Protein AF-A0AAX1XAX2-F1 (afdb_monomer)

pLDDT: mean 83.63, std 21.44, range [25.98, 98.62]

Radius of gyration: 23.66 Å; Cα contacts (8 Å, |Δi|>4): 643; chains: 1; bounding box: 58×59×62 Å

Structure (mmCIF, N/CA/C/O backbone):
data_AF-A0AAX1XAX2-F1
#
_entry.id   AF-A0AAX1XAX2-F1
#
loop_
_atom_site.group_PDB
_atom_site.id
_atom_site.type_symbol
_atom_site.label_atom_id
_atom_site.label_alt_id
_atom_site.label_comp_id
_atom_site.label_asym_id
_atom_site.label_entity_id
_atom_site.label_seq_id
_atom_site.pdbx_PDB_ins_code
_atom_site.Cartn_x
_atom_site.Cartn_y
_atom_site.Cartn_z
_atom_site.occupancy
_atom_site.B_iso_or_equiv
_atom_site.auth_seq_id
_atom_site.auth_comp_id
_atom_site.auth_asym_id
_atom_site.auth_atom_id
_atom_site.pdbx_PDB_model_num
ATOM 1 N N . MET A 1 1 ? 20.665 7.232 -17.269 1.00 77.50 1 MET A N 1
ATOM 2 C CA . MET A 1 1 ? 19.215 7.442 -17.083 1.00 77.50 1 MET A CA 1
ATOM 3 C C . MET A 1 1 ? 18.892 7.891 -15.661 1.00 77.50 1 MET A C 1
ATOM 5 O O . MET A 1 1 ? 18.088 8.797 -15.499 1.00 77.50 1 MET A O 1
ATOM 9 N N . LEU A 1 2 ? 19.549 7.328 -14.640 1.00 85.75 2 LEU A N 1
ATOM 10 C CA . LEU A 1 2 ? 19.528 7.894 -13.289 1.00 85.75 2 LEU A CA 1
ATOM 11 C C . LEU A 1 2 ? 20.503 9.076 -13.204 1.00 85.75 2 LEU A C 1
ATOM 13 O O . LEU A 1 2 ? 21.646 8.971 -13.669 1.00 85.75 2 LEU A O 1
ATOM 17 N N . ASP A 1 3 ? 20.079 10.191 -12.613 1.00 89.56 3 ASP A N 1
ATOM 18 C CA . ASP A 1 3 ? 20.989 11.298 -12.318 1.00 89.56 3 ASP A CA 1
ATOM 19 C C . ASP A 1 3 ? 21.965 10.941 -11.176 1.00 89.56 3 ASP A C 1
ATOM 21 O O . ASP A 1 3 ? 21.835 9.922 -10.489 1.00 89.56 3 ASP A O 1
ATOM 25 N N . ALA A 1 4 ? 22.992 11.771 -10.982 1.00 89.19 4 ALA A N 1
ATOM 26 C CA . ALA A 1 4 ? 24.051 11.507 -10.007 1.00 89.19 4 ALA A CA 1
ATOM 27 C C . ALA A 1 4 ? 23.551 11.481 -8.548 1.00 89.19 4 ALA A C 1
ATOM 29 O O . ALA A 1 4 ? 24.088 10.731 -7.724 1.00 89.19 4 ALA A O 1
ATOM 30 N N . HIS A 1 5 ? 22.528 12.277 -8.226 1.00 88.44 5 HIS A N 1
ATOM 31 C CA . HIS A 1 5 ? 21.943 12.323 -6.892 1.00 88.44 5 HIS A CA 1
ATOM 32 C C . HIS A 1 5 ? 21.173 11.032 -6.602 1.00 88.44 5 HIS A C 1
ATOM 34 O O . HIS A 1 5 ? 21.471 10.357 -5.612 1.00 88.44 5 HIS A O 1
ATOM 40 N N . LEU A 1 6 ? 20.289 10.622 -7.519 1.00 88.88 6 LEU A N 1
ATOM 41 C CA . LEU A 1 6 ? 19.541 9.368 -7.416 1.00 88.88 6 LEU A CA 1
ATOM 42 C C . LEU A 1 6 ? 20.466 8.152 -7.340 1.00 88.88 6 LEU A C 1
ATOM 44 O O . LEU A 1 6 ? 20.238 7.268 -6.518 1.00 88.88 6 LEU A O 1
ATOM 48 N N . LYS A 1 7 ? 21.552 8.114 -8.126 1.00 90.81 7 LYS A N 1
ATOM 49 C CA . LYS A 1 7 ? 22.551 7.029 -8.043 1.00 90.81 7 LYS A CA 1
ATOM 50 C C . LYS A 1 7 ? 23.182 6.927 -6.659 1.00 90.81 7 LYS A C 1
ATOM 52 O O . LYS A 1 7 ? 23.354 5.825 -6.141 1.00 90.81 7 LYS A O 1
ATOM 57 N N . THR A 1 8 ? 23.516 8.066 -6.057 1.00 91.69 8 THR A N 1
ATOM 58 C CA . THR A 1 8 ? 24.132 8.117 -4.725 1.00 91.69 8 THR A CA 1
ATOM 59 C C . THR A 1 8 ? 23.158 7.639 -3.649 1.00 91.69 8 THR A C 1
ATOM 61 O O . THR A 1 8 ? 23.518 6.803 -2.820 1.00 91.69 8 THR A O 1
ATOM 64 N N . GLN A 1 9 ? 21.911 8.119 -3.690 1.00 90.31 9 GLN A N 1
ATOM 65 C CA . GLN A 1 9 ? 20.860 7.687 -2.767 1.00 90.31 9 GLN A CA 1
ATOM 66 C C . GLN A 1 9 ? 20.564 6.194 -2.913 1.00 90.31 9 GLN A C 1
ATOM 68 O O . GLN A 1 9 ? 20.557 5.469 -1.918 1.00 90.31 9 GLN A O 1
ATOM 73 N N . LEU A 1 10 ? 20.379 5.722 -4.150 1.00 93.56 10 LEU A N 1
ATOM 74 C CA . LEU A 1 10 ? 20.114 4.319 -4.436 1.00 93.56 10 LEU A CA 1
ATOM 75 C C . LEU A 1 10 ? 21.239 3.441 -3.897 1.00 93.56 10 LEU A C 1
ATOM 77 O O . LEU A 1 10 ? 20.963 2.522 -3.136 1.00 93.56 10 LEU A O 1
ATOM 81 N N . LYS A 1 11 ? 22.502 3.767 -4.194 1.00 93.69 11 LYS A N 1
ATOM 82 C CA . LYS A 1 11 ? 23.657 3.018 -3.686 1.00 93.69 11 LYS A CA 1
ATOM 83 C C . LYS A 1 11 ? 23.628 2.865 -2.161 1.00 93.69 11 LYS A C 1
ATOM 85 O O . LYS A 1 11 ? 23.793 1.752 -1.673 1.00 93.69 11 LYS A O 1
ATOM 90 N N . SER A 1 12 ? 23.345 3.942 -1.424 1.00 94.06 12 SER A N 1
ATOM 91 C CA . SER A 1 12 ? 23.239 3.893 0.043 1.00 94.06 12 SER A CA 1
ATOM 92 C C . SER A 1 12 ? 22.102 2.988 0.533 1.00 94.06 12 SER A C 1
ATOM 94 O O . SER A 1 12 ? 22.249 2.296 1.540 1.00 94.06 12 SER A O 1
ATOM 96 N N . TYR A 1 13 ? 20.970 2.941 -0.175 1.00 94.31 13 TYR A N 1
ATOM 97 C CA . TYR A 1 13 ? 19.917 1.975 0.138 1.00 94.31 13 TYR A CA 1
ATOM 98 C C . TYR A 1 13 ? 20.363 0.540 -0.153 1.00 94.31 13 TYR A C 1
ATOM 100 O O . TYR A 1 13 ? 20.178 -0.331 0.696 1.00 94.31 13 TYR A O 1
ATOM 108 N N . LEU A 1 14 ? 20.980 0.292 -1.311 1.00 95.19 14 LEU A N 1
ATOM 109 C CA . LEU A 1 14 ? 21.380 -1.052 -1.739 1.00 95.19 14 LEU A CA 1
ATOM 110 C C . LEU A 1 14 ? 22.445 -1.693 -0.833 1.00 95.19 14 LEU A C 1
ATOM 112 O O . LEU A 1 14 ? 22.526 -2.917 -0.790 1.00 95.19 14 LEU A O 1
ATOM 116 N N . GLU A 1 15 ? 23.198 -0.912 -0.052 1.00 95.12 15 GLU A N 1
ATOM 117 C CA . GLU A 1 15 ? 24.089 -1.423 1.008 1.00 95.12 15 GLU A CA 1
ATOM 118 C C . GLU A 1 15 ? 23.345 -2.221 2.094 1.00 95.12 15 GLU A C 1
ATOM 120 O O . GLU A 1 15 ? 23.951 -3.022 2.804 1.00 95.12 15 GLU A O 1
ATOM 125 N N . ARG A 1 16 ? 22.025 -2.037 2.225 1.00 94.81 16 ARG A N 1
ATOM 126 C CA . ARG A 1 16 ? 21.181 -2.769 3.183 1.00 94.81 16 ARG A CA 1
ATOM 127 C C . ARG A 1 16 ? 20.689 -4.120 2.659 1.00 94.81 16 ARG A C 1
ATOM 129 O O . ARG A 1 16 ? 19.998 -4.827 3.392 1.00 94.81 16 ARG A O 1
ATOM 136 N N . ILE A 1 17 ? 20.999 -4.469 1.410 1.00 95.81 17 ILE A N 1
ATOM 137 C CA . ILE A 1 17 ? 20.668 -5.772 0.830 1.00 95.81 17 ILE A CA 1
ATOM 138 C C . ILE A 1 17 ? 21.650 -6.817 1.363 1.00 95.81 17 ILE A C 1
ATOM 140 O O . ILE A 1 17 ? 22.862 -6.701 1.197 1.00 95.81 17 ILE A O 1
ATOM 144 N N . THR A 1 18 ? 21.114 -7.862 1.988 1.00 95.19 18 THR A N 1
ATOM 145 C CA . THR A 1 18 ? 21.887 -8.955 2.598 1.00 95.19 18 THR A CA 1
ATOM 146 C C . THR A 1 18 ? 21.783 -10.266 1.822 1.00 95.19 18 THR A C 1
ATOM 148 O O . THR A 1 18 ? 22.547 -11.193 2.089 1.00 95.19 18 THR A O 1
ATOM 151 N N . ARG A 1 19 ? 20.862 -10.354 0.855 1.00 95.81 19 ARG A N 1
ATOM 152 C CA . ARG A 1 19 ? 20.622 -11.531 0.012 1.00 95.81 19 ARG A CA 1
ATOM 153 C C . ARG A 1 19 ? 20.676 -11.171 -1.479 1.00 95.81 19 ARG A C 1
ATOM 155 O O . ARG A 1 19 ? 20.273 -10.063 -1.826 1.00 95.81 19 ARG A O 1
ATOM 162 N N . PRO A 1 20 ? 21.096 -12.100 -2.354 1.00 97.25 20 PRO A N 1
ATOM 163 C CA . PRO A 1 20 ? 21.066 -11.898 -3.799 1.00 97.25 20 PRO A CA 1
ATOM 164 C C . PRO A 1 20 ? 19.666 -11.571 -4.336 1.00 97.25 20 PRO A C 1
ATOM 166 O O . PRO A 1 20 ? 18.687 -12.217 -3.959 1.00 97.25 20 PRO A O 1
ATOM 169 N N . VAL A 1 21 ? 19.592 -10.620 -5.266 1.00 98.06 21 VAL A N 1
ATOM 170 C CA . VAL A 1 21 ? 18.384 -10.220 -5.998 1.00 98.06 21 VAL A CA 1
ATOM 171 C C . VAL A 1 21 ? 18.630 -10.414 -7.494 1.00 98.06 21 VAL A C 1
ATOM 173 O O . VAL A 1 21 ? 19.615 -9.922 -8.039 1.00 98.06 21 VAL A O 1
ATOM 176 N N . GLU A 1 22 ? 17.732 -11.125 -8.166 1.00 97.81 22 GLU A N 1
ATOM 177 C CA . GLU A 1 22 ? 17.724 -11.309 -9.617 1.00 97.81 22 GLU A CA 1
ATOM 178 C C . GLU A 1 22 ? 16.630 -10.436 -10.248 1.00 97.81 22 GLU A C 1
ATOM 180 O O . GLU A 1 22 ? 15.464 -10.466 -9.840 1.00 97.81 22 GLU A O 1
ATOM 185 N N . LEU A 1 23 ? 17.021 -9.671 -11.265 1.00 98.00 23 LEU A N 1
ATOM 186 C CA . LEU A 1 23 ? 16.156 -8.889 -12.135 1.00 98.00 23 LEU A CA 1
ATOM 187 C C . LEU A 1 23 ? 16.057 -9.609 -13.476 1.00 98.00 23 LEU A C 1
ATOM 189 O O . LEU A 1 23 ? 17.021 -9.629 -14.240 1.00 98.00 23 LEU A O 1
ATOM 193 N N . VAL A 1 24 ? 14.903 -10.212 -13.757 1.00 97.06 24 VAL A N 1
ATOM 194 C CA . VAL A 1 24 ? 14.696 -10.980 -14.994 1.00 97.06 24 VAL A CA 1
ATOM 195 C C . VAL A 1 24 ? 13.885 -10.145 -15.977 1.00 97.06 24 VAL A C 1
ATOM 197 O O . VAL A 1 24 ? 12.670 -10.002 -15.827 1.00 97.06 24 VAL A O 1
ATOM 200 N N . ALA A 1 25 ? 14.557 -9.585 -16.978 1.00 97.12 25 ALA A N 1
ATOM 201 C CA . ALA A 1 25 ? 13.957 -8.729 -17.991 1.00 97.12 25 ALA A CA 1
ATOM 202 C C . ALA A 1 25 ? 13.302 -9.541 -19.123 1.00 97.12 25 ALA A C 1
ATOM 204 O O . ALA A 1 25 ? 13.884 -10.511 -19.614 1.00 97.12 25 ALA A O 1
ATOM 205 N N . SER A 1 26 ? 12.120 -9.100 -19.556 1.00 96.75 26 SER A N 1
ATOM 206 C CA . SER A 1 26 ? 11.475 -9.468 -20.819 1.00 96.75 26 SER A CA 1
ATOM 207 C C . SER A 1 26 ? 11.403 -8.217 -21.693 1.00 96.75 26 SER A C 1
ATOM 209 O O . SER A 1 26 ? 10.778 -7.222 -21.321 1.00 96.75 26 SER A O 1
ATOM 211 N N . LEU A 1 27 ? 12.116 -8.239 -22.817 1.00 95.88 27 LEU A N 1
ATOM 212 C CA . LEU A 1 27 ? 12.390 -7.066 -23.645 1.00 95.88 27 LEU A CA 1
ATOM 213 C C . LEU A 1 27 ? 12.043 -7.343 -25.109 1.00 95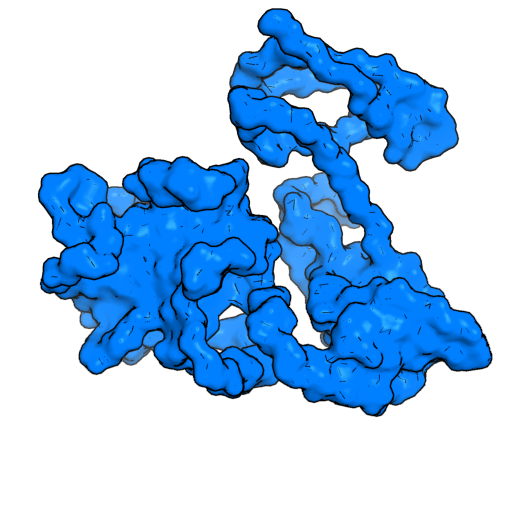.88 27 LEU A C 1
ATOM 215 O O . LEU A 1 27 ? 12.235 -8.455 -25.607 1.00 95.88 27 LEU A O 1
ATOM 219 N N . ASP A 1 28 ? 11.588 -6.304 -25.803 1.00 93.75 28 ASP A N 1
ATOM 220 C CA . ASP A 1 28 ? 11.402 -6.289 -27.252 1.00 93.75 28 ASP A CA 1
ATOM 221 C C . ASP A 1 28 ? 12.510 -5.476 -27.955 1.00 93.75 28 ASP A C 1
ATOM 223 O O . ASP A 1 28 ? 13.523 -5.103 -27.360 1.00 93.75 28 ASP A O 1
ATOM 227 N N . ALA A 1 29 ? 12.350 -5.229 -29.258 1.00 93.00 29 ALA A N 1
ATOM 228 C CA . ALA A 1 29 ? 13.310 -4.459 -30.050 1.00 93.00 29 ALA A CA 1
ATOM 229 C C . ALA A 1 29 ? 13.100 -2.927 -29.981 1.00 93.00 29 ALA A C 1
ATOM 231 O O . ALA A 1 29 ? 13.815 -2.191 -30.674 1.00 93.00 29 ALA A O 1
ATOM 232 N N . GLY A 1 30 ? 12.128 -2.447 -29.199 1.00 94.38 30 GLY A N 1
ATOM 233 C CA . GLY A 1 30 ? 11.743 -1.041 -29.091 1.00 94.38 30 GLY A CA 1
ATOM 234 C C . GLY A 1 30 ? 12.698 -0.194 -28.244 1.00 94.38 30 GLY A C 1
ATOM 235 O O . GLY A 1 30 ? 13.530 -0.705 -27.493 1.00 94.38 30 GLY A O 1
ATOM 236 N N . ASP A 1 31 ? 12.576 1.132 -28.357 1.00 95.62 31 ASP A N 1
ATOM 237 C CA . ASP A 1 31 ? 13.407 2.081 -27.599 1.00 95.62 31 ASP A CA 1
ATOM 238 C C . ASP A 1 31 ? 13.164 1.998 -26.091 1.00 95.62 31 ASP A C 1
ATOM 240 O O . ASP A 1 31 ? 14.117 1.988 -25.317 1.00 95.62 31 ASP A O 1
ATOM 244 N N . GLN A 1 32 ? 11.910 1.816 -25.673 1.00 94.81 32 GLN A N 1
ATOM 245 C CA . GLN A 1 32 ? 11.559 1.664 -24.258 1.00 94.81 32 GLN A CA 1
ATOM 246 C C . GLN A 1 32 ? 12.213 0.423 -23.625 1.00 94.81 32 GLN A C 1
ATOM 248 O O . GLN A 1 32 ? 12.660 0.471 -22.482 1.00 94.81 32 GLN A O 1
ATOM 253 N N . SER A 1 33 ? 12.374 -0.669 -24.380 1.00 96.44 33 SER A N 1
ATOM 254 C CA . SER A 1 33 ? 13.139 -1.841 -23.932 1.00 96.44 33 SER A CA 1
ATOM 255 C C . SER A 1 33 ? 14.632 -1.561 -23.784 1.00 96.44 33 SER A C 1
ATOM 257 O O . SER A 1 33 ? 15.261 -2.056 -22.846 1.00 96.44 33 SER A O 1
ATOM 259 N N . ARG A 1 34 ? 15.215 -0.742 -24.671 1.00 96.56 34 ARG A N 1
ATOM 260 C CA . ARG A 1 34 ? 16.614 -0.299 -24.546 1.00 96.56 34 ARG A CA 1
ATOM 261 C C . ARG A 1 34 ? 16.814 0.580 -23.311 1.00 96.56 34 ARG A C 1
ATOM 263 O O . ARG A 1 34 ? 17.791 0.391 -22.589 1.00 96.56 34 ARG A O 1
ATOM 270 N N . GLU A 1 35 ? 15.887 1.498 -23.052 1.00 96.62 35 GLU A N 1
ATOM 271 C CA . GLU A 1 35 ? 15.900 2.360 -21.865 1.00 96.62 35 GLU A CA 1
ATOM 272 C C . GLU A 1 35 ? 15.741 1.553 -20.574 1.00 96.62 35 GLU A C 1
ATOM 274 O O . GLU A 1 35 ? 16.543 1.717 -19.650 1.00 96.62 35 GLU A O 1
ATOM 279 N N . LEU A 1 36 ? 14.784 0.616 -20.531 1.00 97.00 36 LEU A N 1
ATOM 280 C CA . LEU A 1 36 ? 14.621 -0.280 -19.389 1.00 97.00 36 LEU A CA 1
ATOM 281 C C . LEU A 1 36 ? 15.892 -1.097 -19.153 1.00 97.00 36 LEU A C 1
ATOM 283 O O . LEU A 1 36 ? 16.360 -1.192 -18.022 1.00 97.00 36 LEU A O 1
ATOM 287 N N . ARG A 1 37 ? 16.498 -1.659 -20.205 1.00 97.31 37 ARG A N 1
ATOM 288 C CA . ARG A 1 37 ? 17.744 -2.417 -20.055 1.00 97.31 37 ARG A CA 1
ATOM 289 C C . ARG A 1 37 ? 18.864 -1.561 -19.467 1.00 97.31 37 ARG A C 1
ATOM 291 O O . ARG A 1 37 ? 19.522 -1.997 -18.525 1.00 97.31 37 ARG A O 1
ATOM 298 N N . ALA A 1 38 ? 19.036 -0.340 -19.971 1.00 96.94 38 ALA A N 1
ATOM 299 C CA . ALA A 1 38 ? 20.029 0.592 -19.450 1.00 96.94 38 ALA A CA 1
ATOM 300 C C . ALA A 1 38 ? 19.786 0.928 -17.968 1.00 96.94 38 ALA A C 1
ATOM 302 O O . ALA A 1 38 ? 20.743 0.993 -17.199 1.00 96.94 38 ALA A O 1
ATOM 303 N N . LEU A 1 39 ? 18.524 1.089 -17.543 1.00 97.19 39 LEU A N 1
ATOM 304 C CA . LEU A 1 39 ? 18.176 1.247 -16.127 1.00 97.19 39 LEU A CA 1
ATOM 305 C C . LEU A 1 39 ? 18.650 0.056 -15.297 1.00 97.19 39 LEU A C 1
ATOM 307 O O . LEU A 1 39 ? 19.327 0.242 -14.290 1.00 97.19 39 LEU A O 1
ATOM 311 N N . LEU A 1 40 ? 18.275 -1.159 -15.703 1.00 97.88 40 LEU A N 1
ATOM 312 C CA . LEU A 1 40 ? 18.566 -2.376 -14.947 1.00 97.88 40 LEU A CA 1
ATOM 313 C C . LEU A 1 40 ? 20.076 -2.600 -14.817 1.00 97.88 40 LEU A C 1
ATOM 315 O O . LEU A 1 40 ? 20.555 -2.892 -13.721 1.00 97.88 40 LEU A O 1
ATOM 319 N N . ASP A 1 41 ? 20.828 -2.383 -15.899 1.00 97.38 41 ASP A N 1
ATOM 320 C CA . ASP A 1 41 ? 22.289 -2.472 -15.894 1.00 97.38 41 ASP A CA 1
ATOM 321 C C . ASP A 1 41 ? 22.918 -1.389 -14.989 1.00 97.38 41 ASP A C 1
ATOM 323 O O . ASP A 1 41 ? 23.847 -1.681 -14.230 1.00 97.38 41 ASP A O 1
ATOM 327 N N . GLU A 1 42 ? 22.389 -0.154 -14.995 1.00 96.69 42 GLU A N 1
ATOM 328 C CA . GLU A 1 42 ? 22.818 0.905 -14.068 1.00 96.69 42 GLU A CA 1
ATOM 329 C C . GLU A 1 42 ? 22.567 0.517 -12.600 1.00 96.69 42 GLU A C 1
ATOM 331 O O . GLU A 1 42 ? 23.436 0.762 -11.767 1.00 96.69 42 GLU A O 1
ATOM 336 N N . ILE A 1 43 ? 21.425 -0.100 -12.270 1.00 96.94 43 ILE A N 1
ATOM 337 C CA . ILE A 1 43 ? 21.107 -0.550 -10.903 1.00 96.94 43 ILE A CA 1
ATOM 338 C C . ILE A 1 43 ? 22.027 -1.698 -10.473 1.00 96.94 43 ILE A C 1
ATOM 340 O O . ILE A 1 43 ? 22.567 -1.665 -9.365 1.00 96.94 43 ILE A O 1
ATOM 344 N N . ALA A 1 44 ? 22.238 -2.693 -11.337 1.00 97.12 44 ALA A N 1
ATOM 345 C CA . ALA A 1 44 ? 23.113 -3.829 -11.049 1.00 97.12 44 ALA A CA 1
ATOM 346 C C . ALA A 1 44 ? 24.562 -3.392 -10.792 1.00 97.12 44 ALA A C 1
ATOM 348 O O . ALA A 1 44 ? 25.224 -3.906 -9.894 1.00 97.12 44 ALA A O 1
ATOM 349 N N . ALA A 1 45 ? 25.042 -2.371 -11.506 1.00 96.81 45 ALA A N 1
ATOM 350 C CA . ALA A 1 45 ? 26.373 -1.810 -11.286 1.00 96.81 45 ALA A CA 1
ATOM 351 C C . ALA A 1 45 ? 26.549 -1.140 -9.905 1.00 96.81 45 ALA A C 1
ATOM 353 O O . ALA A 1 45 ? 27.684 -0.929 -9.470 1.00 96.81 45 ALA A O 1
ATOM 354 N N . LEU A 1 46 ? 25.461 -0.794 -9.203 1.00 96.56 46 LEU A N 1
ATOM 355 C CA . LEU A 1 46 ? 25.518 -0.149 -7.887 1.00 96.56 46 LEU A CA 1
ATOM 356 C C . LEU A 1 46 ? 25.652 -1.138 -6.721 1.00 96.56 46 LEU A C 1
ATOM 358 O O . LEU A 1 46 ? 26.000 -0.700 -5.623 1.00 96.56 46 LEU A O 1
ATOM 362 N N . SER A 1 47 ? 25.392 -2.437 -6.921 1.00 96.62 47 SER A N 1
ATOM 363 C CA . SER A 1 47 ? 25.481 -3.438 -5.852 1.00 96.62 47 SER A CA 1
ATOM 364 C C . SER A 1 47 ? 25.876 -4.825 -6.367 1.00 96.62 47 SER A C 1
ATOM 366 O O . SER A 1 47 ? 25.219 -5.347 -7.263 1.00 96.62 47 SER A O 1
ATOM 368 N N . PRO A 1 48 ? 26.862 -5.499 -5.740 1.00 96.19 48 PRO A N 1
ATOM 369 C CA . PRO A 1 48 ? 27.258 -6.855 -6.125 1.00 96.19 48 PRO A CA 1
ATOM 370 C C . PRO A 1 48 ? 26.191 -7.919 -5.813 1.00 96.19 48 PRO A C 1
ATOM 372 O O . PRO A 1 48 ? 26.359 -9.073 -6.193 1.00 96.19 48 PRO A O 1
ATOM 375 N N . GLN A 1 49 ? 25.125 -7.558 -5.091 1.00 97.25 49 GLN A N 1
ATOM 376 C CA . GLN A 1 49 ? 24.015 -8.455 -4.762 1.00 97.25 49 GLN A CA 1
ATOM 377 C C . GLN A 1 49 ? 22.923 -8.470 -5.837 1.00 97.25 49 GLN A C 1
ATOM 379 O O . GLN A 1 49 ? 21.999 -9.271 -5.729 1.00 97.25 49 GLN A O 1
ATOM 384 N N . ILE A 1 50 ? 22.985 -7.585 -6.838 1.00 97.81 50 ILE A N 1
ATOM 385 C CA . ILE A 1 50 ? 21.948 -7.460 -7.864 1.00 97.81 50 ILE A CA 1
ATOM 386 C C . ILE A 1 50 ? 22.466 -8.006 -9.187 1.00 97.81 50 ILE A C 1
ATOM 388 O O . ILE A 1 50 ? 23.498 -7.576 -9.698 1.00 97.81 50 ILE A O 1
ATOM 392 N N . PHE A 1 51 ? 21.702 -8.923 -9.766 1.00 96.88 51 PHE A N 1
ATOM 393 C CA . PHE A 1 51 ? 22.009 -9.565 -11.035 1.00 96.88 51 PHE A CA 1
ATOM 394 C C . PHE A 1 51 ? 20.897 -9.276 -12.030 1.00 96.88 51 PHE A C 1
ATOM 396 O O . PHE A 1 51 ? 19.726 -9.308 -11.669 1.00 96.88 51 PHE A O 1
ATOM 403 N N . VAL A 1 52 ? 21.256 -9.026 -13.286 1.00 97.38 52 VAL A N 1
ATOM 404 C CA . VAL A 1 52 ? 20.292 -8.836 -14.373 1.00 97.38 52 VAL A CA 1
ATOM 405 C C . VAL A 1 52 ? 20.433 -9.994 -15.343 1.00 97.38 52 VAL A C 1
ATOM 407 O O . VAL A 1 52 ? 21.528 -10.280 -15.830 1.00 97.38 52 VAL A O 1
ATOM 410 N N . THR A 1 53 ? 19.321 -10.657 -15.631 1.00 95.31 53 THR A N 1
ATOM 411 C CA . THR A 1 53 ? 19.221 -11.673 -16.675 1.00 95.31 53 THR A CA 1
ATOM 412 C C . THR A 1 53 ? 18.108 -11.291 -17.641 1.00 95.31 53 THR A C 1
ATOM 414 O O . THR A 1 53 ? 17.162 -10.593 -17.286 1.00 95.31 53 THR A O 1
ATOM 417 N N . GLU A 1 54 ? 18.224 -11.714 -18.894 1.00 94.25 54 GLU A N 1
ATOM 418 C CA . GLU A 1 54 ? 17.168 -11.538 -19.890 1.00 94.25 54 GLU A CA 1
ATOM 419 C C . GLU A 1 54 ? 16.572 -12.908 -20.198 1.00 94.25 54 GLU A C 1
ATOM 421 O O . GLU A 1 54 ? 17.301 -13.859 -20.496 1.00 94.25 54 GLU A O 1
ATOM 426 N N . ARG A 1 55 ? 15.245 -13.020 -20.125 1.00 89.31 55 ARG A N 1
ATOM 427 C CA . ARG A 1 55 ? 14.511 -14.207 -20.562 1.00 89.31 55 ARG A CA 1
ATOM 428 C C . ARG A 1 55 ? 13.412 -13.770 -21.508 1.00 89.31 55 ARG A C 1
ATOM 430 O O . ARG A 1 55 ? 12.521 -13.015 -21.136 1.00 89.31 55 ARG A O 1
ATOM 437 N N . ARG A 1 56 ? 13.478 -14.277 -22.737 1.00 79.12 56 ARG A N 1
ATOM 438 C CA . ARG A 1 56 ? 12.417 -14.077 -23.720 1.00 79.12 56 ARG A CA 1
ATOM 439 C C . ARG A 1 56 ? 11.280 -15.032 -23.410 1.00 79.12 56 ARG A C 1
ATOM 441 O O . ARG A 1 56 ? 11.364 -16.215 -23.730 1.00 79.12 56 ARG A O 1
ATOM 448 N N . ASP A 1 57 ? 10.245 -14.496 -22.786 1.00 78.94 57 ASP A N 1
ATOM 449 C CA . ASP A 1 57 ? 8.972 -15.171 -22.589 1.00 78.94 57 ASP A CA 1
ATOM 450 C C . ASP A 1 57 ? 7.889 -14.370 -23.311 1.00 78.94 57 ASP A C 1
ATOM 452 O O . ASP A 1 57 ? 7.620 -13.222 -22.964 1.00 78.94 57 ASP A O 1
ATOM 456 N N . ALA A 1 58 ? 7.291 -14.972 -24.340 1.00 76.25 58 ALA A N 1
ATOM 457 C CA . ALA A 1 58 ? 6.248 -14.332 -25.137 1.00 76.25 58 ALA A CA 1
ATOM 458 C C . ALA A 1 58 ? 4.938 -14.126 -24.355 1.00 76.25 58 ALA A C 1
ATOM 460 O O . ALA A 1 58 ? 4.070 -13.395 -24.825 1.00 76.25 58 ALA A O 1
ATOM 461 N N . ALA A 1 59 ? 4.778 -14.770 -23.193 1.00 83.50 59 ALA A N 1
ATOM 462 C CA . ALA A 1 59 ? 3.636 -14.557 -22.311 1.00 83.50 59 ALA A CA 1
ATOM 463 C C . ALA A 1 59 ? 3.783 -13.300 -21.436 1.00 83.50 59 ALA A C 1
ATOM 465 O O . ALA A 1 59 ? 2.798 -12.838 -20.863 1.00 83.50 59 ALA A O 1
ATOM 466 N N . GLU A 1 60 ? 4.993 -12.749 -21.322 1.00 91.94 60 GLU A N 1
ATOM 467 C CA . GLU A 1 60 ? 5.269 -11.583 -20.489 1.00 91.94 60 GLU A CA 1
ATOM 468 C C . GLU A 1 60 ? 5.198 -10.290 -21.302 1.00 91.94 60 GLU A C 1
ATOM 470 O O . GLU A 1 60 ? 5.639 -10.227 -22.450 1.00 91.94 60 GLU A O 1
ATOM 475 N N . ARG A 1 61 ? 4.699 -9.222 -20.670 1.00 95.44 61 ARG A N 1
ATOM 476 C CA . ARG A 1 61 ? 4.715 -7.874 -21.253 1.00 95.44 61 ARG A CA 1
ATOM 477 C C . ARG A 1 61 ? 6.146 -7.459 -21.594 1.00 95.44 61 ARG A C 1
ATOM 479 O O . ARG A 1 61 ? 7.067 -7.731 -20.822 1.00 95.44 61 ARG A O 1
ATOM 486 N N . ALA A 1 62 ? 6.327 -6.750 -22.700 1.00 95.62 62 ALA A N 1
ATOM 487 C CA . ALA A 1 62 ? 7.601 -6.154 -23.077 1.00 95.62 62 ALA A CA 1
ATOM 488 C C . ALA A 1 62 ? 7.400 -4.648 -23.333 1.00 95.62 62 ALA A C 1
ATOM 490 O O . ALA A 1 62 ? 6.475 -4.300 -24.065 1.00 95.62 62 ALA A O 1
ATOM 491 N N . PRO A 1 63 ? 8.217 -3.761 -22.736 1.00 97.06 63 PRO A N 1
ATOM 492 C CA . PRO A 1 63 ? 9.253 -4.051 -21.743 1.00 97.06 63 PRO A CA 1
ATOM 493 C C . PRO A 1 63 ? 8.678 -4.377 -20.355 1.00 97.06 63 PRO A C 1
ATOM 495 O O . PRO A 1 63 ? 7.775 -3.703 -19.861 1.00 97.06 63 PRO A O 1
ATOM 498 N N . SER A 1 64 ? 9.232 -5.382 -19.680 1.00 98.00 64 SER A N 1
ATOM 499 C CA . SER A 1 64 ? 8.982 -5.626 -18.255 1.00 98.00 64 SER A CA 1
ATOM 500 C C . SER A 1 64 ? 10.154 -6.339 -17.591 1.00 98.00 64 SER A C 1
ATOM 502 O O . SER A 1 64 ? 11.034 -6.882 -18.258 1.00 98.00 64 SER A O 1
ATOM 504 N N . PHE A 1 65 ? 10.169 -6.392 -16.263 1.00 98.06 65 PHE A N 1
ATOM 505 C CA . PHE A 1 65 ? 11.114 -7.221 -15.522 1.00 98.06 65 PHE A CA 1
ATOM 506 C C . PHE A 1 65 ? 10.536 -7.682 -14.188 1.00 98.06 65 PHE A C 1
ATOM 508 O O . PHE A 1 65 ? 9.752 -6.971 -13.556 1.00 98.06 65 PHE A O 1
ATOM 515 N N . SER A 1 66 ? 10.930 -8.875 -13.752 1.00 97.50 66 SER A N 1
ATOM 516 C CA . SER A 1 66 ? 10.582 -9.381 -12.427 1.00 97.50 66 SER A CA 1
ATOM 517 C C . SER A 1 66 ? 11.675 -9.084 -11.410 1.00 97.50 66 SER A C 1
ATOM 519 O O . SER A 1 66 ? 12.855 -9.103 -11.758 1.00 97.50 66 SER A O 1
ATOM 521 N N . VAL A 1 67 ? 11.288 -8.899 -10.151 1.00 98.06 67 VAL A N 1
ATOM 522 C CA . VAL A 1 67 ? 12.203 -8.781 -9.008 1.00 98.06 67 VAL A CA 1
ATOM 523 C C . VAL A 1 67 ? 12.032 -10.018 -8.132 1.00 98.06 67 VAL A C 1
ATOM 525 O O . VAL A 1 67 ? 10.933 -10.283 -7.643 1.00 98.06 67 VAL A O 1
ATOM 528 N N . GLY A 1 68 ? 13.097 -10.795 -7.944 1.00 96.25 68 GLY A N 1
ATOM 529 C CA . GLY A 1 68 ? 13.038 -12.026 -7.157 1.00 96.25 68 GLY A CA 1
ATOM 530 C C . GLY A 1 68 ? 14.387 -12.461 -6.601 1.00 96.25 68 GLY A C 1
ATOM 531 O O . GLY A 1 68 ? 15.407 -11.811 -6.806 1.00 96.25 68 GLY A O 1
ATOM 532 N N . GLU A 1 69 ? 14.391 -13.571 -5.872 1.00 93.88 69 GLU A N 1
ATOM 533 C CA . GLU A 1 69 ? 15.628 -14.247 -5.476 1.00 93.88 69 GLU A CA 1
ATOM 534 C C . GLU A 1 69 ? 16.066 -15.220 -6.587 1.00 93.88 69 GLU A C 1
ATOM 536 O O . GLU A 1 69 ? 15.201 -15.882 -7.177 1.00 93.88 69 GLU A O 1
ATOM 541 N N . PRO A 1 70 ? 17.379 -15.388 -6.836 1.00 92.31 70 PRO A N 1
ATOM 542 C CA . PRO A 1 70 ? 17.870 -16.341 -7.825 1.00 92.31 70 PRO A CA 1
ATOM 543 C C . PRO A 1 70 ? 17.298 -17.751 -7.634 1.00 92.31 70 PRO A C 1
ATOM 545 O O . PRO A 1 70 ? 17.354 -18.328 -6.546 1.00 92.31 70 PRO A O 1
ATOM 548 N N . GLY A 1 71 ? 16.755 -18.321 -8.711 1.00 86.19 71 GLY A N 1
ATOM 549 C CA . GLY A 1 71 ? 16.212 -19.686 -8.720 1.00 86.19 71 GLY A CA 1
ATOM 550 C C . GLY A 1 71 ? 14.837 -19.859 -8.062 1.00 86.19 71 GLY A C 1
ATOM 551 O O . GLY A 1 71 ? 14.332 -20.982 -8.028 1.00 86.19 71 GLY A O 1
ATOM 552 N N . LYS A 1 72 ? 14.203 -18.785 -7.575 1.00 87.69 72 LYS A N 1
ATOM 553 C CA . LYS A 1 72 ? 12.816 -18.802 -7.087 1.00 87.69 72 LYS A CA 1
ATOM 554 C C . LYS A 1 72 ? 11.883 -18.122 -8.086 1.00 87.69 72 LYS A C 1
ATOM 556 O O . LYS A 1 72 ? 12.290 -17.246 -8.842 1.00 87.69 72 LYS A O 1
ATOM 561 N N . ALA A 1 73 ? 10.613 -18.522 -8.083 1.00 83.25 73 ALA A N 1
ATOM 562 C CA . ALA A 1 73 ? 9.592 -17.797 -8.830 1.00 83.25 73 ALA A CA 1
ATOM 563 C C . ALA A 1 73 ? 9.423 -16.394 -8.227 1.00 83.25 73 ALA A C 1
ATOM 565 O O . ALA A 1 73 ? 9.222 -16.259 -7.019 1.00 83.25 73 ALA A O 1
ATOM 566 N N . ALA A 1 74 ? 9.518 -15.363 -9.063 1.00 84.81 74 ALA A N 1
ATOM 567 C CA . ALA A 1 74 ? 9.330 -13.983 -8.641 1.00 84.81 74 ALA A CA 1
ATOM 568 C C . ALA A 1 74 ? 7.833 -13.643 -8.579 1.00 84.81 74 ALA A C 1
ATOM 570 O O . ALA A 1 74 ? 7.108 -13.835 -9.554 1.00 84.81 74 ALA A O 1
ATOM 571 N N . GLY A 1 75 ? 7.379 -13.131 -7.432 1.00 89.56 75 GLY A N 1
ATOM 572 C CA . GLY A 1 75 ? 6.004 -12.655 -7.251 1.00 89.56 75 GLY A CA 1
ATOM 573 C C . GLY A 1 75 ? 5.777 -11.222 -7.743 1.00 89.56 75 GLY A C 1
ATOM 574 O O . GLY A 1 75 ? 4.633 -10.839 -7.958 1.00 89.56 75 GLY A O 1
ATOM 575 N N . ILE A 1 76 ? 6.844 -10.435 -7.935 1.00 98.12 76 ILE A N 1
ATOM 576 C CA . ILE A 1 76 ? 6.783 -9.017 -8.319 1.00 98.12 76 ILE A CA 1
ATOM 577 C C . ILE A 1 76 ? 7.266 -8.838 -9.758 1.00 98.12 76 ILE A C 1
ATOM 579 O O . ILE A 1 76 ? 8.372 -9.272 -10.097 1.00 98.12 76 ILE A O 1
ATOM 583 N N . ARG A 1 77 ? 6.493 -8.113 -10.572 1.00 98.31 77 ARG A N 1
ATOM 584 C CA . ARG A 1 77 ? 6.892 -7.637 -11.902 1.00 98.31 77 ARG A CA 1
ATOM 585 C C . ARG A 1 77 ? 6.523 -6.166 -12.098 1.00 98.31 77 ARG A C 1
ATOM 587 O O . ARG A 1 77 ? 5.471 -5.711 -11.659 1.00 98.31 77 ARG A O 1
ATOM 594 N N . PHE A 1 78 ? 7.385 -5.442 -12.800 1.00 98.62 78 PHE A N 1
ATOM 595 C CA . PHE A 1 78 ? 7.121 -4.097 -13.303 1.00 98.62 78 PHE A CA 1
ATOM 596 C C . PHE A 1 78 ? 7.079 -4.167 -14.830 1.00 98.62 78 PHE A C 1
ATOM 598 O O . PHE A 1 78 ? 8.050 -4.597 -15.452 1.00 98.62 78 PHE A O 1
ATOM 605 N N . ALA A 1 79 ? 5.953 -3.792 -15.426 1.00 98.19 79 ALA A N 1
ATOM 606 C CA . ALA A 1 79 ? 5.759 -3.652 -16.860 1.00 98.19 79 ALA A CA 1
ATOM 607 C C . ALA A 1 79 ? 5.794 -2.165 -17.222 1.00 98.19 79 ALA A C 1
ATOM 609 O O . ALA A 1 79 ? 4.955 -1.379 -16.785 1.00 98.19 79 ALA A O 1
ATOM 610 N N . GLY A 1 80 ? 6.789 -1.790 -18.018 1.00 96.06 80 GLY A N 1
ATOM 611 C CA . GLY A 1 80 ? 7.128 -0.410 -18.338 1.00 96.06 80 GLY A CA 1
ATOM 612 C C . GLY A 1 80 ? 8.245 0.151 -17.460 1.00 96.06 80 GLY A C 1
ATOM 613 O O . GLY A 1 80 ? 9.071 -0.598 -16.933 1.00 96.06 80 GLY A O 1
ATOM 614 N N . MET A 1 81 ? 8.295 1.479 -17.334 1.00 93.38 81 MET A N 1
ATOM 615 C CA . MET A 1 81 ? 9.393 2.189 -16.677 1.00 93.38 81 MET A CA 1
ATOM 616 C C . MET A 1 81 ? 9.031 2.548 -15.227 1.00 93.38 81 MET A C 1
ATOM 618 O O . MET A 1 81 ? 8.231 3.452 -15.012 1.00 93.38 81 MET A O 1
ATOM 622 N N . PRO A 1 82 ? 9.624 1.920 -14.195 1.00 91.62 82 PRO A N 1
ATOM 623 C CA . PRO A 1 82 ? 9.313 2.205 -12.788 1.00 91.62 82 PRO A CA 1
ATOM 624 C C . PRO A 1 82 ? 10.048 3.460 -12.276 1.00 91.62 82 PRO A C 1
ATOM 626 O O . PRO A 1 82 ? 10.846 3.410 -11.340 1.00 91.62 82 PRO A O 1
ATOM 629 N N . MET A 1 83 ? 9.818 4.590 -12.943 1.00 90.81 83 MET A N 1
ATOM 630 C CA . MET A 1 83 ? 10.405 5.896 -12.629 1.00 90.81 83 MET A CA 1
ATOM 631 C C . MET A 1 83 ? 9.359 6.804 -11.955 1.00 90.81 83 MET A C 1
ATOM 633 O O . MET A 1 83 ? 8.307 6.342 -11.510 1.00 90.81 83 MET A O 1
ATOM 637 N N . GLY A 1 84 ? 9.643 8.105 -11.835 1.00 89.12 84 GLY A N 1
ATOM 638 C CA . GLY A 1 84 ? 8.734 9.050 -11.180 1.00 89.12 84 GLY A CA 1
ATOM 639 C C . GLY A 1 84 ? 8.467 8.650 -9.727 1.00 89.12 84 GLY A C 1
ATOM 640 O O . GLY A 1 84 ? 9.396 8.312 -8.992 1.00 89.12 84 GLY A O 1
ATOM 641 N N . HIS A 1 85 ? 7.197 8.639 -9.322 1.00 90.00 85 HIS A N 1
ATOM 642 C CA . HIS A 1 85 ? 6.809 8.243 -7.963 1.00 90.00 85 HIS A CA 1
ATOM 643 C C . HIS A 1 85 ? 7.037 6.747 -7.685 1.00 90.00 85 HIS A C 1
ATOM 645 O O . HIS A 1 85 ? 7.330 6.367 -6.548 1.00 90.00 85 HIS A O 1
ATOM 651 N N . GLU A 1 86 ? 7.007 5.903 -8.723 1.00 95.31 86 GLU A N 1
ATOM 652 C CA . GLU A 1 86 ? 7.217 4.453 -8.607 1.00 95.31 86 GLU A CA 1
ATOM 653 C C . GLU A 1 86 ? 8.687 4.053 -8.444 1.00 95.31 86 GLU A C 1
ATOM 655 O O . GLU A 1 86 ? 8.976 2.905 -8.098 1.00 95.31 86 GLU A O 1
ATOM 660 N N . PHE A 1 87 ? 9.627 4.995 -8.584 1.00 94.69 87 PHE A N 1
ATOM 661 C CA . PHE A 1 87 ? 11.030 4.727 -8.263 1.00 94.69 87 PHE A CA 1
ATOM 662 C C . PHE A 1 87 ? 11.181 4.259 -6.808 1.00 94.69 87 PHE A C 1
ATOM 664 O O . PHE A 1 87 ? 11.923 3.323 -6.518 1.00 94.69 87 PHE A O 1
ATOM 671 N N . THR A 1 88 ? 10.408 4.843 -5.886 1.00 93.62 88 THR A N 1
ATOM 672 C CA . THR A 1 88 ? 10.385 4.417 -4.478 1.00 93.62 88 THR A CA 1
ATOM 673 C C . THR A 1 88 ? 9.869 2.985 -4.306 1.00 93.62 88 THR A C 1
ATOM 675 O O . THR A 1 88 ? 10.430 2.216 -3.520 1.00 93.62 88 THR A O 1
ATOM 678 N N . SER A 1 89 ? 8.860 2.593 -5.089 1.00 97.19 89 SER A N 1
ATOM 679 C CA . SER A 1 89 ? 8.304 1.239 -5.113 1.00 97.19 89 SER A CA 1
ATOM 680 C C . SER A 1 89 ? 9.313 0.211 -5.619 1.00 97.19 89 SER A C 1
ATOM 682 O O . SER A 1 89 ? 9.417 -0.873 -5.042 1.00 97.19 89 SER A O 1
ATOM 684 N N . LEU A 1 90 ? 10.105 0.560 -6.642 1.00 97.69 90 LEU A N 1
ATOM 685 C CA . LEU A 1 90 ? 11.218 -0.266 -7.113 1.00 97.69 90 LEU A CA 1
ATOM 686 C C . LEU A 1 90 ? 12.279 -0.446 -6.024 1.00 97.69 90 LEU A C 1
ATOM 688 O O . LEU A 1 90 ? 12.676 -1.574 -5.732 1.00 97.69 90 LEU A O 1
ATOM 692 N N . VAL A 1 91 ? 12.720 0.645 -5.390 1.00 96.81 91 VAL A N 1
ATOM 693 C CA . VAL A 1 91 ? 13.734 0.582 -4.325 1.00 96.81 91 VAL A CA 1
ATOM 694 C C . VAL A 1 91 ? 13.271 -0.311 -3.174 1.00 96.81 91 VAL A C 1
ATOM 696 O O . VAL A 1 91 ? 14.036 -1.157 -2.713 1.00 96.81 91 VAL A O 1
ATOM 699 N N . LEU A 1 92 ? 12.016 -0.186 -2.734 1.00 96.88 92 LEU A N 1
ATOM 700 C CA . LEU A 1 92 ? 11.471 -1.044 -1.680 1.00 96.88 92 LEU A CA 1
ATOM 701 C C . LEU A 1 92 ? 11.374 -2.514 -2.102 1.00 96.88 92 LEU A C 1
ATOM 703 O O . LEU A 1 92 ? 11.745 -3.378 -1.306 1.00 96.88 92 LEU A O 1
ATOM 707 N N . ALA A 1 93 ? 10.957 -2.802 -3.339 1.00 97.88 93 ALA A N 1
ATOM 708 C CA . ALA A 1 93 ? 10.923 -4.168 -3.862 1.00 97.88 93 ALA A CA 1
ATOM 709 C C . ALA A 1 93 ? 12.321 -4.814 -3.858 1.00 97.88 93 ALA A C 1
ATOM 711 O O . ALA A 1 93 ? 12.467 -5.951 -3.403 1.00 97.88 93 ALA A O 1
ATOM 712 N N . LEU A 1 94 ? 13.357 -4.080 -4.286 1.00 97.94 94 LEU A N 1
ATOM 713 C CA . LEU A 1 94 ? 14.754 -4.535 -4.238 1.00 97.94 94 LEU A CA 1
ATOM 714 C C . LEU A 1 94 ? 15.209 -4.806 -2.801 1.00 97.94 94 LEU A C 1
ATOM 716 O O . LEU A 1 94 ? 15.742 -5.875 -2.510 1.00 97.94 94 LEU A O 1
ATOM 720 N N . LEU A 1 95 ? 14.972 -3.855 -1.894 1.00 97.38 95 LEU A N 1
ATOM 721 C CA . LEU A 1 95 ? 15.364 -3.960 -0.489 1.00 97.38 95 LEU A CA 1
ATOM 722 C C . LEU A 1 95 ? 14.724 -5.172 0.192 1.00 97.38 95 LEU A C 1
ATOM 724 O O . LEU A 1 95 ? 15.421 -5.961 0.827 1.00 97.38 95 LEU A O 1
ATOM 728 N N . GLN A 1 96 ? 13.406 -5.326 0.069 1.00 96.94 96 GLN A N 1
ATOM 729 C CA . GLN A 1 96 ? 12.654 -6.371 0.767 1.00 96.94 96 GLN A CA 1
ATOM 730 C C . GLN A 1 96 ? 12.948 -7.762 0.195 1.00 96.94 96 GLN A C 1
ATOM 732 O O . GLN A 1 96 ? 13.187 -8.700 0.960 1.00 96.94 96 GLN A O 1
ATOM 737 N N . THR A 1 97 ? 13.053 -7.886 -1.134 1.00 97.06 97 THR A N 1
ATOM 738 C CA . THR A 1 97 ? 13.565 -9.113 -1.776 1.00 97.06 97 THR A CA 1
ATOM 739 C C . THR A 1 97 ? 14.965 -9.431 -1.246 1.00 97.06 97 THR A C 1
ATOM 741 O O . THR A 1 97 ? 15.232 -10.532 -0.760 1.00 97.06 97 THR A O 1
ATOM 744 N N . GLY A 1 98 ? 15.818 -8.409 -1.183 1.00 96.25 98 GLY A N 1
ATOM 745 C CA . GLY A 1 98 ? 17.181 -8.449 -0.665 1.00 96.25 98 GLY A CA 1
ATOM 746 C C . GLY A 1 98 ? 17.335 -8.685 0.842 1.00 96.25 98 GLY A C 1
ATOM 747 O O . GLY A 1 98 ? 18.462 -8.704 1.327 1.00 96.25 98 GLY A O 1
ATOM 748 N N . GLY A 1 99 ? 16.250 -8.896 1.597 1.00 94.25 99 GLY A N 1
ATOM 749 C CA . GLY A 1 99 ? 16.299 -9.239 3.026 1.00 94.25 99 GLY A CA 1
ATOM 750 C C . GLY A 1 99 ? 16.093 -8.077 3.992 1.00 94.25 99 GLY A C 1
ATOM 751 O O . GLY A 1 99 ? 16.156 -8.285 5.203 1.00 94.25 99 GLY A O 1
ATOM 752 N N . HIS A 1 100 ? 15.816 -6.870 3.500 1.00 95.12 100 HIS A N 1
ATOM 753 C CA . HIS A 1 100 ? 15.406 -5.768 4.362 1.00 95.12 100 HIS A CA 1
ATOM 754 C C . HIS A 1 100 ? 14.035 -6.074 5.003 1.00 95.12 100 HIS A C 1
ATOM 756 O O . HIS A 1 100 ? 13.120 -6.504 4.296 1.00 95.12 100 HIS A O 1
ATOM 762 N N . PRO A 1 101 ? 13.841 -5.814 6.310 1.00 92.62 101 PRO A N 1
ATOM 763 C CA . PRO A 1 101 ? 12.579 -6.095 6.987 1.00 92.62 101 PRO A CA 1
ATOM 764 C C . PRO A 1 101 ? 11.368 -5.413 6.341 1.00 92.62 101 PRO A C 1
ATOM 766 O O . PRO A 1 101 ? 11.428 -4.239 5.951 1.00 92.62 101 PRO A O 1
ATOM 769 N N . ILE A 1 102 ? 10.258 -6.150 6.289 1.00 93.94 102 ILE A N 1
ATOM 770 C CA . ILE A 1 102 ? 8.931 -5.652 5.924 1.00 93.94 102 ILE A CA 1
ATOM 771 C C . ILE A 1 102 ? 8.334 -4.943 7.144 1.00 93.94 102 ILE A C 1
ATOM 773 O O . ILE A 1 102 ? 8.356 -5.476 8.250 1.00 93.94 102 ILE A O 1
ATOM 777 N N . LYS A 1 103 ? 7.794 -3.736 6.950 1.00 90.88 103 LYS A N 1
ATOM 778 C CA . LYS A 1 103 ? 7.183 -2.926 8.016 1.00 90.88 103 LYS A CA 1
ATOM 779 C C . LYS A 1 103 ? 5.672 -3.170 8.118 1.00 90.88 103 LYS A C 1
ATOM 781 O O . LYS A 1 103 ? 4.889 -2.239 7.963 1.00 90.88 103 LYS A O 1
ATOM 786 N N . LEU A 1 104 ? 5.276 -4.418 8.341 1.00 92.19 104 LEU A N 1
ATOM 787 C CA . LEU A 1 104 ? 3.896 -4.800 8.654 1.00 92.19 104 LEU A CA 1
ATOM 788 C C . LEU A 1 104 ? 3.855 -5.443 10.041 1.00 92.19 104 LEU A C 1
ATOM 790 O O . LEU A 1 104 ? 4.852 -6.019 10.473 1.00 92.19 104 LEU A O 1
ATOM 794 N N . ASP A 1 105 ? 2.724 -5.327 10.737 1.00 89.81 105 ASP A N 1
ATOM 795 C CA . ASP A 1 105 ? 2.513 -6.042 11.997 1.00 89.81 105 ASP A CA 1
ATOM 796 C C . ASP A 1 105 ? 2.365 -7.558 11.768 1.00 89.81 105 ASP A C 1
ATOM 798 O O . ASP A 1 105 ? 1.916 -7.996 10.705 1.00 89.81 105 ASP A O 1
ATOM 802 N N . ASP A 1 106 ? 2.745 -8.357 12.770 1.00 88.69 106 ASP A N 1
ATOM 803 C CA . ASP A 1 106 ? 2.775 -9.822 12.666 1.00 88.69 106 ASP A CA 1
ATOM 804 C C . ASP A 1 106 ? 1.401 -10.410 12.320 1.00 88.69 106 ASP A C 1
ATOM 806 O O . ASP A 1 106 ? 1.312 -11.344 11.526 1.00 88.69 106 ASP A O 1
ATOM 810 N N . ALA A 1 107 ? 0.320 -9.827 12.848 1.00 86.38 107 ALA A N 1
ATOM 811 C CA . ALA A 1 107 ? -1.041 -10.269 12.554 1.00 86.38 107 ALA A CA 1
ATOM 812 C C . ALA A 1 107 ? -1.379 -10.110 11.062 1.00 86.38 107 ALA A C 1
ATOM 814 O O . ALA A 1 107 ? -1.930 -11.024 10.448 1.00 86.38 107 ALA A O 1
ATOM 815 N N . THR A 1 108 ? -0.992 -8.984 10.458 1.00 90.25 108 THR A N 1
ATOM 816 C CA . THR A 1 108 ? -1.160 -8.738 9.020 1.00 90.25 108 THR A CA 1
ATOM 817 C C . THR A 1 108 ? -0.309 -9.702 8.189 1.00 90.25 108 THR A C 1
ATOM 819 O O . THR A 1 108 ? -0.790 -10.239 7.193 1.00 90.25 108 THR A O 1
ATOM 822 N N . ILE A 1 109 ? 0.940 -9.965 8.593 1.00 94.06 109 ILE A N 1
ATOM 823 C CA . ILE A 1 109 ? 1.822 -10.916 7.894 1.00 94.06 109 ILE A CA 1
ATOM 824 C C . ILE A 1 109 ? 1.230 -12.330 7.916 1.00 94.06 109 ILE A C 1
ATOM 826 O O . ILE A 1 109 ? 1.169 -12.981 6.872 1.00 94.06 109 ILE A O 1
ATOM 830 N N . GLU A 1 110 ? 0.766 -12.798 9.076 1.00 91.00 110 GLU A N 1
ATOM 831 C CA . GLU A 1 110 ? 0.122 -14.108 9.208 1.00 91.00 110 GLU A CA 1
ATOM 832 C C . GLU A 1 110 ? -1.168 -14.196 8.389 1.00 91.00 110 GLU A C 1
ATOM 834 O O . GLU A 1 110 ? -1.410 -15.208 7.732 1.00 91.00 110 GLU A O 1
ATOM 839 N N . GLN A 1 111 ? -1.959 -13.121 8.335 1.00 89.56 111 GLN A N 1
ATOM 840 C CA . GLN A 1 111 ? -3.149 -13.076 7.489 1.00 89.56 111 GLN A CA 1
ATOM 841 C C . GLN A 1 111 ? -2.801 -13.220 6.001 1.00 89.56 111 GLN A C 1
ATOM 843 O O . GLN A 1 111 ? -3.449 -13.997 5.305 1.00 89.56 111 GLN A O 1
ATOM 848 N N . ILE A 1 112 ? -1.759 -12.534 5.511 1.00 94.19 112 ILE A N 1
ATOM 849 C CA . ILE A 1 112 ? -1.311 -12.676 4.116 1.00 94.19 112 ILE A CA 1
ATOM 850 C C . ILE A 1 112 ? -0.850 -14.114 3.845 1.00 94.19 112 ILE A C 1
ATOM 852 O O . ILE A 1 112 ? -1.210 -14.683 2.815 1.00 94.19 112 ILE A O 1
ATOM 856 N N . ARG A 1 113 ? -0.080 -14.722 4.760 1.00 93.69 113 ARG A N 1
ATOM 857 C CA . ARG A 1 113 ? 0.389 -16.118 4.637 1.00 93.69 113 ARG A CA 1
ATOM 858 C C . ARG A 1 113 ? -0.756 -17.127 4.605 1.00 93.69 113 ARG A C 1
ATOM 860 O O . ARG A 1 113 ? -0.634 -18.148 3.938 1.00 93.69 113 ARG A O 1
ATOM 867 N N . ALA A 1 114 ? -1.843 -16.844 5.319 1.00 91.06 114 ALA A N 1
ATOM 868 C CA . ALA A 1 114 ? -2.997 -17.728 5.432 1.00 91.06 114 ALA A CA 1
ATOM 869 C C . ALA A 1 114 ? -3.916 -17.728 4.197 1.00 91.06 114 ALA A C 1
ATOM 871 O O . ALA A 1 114 ? -4.800 -18.581 4.119 1.00 91.06 114 ALA A O 1
ATOM 872 N N . LEU A 1 115 ? -3.727 -16.808 3.242 1.00 90.12 115 LEU A N 1
ATOM 873 C CA . LEU A 1 115 ? -4.494 -16.796 1.996 1.00 90.12 115 LEU A CA 1
ATOM 874 C C . LEU A 1 115 ? -4.183 -18.047 1.154 1.00 90.12 115 LEU A C 1
ATOM 876 O O . LEU A 1 115 ? -3.031 -18.302 0.796 1.00 90.12 115 LEU A O 1
ATOM 880 N N . ASP A 1 116 ? -5.222 -18.809 0.818 1.00 87.25 116 ASP A N 1
ATOM 881 C CA . ASP A 1 116 ? -5.140 -20.129 0.177 1.00 87.25 116 ASP A CA 1
ATOM 882 C C . ASP A 1 116 ? -5.496 -20.136 -1.321 1.00 87.25 116 ASP A C 1
ATOM 884 O O . ASP A 1 116 ? -5.174 -21.098 -2.022 1.00 87.25 116 ASP A O 1
ATOM 888 N N . GLY A 1 117 ? -6.110 -19.062 -1.821 1.00 88.44 117 GLY A N 1
ATOM 889 C CA . GLY A 1 117 ? -6.369 -18.834 -3.245 1.00 88.44 117 GLY A CA 1
ATOM 890 C C . GLY A 1 117 ? -5.129 -18.437 -4.055 1.00 88.44 117 GLY A C 1
ATOM 891 O O . GLY A 1 117 ? -4.090 -18.081 -3.502 1.00 88.44 117 GLY A O 1
ATOM 892 N N . ASP A 1 118 ? -5.263 -18.468 -5.382 1.00 94.06 118 ASP A N 1
ATOM 893 C CA . ASP A 1 118 ? -4.269 -17.928 -6.314 1.00 94.06 118 ASP A CA 1
ATOM 894 C C . ASP A 1 118 ? -4.702 -16.528 -6.773 1.00 94.06 118 ASP A C 1
ATOM 896 O O . ASP A 1 118 ? -5.817 -16.331 -7.271 1.00 94.06 118 ASP A O 1
ATOM 900 N N . TYR A 1 119 ? -3.819 -15.545 -6.586 1.00 96.00 119 TYR A N 1
ATOM 901 C CA . TYR A 1 119 ? -4.138 -14.131 -6.772 1.00 96.00 119 TYR A CA 1
ATOM 902 C C . TYR A 1 119 ? -3.155 -13.485 -7.748 1.00 96.00 119 TYR A C 1
ATOM 904 O O . TYR A 1 119 ? -1.996 -13.253 -7.410 1.00 96.00 119 TYR A O 1
ATOM 912 N N . ALA A 1 120 ? -3.614 -13.177 -8.960 1.00 97.69 120 ALA A N 1
ATOM 913 C CA . ALA A 1 120 ? -2.859 -12.425 -9.955 1.00 97.69 120 ALA A CA 1
ATOM 914 C C . ALA A 1 120 ? -3.350 -10.974 -9.990 1.00 97.69 120 ALA A C 1
ATOM 916 O O . ALA A 1 120 ? -4.373 -10.665 -10.604 1.00 97.69 120 ALA A O 1
ATOM 917 N N . PHE A 1 121 ? -2.623 -10.093 -9.307 1.00 98.50 121 PHE A N 1
ATOM 918 C CA . PHE A 1 121 ? -2.899 -8.665 -9.283 1.00 98.50 121 PHE A CA 1
ATOM 919 C C . PHE A 1 121 ? -2.212 -7.927 -10.429 1.00 98.50 121 PHE A C 1
ATOM 921 O O . PHE A 1 121 ? -1.028 -8.133 -10.698 1.00 98.50 121 PHE A O 1
ATOM 928 N N . GLU A 1 122 ? -2.936 -6.994 -11.035 1.00 98.62 122 GLU A N 1
ATOM 929 C CA . GLU A 1 122 ? -2.410 -6.050 -12.020 1.00 98.62 122 GLU A CA 1
ATOM 930 C C . GLU A 1 122 ? -2.788 -4.628 -11.598 1.00 98.62 122 GLU A C 1
ATOM 932 O O . GLU A 1 122 ? -3.973 -4.322 -11.458 1.00 98.62 122 GLU A O 1
ATOM 937 N N . THR A 1 123 ? -1.800 -3.755 -11.401 1.00 98.50 123 THR A N 1
ATOM 938 C CA . THR A 1 123 ? -2.027 -2.359 -10.999 1.00 98.50 123 THR A CA 1
ATOM 939 C C . THR A 1 123 ? -1.577 -1.416 -12.097 1.00 98.50 123 THR A C 1
ATOM 941 O O . THR A 1 123 ? -0.386 -1.313 -12.381 1.00 98.50 123 THR A O 1
ATOM 944 N N . TYR A 1 124 ? -2.523 -0.682 -12.672 1.00 97.94 124 TYR A N 1
ATOM 945 C CA . TYR A 1 124 ? -2.242 0.352 -13.661 1.00 97.94 124 TYR A CA 1
ATOM 946 C C . TYR A 1 124 ? -1.942 1.674 -12.974 1.00 97.94 124 TYR A C 1
ATOM 948 O O . TYR A 1 124 ? -2.718 2.130 -12.126 1.00 97.94 124 TYR A O 1
ATOM 956 N N . ILE A 1 125 ? -0.832 2.294 -13.364 1.00 96.62 125 ILE A N 1
ATOM 957 C CA . ILE A 1 125 ? -0.346 3.556 -12.804 1.00 96.62 125 ILE A CA 1
ATOM 958 C C . ILE A 1 125 ? -0.044 4.570 -13.911 1.00 96.62 125 ILE A C 1
ATOM 960 O O . ILE A 1 125 ? -0.069 4.250 -15.098 1.00 96.62 125 ILE A O 1
ATOM 964 N N . SER A 1 126 ? 0.271 5.801 -13.507 1.00 92.88 126 SER A N 1
ATOM 965 C CA . SER A 1 126 ? 1.024 6.748 -14.337 1.00 92.88 126 SER A CA 1
ATOM 966 C C . SER A 1 126 ? 2.211 7.284 -13.537 1.00 92.88 126 SER A C 1
ATOM 968 O O . SER A 1 126 ? 2.133 7.374 -12.310 1.00 92.88 126 SER A O 1
ATOM 970 N N . LEU A 1 127 ? 3.299 7.673 -14.202 1.00 89.56 127 LEU A N 1
ATOM 971 C CA . LEU A 1 127 ? 4.529 8.121 -13.525 1.00 89.56 127 LEU A CA 1
ATOM 972 C C . LEU A 1 127 ? 4.338 9.379 -12.655 1.00 89.56 127 LEU A C 1
ATOM 974 O O . LEU A 1 127 ? 5.101 9.623 -11.716 1.00 89.56 127 LEU A O 1
ATOM 978 N N . THR A 1 128 ? 3.301 10.169 -12.934 1.00 86.81 128 THR A N 1
ATOM 979 C CA . THR A 1 128 ? 2.946 11.391 -12.197 1.00 86.81 128 THR A CA 1
ATOM 980 C C . THR A 1 128 ? 1.961 11.145 -11.048 1.00 86.81 128 THR A C 1
ATOM 982 O O . THR A 1 128 ? 1.647 12.066 -10.297 1.00 86.81 128 THR A O 1
ATOM 985 N N . CYS A 1 129 ? 1.483 9.912 -10.873 1.00 87.75 129 CYS A N 1
ATOM 986 C CA . CYS A 1 129 ? 0.516 9.554 -9.843 1.00 87.75 129 CYS A CA 1
ATOM 987 C C . CYS A 1 129 ? 1.152 9.481 -8.445 1.00 87.75 129 CYS A C 1
ATOM 989 O O . CYS A 1 129 ? 1.921 8.572 -8.152 1.00 87.75 129 CYS A O 1
ATOM 991 N N . GLN A 1 130 ? 0.749 10.385 -7.551 1.00 85.12 130 GLN A N 1
ATOM 992 C CA . GLN A 1 130 ? 1.237 10.452 -6.163 1.00 85.12 130 GLN A CA 1
ATOM 993 C C . GLN A 1 130 ? 0.706 9.323 -5.263 1.00 85.12 130 GLN A C 1
ATOM 995 O O . GLN A 1 130 ? 1.357 8.923 -4.304 1.00 85.12 130 GLN A O 1
ATOM 1000 N N . ASN A 1 131 ? -0.484 8.797 -5.571 1.00 86.12 131 ASN A N 1
ATOM 1001 C CA . ASN A 1 131 ? -1.158 7.781 -4.751 1.00 86.12 131 ASN A CA 1
ATOM 1002 C C . ASN A 1 131 ? -0.842 6.339 -5.178 1.00 86.12 131 ASN A C 1
ATOM 1004 O O . ASN A 1 131 ? -1.145 5.397 -4.447 1.00 86.12 131 ASN A O 1
ATOM 1008 N N . CYS A 1 132 ? -0.275 6.159 -6.370 1.00 93.25 132 CYS A N 1
ATOM 1009 C CA . CYS A 1 132 ? 0.021 4.852 -6.943 1.00 93.25 132 CYS A CA 1
ATOM 1010 C C . CYS A 1 132 ? 1.089 4.060 -6.164 1.00 93.25 132 CYS A C 1
ATOM 1012 O O . CYS A 1 132 ? 0.847 2.867 -5.936 1.00 93.25 132 CYS A O 1
ATOM 1014 N N . PRO A 1 133 ? 2.169 4.688 -5.642 1.00 95.88 133 PRO A N 1
ATOM 1015 C CA . PRO A 1 133 ? 3.218 3.948 -4.950 1.00 95.88 133 PRO A CA 1
ATOM 1016 C C . PRO A 1 133 ? 2.705 3.169 -3.747 1.00 95.88 133 PRO A C 1
ATOM 1018 O O . PRO A 1 133 ? 3.167 2.063 -3.496 1.00 95.88 133 PRO A O 1
ATOM 1021 N N . GLU A 1 134 ? 1.714 3.692 -3.021 1.00 92.50 134 GLU A N 1
ATOM 1022 C CA . GLU A 1 134 ? 1.159 2.999 -1.856 1.00 92.50 134 GLU A CA 1
ATOM 1023 C C . GLU A 1 134 ? 0.509 1.664 -2.227 1.00 92.50 134 GLU A C 1
ATOM 1025 O O . GLU A 1 134 ? 0.745 0.652 -1.567 1.00 92.50 134 GLU A O 1
ATOM 1030 N N . VAL A 1 135 ? -0.263 1.648 -3.314 1.00 97.00 135 VAL A N 1
ATOM 1031 C CA . VAL A 1 135 ? -0.937 0.440 -3.802 1.00 97.00 135 VAL A CA 1
ATOM 1032 C C . VAL A 1 135 ? 0.081 -0.551 -4.360 1.00 97.00 135 VAL A C 1
ATOM 1034 O O . VAL A 1 135 ? 0.034 -1.739 -4.037 1.00 97.00 135 VAL A O 1
ATOM 1037 N N . VAL A 1 136 ? 1.035 -0.062 -5.159 1.00 98.31 136 VAL A N 1
ATOM 1038 C CA . VAL A 1 136 ? 2.093 -0.895 -5.746 1.00 98.31 136 VAL A CA 1
ATOM 1039 C C . VAL A 1 136 ? 2.948 -1.530 -4.649 1.00 98.31 136 VAL A C 1
ATOM 1041 O O . VAL A 1 136 ? 3.213 -2.730 -4.691 1.00 98.31 136 VAL A O 1
ATOM 1044 N N . GLN A 1 137 ? 3.342 -0.758 -3.635 1.00 98.00 137 GLN A N 1
ATOM 1045 C CA . GLN A 1 137 ? 4.127 -1.248 -2.502 1.00 98.00 137 GLN A CA 1
ATOM 1046 C C . GLN A 1 137 ? 3.338 -2.240 -1.646 1.00 98.00 137 GLN A C 1
ATOM 1048 O O . GLN A 1 137 ? 3.901 -3.259 -1.244 1.00 98.00 137 GLN A O 1
ATOM 1053 N N . ALA A 1 138 ? 2.048 -1.989 -1.402 1.00 97.44 138 ALA A N 1
ATOM 1054 C CA . ALA A 1 138 ? 1.185 -2.910 -0.670 1.00 97.44 138 ALA A CA 1
ATOM 1055 C C . ALA A 1 138 ? 1.125 -4.285 -1.353 1.00 97.44 138 ALA A C 1
ATOM 1057 O O . ALA A 1 138 ? 1.411 -5.304 -0.720 1.00 97.44 138 ALA A O 1
ATOM 1058 N N . LEU A 1 139 ? 0.833 -4.316 -2.656 1.00 98.38 139 LEU A N 1
ATOM 1059 C CA . LEU A 1 139 ? 0.736 -5.561 -3.421 1.00 98.38 139 LEU A CA 1
ATOM 1060 C C . LEU A 1 139 ? 2.096 -6.244 -3.625 1.00 98.38 139 LEU A C 1
ATOM 1062 O O . LEU A 1 139 ? 2.172 -7.470 -3.556 1.00 98.38 139 LEU A O 1
ATOM 1066 N N . ASN A 1 140 ? 3.183 -5.479 -3.784 1.00 98.38 140 ASN A N 1
ATOM 1067 C CA . ASN A 1 140 ? 4.542 -6.029 -3.831 1.00 98.38 140 ASN A CA 1
ATOM 1068 C C . ASN A 1 140 ? 4.900 -6.757 -2.531 1.00 98.38 140 ASN A C 1
ATOM 1070 O O . ASN A 1 140 ? 5.387 -7.886 -2.563 1.00 98.38 140 ASN A O 1
ATOM 1074 N N . VAL A 1 141 ? 4.624 -6.139 -1.379 1.00 97.06 141 VAL A N 1
ATOM 1075 C CA . VAL A 1 141 ? 4.863 -6.767 -0.074 1.00 97.06 141 VAL A CA 1
ATOM 1076 C C . VAL A 1 141 ? 4.020 -8.031 0.085 1.00 97.06 141 VAL A C 1
ATOM 1078 O O . VAL A 1 141 ? 4.536 -9.044 0.550 1.00 97.06 141 VAL 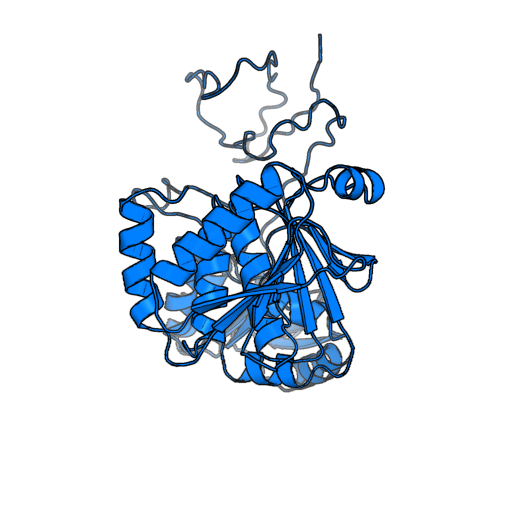A O 1
ATOM 1081 N N . MET A 1 142 ? 2.752 -8.013 -0.334 1.00 97.44 142 MET A N 1
ATOM 1082 C CA . MET A 1 142 ? 1.901 -9.206 -0.286 1.00 97.44 142 MET A CA 1
ATOM 1083 C C . MET A 1 142 ? 2.469 -10.355 -1.133 1.00 97.44 142 MET A C 1
ATOM 1085 O O . MET A 1 142 ? 2.535 -11.485 -0.649 1.00 97.44 142 MET A O 1
ATOM 1089 N N . ALA A 1 143 ? 2.957 -10.060 -2.343 1.00 97.50 143 ALA A N 1
ATOM 1090 C CA . ALA A 1 143 ? 3.602 -11.032 -3.230 1.00 97.50 143 ALA A CA 1
ATOM 1091 C C . ALA A 1 143 ? 4.935 -11.583 -2.683 1.00 97.50 143 ALA A C 1
ATOM 1093 O O . ALA A 1 143 ? 5.322 -12.705 -3.004 1.00 97.50 143 ALA A O 1
ATOM 1094 N N . LEU A 1 144 ? 5.636 -10.827 -1.828 1.00 95.62 144 LEU A N 1
ATOM 1095 C CA . LEU A 1 144 ? 6.824 -11.316 -1.113 1.00 95.62 144 LEU A CA 1
ATOM 1096 C C . LEU A 1 144 ? 6.478 -12.234 0.062 1.00 95.62 144 LEU A C 1
ATOM 1098 O O . LEU A 1 144 ? 7.268 -13.113 0.407 1.00 95.62 144 LEU A O 1
ATOM 1102 N N . VAL A 1 145 ? 5.329 -12.016 0.704 1.00 95.56 145 VAL A N 1
ATOM 1103 C CA . VAL A 1 145 ? 4.914 -12.768 1.895 1.00 95.56 145 VAL A CA 1
ATOM 1104 C C . VAL A 1 145 ? 4.233 -14.088 1.530 1.00 95.56 145 VAL A C 1
ATOM 1106 O O . VAL A 1 145 ? 4.459 -15.082 2.223 1.00 95.56 145 VAL A O 1
ATOM 1109 N N . ASN A 1 146 ? 3.426 -14.124 0.464 1.00 95.12 146 ASN A N 1
ATOM 1110 C CA . ASN A 1 146 ? 2.699 -15.321 0.041 1.00 95.12 146 ASN A CA 1
ATOM 1111 C C . ASN A 1 146 ? 3.000 -15.676 -1.431 1.00 95.12 146 ASN A C 1
ATOM 1113 O O . ASN A 1 146 ? 2.661 -14.898 -2.322 1.00 95.12 146 ASN A O 1
ATOM 1117 N N . PRO A 1 147 ? 3.558 -16.871 -1.718 1.00 94.44 147 PRO A N 1
ATOM 1118 C CA . PRO A 1 147 ? 3.949 -17.275 -3.072 1.00 94.44 147 PRO A CA 1
ATOM 1119 C C . PRO A 1 147 ? 2.774 -17.497 -4.041 1.00 94.44 147 PRO A C 1
ATOM 1121 O O . PRO A 1 147 ? 3.000 -17.631 -5.245 1.00 94.44 147 PRO A O 1
ATOM 1124 N N . ARG A 1 148 ? 1.531 -17.563 -3.545 1.00 94.94 148 ARG A N 1
ATOM 1125 C CA . ARG A 1 148 ? 0.315 -17.628 -4.374 1.00 94.94 148 ARG A CA 1
ATOM 1126 C C . ARG A 1 148 ? -0.152 -16.260 -4.867 1.00 94.94 148 ARG A C 1
ATOM 1128 O O . ARG A 1 148 ? -1.053 -16.184 -5.701 1.00 94.94 148 ARG A O 1
ATOM 1135 N N . ILE A 1 149 ? 0.448 -15.185 -4.360 1.00 97.06 149 ILE A N 1
ATOM 1136 C CA . ILE A 1 149 ? 0.161 -13.818 -4.776 1.00 97.06 149 ILE A CA 1
ATOM 1137 C C . ILE A 1 149 ? 1.223 -13.389 -5.784 1.00 97.06 149 ILE A C 1
ATOM 1139 O O . ILE A 1 149 ? 2.421 -13.404 -5.506 1.00 97.06 149 ILE A O 1
ATOM 1143 N N . ARG A 1 150 ? 0.769 -12.980 -6.964 1.00 97.94 150 ARG A N 1
ATOM 1144 C CA . ARG A 1 150 ? 1.584 -12.332 -7.990 1.00 97.94 150 ARG A CA 1
ATOM 1145 C C . ARG A 1 150 ? 1.077 -10.920 -8.191 1.00 97.94 150 ARG A C 1
ATOM 1147 O O . ARG A 1 150 ? -0.129 -10.691 -8.174 1.00 97.94 150 ARG A O 1
ATOM 1154 N N . HIS A 1 151 ? 1.989 -9.989 -8.412 1.00 98.62 151 HIS A N 1
ATOM 1155 C CA . HIS A 1 151 ? 1.658 -8.606 -8.688 1.00 98.62 151 HIS A CA 1
ATOM 1156 C C . HIS A 1 151 ? 2.466 -8.077 -9.869 1.00 98.62 151 HIS A C 1
ATOM 1158 O O . HIS A 1 151 ? 3.693 -8.195 -9.907 1.00 98.62 151 HIS A O 1
ATOM 1164 N N . VAL A 1 152 ? 1.756 -7.464 -10.814 1.00 98.56 152 VAL A N 1
ATOM 1165 C CA . VAL A 1 152 ? 2.326 -6.732 -11.939 1.00 98.56 152 VAL A CA 1
ATOM 1166 C C . VAL A 1 152 ? 1.912 -5.267 -11.830 1.00 98.56 152 VAL A C 1
ATOM 1168 O O . VAL A 1 152 ? 0.735 -4.942 -11.975 1.00 98.56 152 VAL A O 1
ATOM 1171 N N . MET A 1 153 ? 2.871 -4.373 -11.601 1.00 98.50 153 MET A N 1
ATOM 1172 C CA . MET A 1 153 ? 2.666 -2.943 -11.847 1.00 98.50 153 MET A CA 1
ATOM 1173 C C . MET A 1 153 ? 2.785 -2.687 -13.353 1.00 98.50 153 MET A C 1
ATOM 1175 O O . MET A 1 153 ? 3.674 -3.242 -13.994 1.00 98.50 153 MET A O 1
ATOM 1179 N N . ILE A 1 154 ? 1.889 -1.879 -13.916 1.00 98.56 154 ILE A N 1
ATOM 1180 C CA . ILE A 1 154 ? 1.808 -1.593 -15.351 1.00 98.56 154 ILE A CA 1
ATOM 1181 C C . ILE A 1 154 ? 1.781 -0.078 -15.552 1.00 98.56 154 ILE A C 1
ATOM 1183 O O . ILE A 1 154 ? 0.869 0.605 -15.079 1.00 98.56 154 ILE A O 1
ATOM 1187 N N . ASP A 1 155 ? 2.769 0.453 -16.270 1.00 97.31 155 ASP A N 1
ATOM 1188 C CA . ASP A 1 155 ? 2.757 1.844 -16.718 1.00 97.31 155 ASP A CA 1
ATOM 1189 C C . ASP A 1 155 ? 1.743 2.021 -17.855 1.00 97.31 155 ASP A C 1
ATOM 1191 O O . ASP A 1 155 ? 1.972 1.607 -18.995 1.00 97.31 155 ASP A O 1
ATOM 1195 N N . GLY A 1 156 ? 0.612 2.660 -17.550 1.00 94.75 156 GLY A N 1
ATOM 1196 C CA . GLY A 1 156 ? -0.459 2.868 -18.521 1.00 94.75 156 GLY A CA 1
ATOM 1197 C C . GLY A 1 156 ? -0.035 3.698 -19.735 1.00 94.75 156 GLY A C 1
ATOM 1198 O O . GLY A 1 156 ? -0.653 3.576 -20.789 1.00 94.75 156 GLY A O 1
ATOM 1199 N N . ALA A 1 157 ? 1.029 4.504 -19.629 1.00 92.88 157 ALA A N 1
ATOM 1200 C CA . ALA A 1 157 ? 1.532 5.282 -20.758 1.00 92.88 157 ALA A CA 1
ATOM 1201 C C . ALA A 1 157 ? 2.211 4.410 -21.826 1.00 92.88 157 ALA A C 1
ATOM 1203 O O . ALA A 1 157 ? 2.156 4.766 -23.003 1.00 92.88 157 ALA A O 1
ATOM 1204 N N . LEU A 1 158 ? 2.820 3.284 -21.430 1.00 93.88 158 LEU A N 1
ATOM 1205 C CA . LEU A 1 158 ? 3.460 2.334 -22.347 1.00 93.88 158 LEU A CA 1
ATOM 1206 C C . LEU A 1 158 ? 2.492 1.253 -22.843 1.00 93.88 158 LEU A C 1
ATOM 1208 O O . LEU A 1 158 ? 2.676 0.734 -23.938 1.00 93.88 158 LEU A O 1
ATOM 1212 N N . PHE A 1 159 ? 1.457 0.936 -22.063 1.00 95.88 159 PHE A N 1
ATOM 1213 C CA . PHE A 1 159 ? 0.466 -0.098 -22.378 1.00 95.88 159 PHE A CA 1
ATOM 1214 C C . PHE A 1 159 ? -0.920 0.517 -22.639 1.00 95.88 159 PHE A C 1
ATOM 1216 O O . PHE A 1 159 ? -1.917 0.123 -22.030 1.00 95.88 159 PHE A O 1
ATOM 1223 N N . GLN A 1 160 ? -0.985 1.506 -23.541 1.00 94.25 160 GLN A N 1
ATOM 1224 C CA . GLN A 1 160 ? -2.215 2.261 -23.835 1.00 94.25 160 GLN A CA 1
ATOM 1225 C C . GLN A 1 160 ? -3.338 1.376 -24.382 1.00 94.25 160 GLN A C 1
ATOM 1227 O O . GLN A 1 160 ? -4.483 1.526 -23.962 1.00 94.25 160 GLN A O 1
ATOM 1232 N N . ASP A 1 161 ? -3.005 0.394 -25.222 1.00 95.81 161 ASP A N 1
ATOM 1233 C CA . ASP A 1 161 ? -3.976 -0.568 -25.752 1.00 95.81 161 ASP A CA 1
ATOM 1234 C C . ASP A 1 161 ? -4.732 -1.294 -24.624 1.00 95.81 161 ASP A C 1
ATOM 1236 O O . ASP A 1 161 ? -5.938 -1.529 -24.710 1.00 95.81 161 ASP A O 1
ATOM 1240 N N . GLU A 1 162 ? -4.045 -1.611 -23.521 1.00 96.12 162 GLU A N 1
ATOM 1241 C CA . GLU A 1 162 ? -4.667 -2.243 -22.356 1.00 96.12 162 GLU A CA 1
ATOM 1242 C C . GLU A 1 162 ? -5.523 -1.262 -21.553 1.00 96.12 162 GLU A C 1
ATOM 1244 O O . GLU A 1 162 ? -6.615 -1.623 -21.105 1.00 96.12 162 GLU A O 1
ATOM 1249 N N . VAL A 1 163 ? -5.053 -0.019 -21.394 1.00 92.06 163 VAL A N 1
ATOM 1250 C CA . VAL A 1 163 ? -5.802 1.070 -20.745 1.00 92.06 163 VAL A CA 1
ATOM 1251 C C . VAL A 1 163 ? -7.132 1.302 -21.461 1.00 92.06 163 VAL A C 1
ATOM 1253 O O . VAL A 1 163 ? -8.177 1.375 -20.807 1.00 92.06 163 VAL A O 1
ATOM 1256 N N . GLU A 1 164 ? -7.116 1.351 -22.793 1.00 91.69 164 GLU A N 1
ATOM 1257 C CA . GLU A 1 164 ? -8.308 1.524 -23.623 1.00 91.69 164 GLU A CA 1
ATOM 1258 C C . GLU A 1 164 ? -9.225 0.299 -23.570 1.00 91.69 164 GLU A C 1
ATOM 1260 O O . GLU A 1 164 ? -10.415 0.428 -23.258 1.00 91.69 164 GLU A O 1
ATOM 1265 N N . ALA A 1 165 ? -8.681 -0.901 -23.803 1.00 92.00 165 ALA A N 1
ATOM 1266 C CA . ALA A 1 165 ? -9.455 -2.143 -23.816 1.00 92.00 165 ALA A CA 1
ATOM 1267 C C . ALA A 1 165 ? -10.158 -2.404 -22.476 1.00 92.00 165 ALA A C 1
ATOM 1269 O O . ALA A 1 165 ? -11.307 -2.854 -22.445 1.00 92.00 165 ALA A O 1
ATOM 1270 N N . ARG A 1 166 ? -9.492 -2.076 -21.363 1.00 91.19 166 ARG A N 1
ATOM 1271 C CA . ARG A 1 166 ? -10.028 -2.233 -20.005 1.00 91.19 166 ARG A CA 1
ATOM 1272 C C . ARG A 1 166 ? -10.768 -0.997 -19.491 1.00 91.19 166 ARG A C 1
ATOM 1274 O O . ARG A 1 166 ? -11.260 -1.023 -18.365 1.00 91.19 166 ARG A O 1
ATOM 1281 N N . ARG A 1 167 ? -10.894 0.060 -20.306 1.00 89.19 167 ARG A N 1
ATOM 1282 C CA . ARG A 1 167 ? -11.599 1.316 -19.983 1.00 89.19 167 ARG A CA 1
ATOM 1283 C C . ARG A 1 167 ? -11.122 1.939 -18.666 1.00 89.19 167 ARG A C 1
ATOM 1285 O O . ARG A 1 167 ? -11.925 2.316 -17.809 1.00 89.19 167 ARG A O 1
ATOM 1292 N N . ILE A 1 168 ? -9.808 2.019 -18.486 1.00 85.81 168 ILE A N 1
ATOM 1293 C CA . ILE A 1 168 ? -9.197 2.552 -17.268 1.00 85.81 168 ILE A CA 1
ATOM 1294 C C . ILE A 1 168 ? -9.245 4.078 -17.318 1.00 85.81 168 ILE A C 1
ATOM 1296 O O . ILE A 1 168 ? -8.540 4.717 -18.090 1.00 85.81 168 ILE A O 1
ATOM 1300 N N . MET A 1 169 ? -10.088 4.667 -16.469 1.00 81.12 169 MET A N 1
ATOM 1301 C CA . MET A 1 169 ? -10.347 6.115 -16.478 1.00 81.12 169 MET A CA 1
ATOM 1302 C C . MET A 1 169 ? -9.551 6.903 -15.431 1.00 81.12 169 MET A C 1
ATOM 1304 O O . MET A 1 169 ? -9.557 8.132 -15.448 1.00 81.12 169 MET A O 1
ATOM 1308 N N . ALA A 1 170 ? -8.935 6.223 -14.465 1.00 87.88 170 ALA A N 1
ATOM 1309 C CA . ALA A 1 170 ? -8.125 6.845 -13.422 1.00 87.88 170 ALA A CA 1
ATOM 1310 C C . ALA A 1 170 ? -7.141 5.825 -12.852 1.00 87.88 170 ALA A C 1
ATOM 1312 O O . ALA A 1 170 ? -7.363 4.625 -12.970 1.00 87.88 170 ALA A O 1
ATOM 1313 N N . VAL A 1 171 ? -6.090 6.316 -12.200 1.00 88.19 171 VAL A N 1
ATOM 1314 C CA . VAL A 1 171 ? -5.049 5.499 -11.569 1.00 88.19 171 VAL A CA 1
ATOM 1315 C C . VAL A 1 171 ? -4.875 5.893 -10.091 1.00 88.19 171 VAL A C 1
ATOM 1317 O O . VAL A 1 171 ? -5.129 7.052 -9.751 1.00 88.19 171 VAL A O 1
ATOM 1320 N N . PRO A 1 172 ? -4.457 4.969 -9.203 1.00 95.88 172 PRO A N 1
ATOM 1321 C CA . PRO A 1 172 ? -4.222 3.551 -9.480 1.00 95.88 172 PRO A CA 1
ATOM 1322 C C . PRO A 1 172 ? -5.537 2.783 -9.682 1.00 95.88 172 PRO A C 1
ATOM 1324 O O . PRO A 1 172 ? -6.517 3.029 -8.976 1.00 95.88 172 PRO A O 1
ATOM 1327 N N . THR A 1 173 ? -5.550 1.839 -10.625 1.00 95.44 173 THR A N 1
ATOM 1328 C CA . THR A 1 173 ? -6.636 0.858 -10.789 1.00 95.44 173 THR A CA 1
ATOM 1329 C C . THR A 1 173 ? -6.064 -0.545 -10.678 1.00 95.44 173 THR A C 1
ATOM 1331 O O . THR A 1 173 ? -5.085 -0.872 -11.343 1.00 95.44 173 THR A O 1
ATOM 1334 N N . ILE A 1 174 ? -6.699 -1.359 -9.839 1.00 97.81 174 ILE A N 1
ATOM 1335 C CA . ILE A 1 174 ? -6.282 -2.712 -9.490 1.00 97.81 174 ILE A CA 1
ATOM 1336 C C . ILE A 1 174 ? -7.242 -3.700 -10.145 1.00 97.81 174 ILE A C 1
ATOM 1338 O O . ILE A 1 174 ? -8.461 -3.607 -9.962 1.00 97.81 174 ILE A O 1
ATOM 1342 N N . PHE A 1 175 ? -6.684 -4.677 -10.845 1.00 97.12 175 PHE A N 1
ATOM 1343 C CA . PHE A 1 175 ? -7.372 -5.880 -11.286 1.00 97.12 175 PHE A CA 1
ATOM 1344 C C . PHE A 1 175 ? -6.879 -7.077 -10.478 1.00 97.12 175 PHE A C 1
ATOM 1346 O O . PHE A 1 175 ? -5.713 -7.132 -10.090 1.00 97.12 175 PHE A O 1
ATOM 1353 N N . LEU A 1 176 ? -7.765 -8.040 -10.253 1.00 96.50 176 LEU A N 1
ATOM 1354 C CA . LEU A 1 176 ? -7.461 -9.339 -9.673 1.00 96.50 176 LEU A CA 1
ATOM 1355 C C . LEU A 1 176 ? -8.012 -10.416 -10.602 1.00 96.50 176 LEU A C 1
ATOM 1357 O O . LEU A 1 176 ? -9.210 -10.445 -10.869 1.00 96.50 176 LEU A O 1
ATOM 1361 N N . ASN A 1 177 ? -7.143 -11.304 -11.086 1.00 95.88 177 ASN A N 1
ATOM 1362 C CA . ASN A 1 177 ? -7.518 -12.423 -11.957 1.00 95.88 177 ASN A CA 1
ATOM 1363 C C . ASN A 1 177 ? -8.331 -11.979 -13.195 1.00 95.88 177 ASN A C 1
ATOM 1365 O O . ASN A 1 177 ? -9.223 -12.686 -13.653 1.00 95.88 177 ASN A O 1
ATOM 1369 N N . GLY A 1 178 ? -8.016 -10.795 -13.735 1.00 92.44 178 GLY A N 1
ATOM 1370 C CA . GLY A 1 178 ? -8.678 -10.204 -14.904 1.00 92.44 178 GLY A CA 1
ATOM 1371 C C . GLY A 1 178 ? -9.922 -9.360 -14.600 1.00 92.44 178 GLY A C 1
ATOM 1372 O O . GLY A 1 178 ? -10.384 -8.639 -15.482 1.00 92.44 178 GLY A O 1
ATOM 1373 N N . GLU A 1 179 ? -10.434 -9.375 -13.368 1.00 91.56 179 GLU A N 1
ATOM 1374 C CA . GLU A 1 179 ? -11.604 -8.591 -12.955 1.00 91.56 179 GLU A CA 1
ATOM 1375 C C . GLU A 1 179 ? -11.206 -7.335 -12.173 1.00 91.56 179 GLU A C 1
ATOM 1377 O O . GLU A 1 179 ? -10.184 -7.306 -11.488 1.00 91.56 179 GLU A O 1
ATOM 1382 N N . THR A 1 180 ? -12.010 -6.273 -12.259 1.00 91.12 180 THR A N 1
ATOM 1383 C CA . THR A 1 180 ? -11.756 -5.035 -11.509 1.00 91.12 180 THR A CA 1
ATOM 1384 C C . THR A 1 180 ? -11.879 -5.285 -10.006 1.00 91.12 180 THR A C 1
ATOM 1386 O O . THR A 1 180 ? -12.945 -5.645 -9.514 1.00 91.12 180 THR A O 1
ATOM 1389 N N . PHE A 1 181 ? -10.807 -5.022 -9.260 1.00 92.00 181 PHE A N 1
ATOM 1390 C CA . PHE A 1 181 ? -10.743 -5.211 -7.809 1.00 92.00 181 PHE A CA 1
ATOM 1391 C C . PHE A 1 181 ? -10.936 -3.901 -7.031 1.00 92.00 181 PHE A C 1
ATOM 1393 O O . PHE A 1 181 ? -11.578 -3.851 -5.974 1.00 92.00 181 PHE A O 1
ATOM 1400 N N . GLY A 1 182 ? -10.374 -2.803 -7.535 1.00 88.25 182 GLY A N 1
ATOM 1401 C CA . GLY A 1 182 ? -10.445 -1.516 -6.854 1.00 88.25 182 GLY A CA 1
ATOM 1402 C C . GLY A 1 182 ? -9.812 -0.373 -7.630 1.00 88.25 182 GLY A C 1
ATOM 1403 O O . GLY A 1 182 ? -9.124 -0.572 -8.627 1.00 88.25 182 GLY A O 1
ATOM 1404 N N . GLN A 1 183 ? -10.055 0.842 -7.153 1.00 86.69 183 GLN A N 1
ATOM 1405 C CA . GLN A 1 183 ? -9.468 2.062 -7.686 1.00 86.69 183 GLN A CA 1
ATOM 1406 C C . GLN A 1 183 ? -9.154 3.021 -6.538 1.00 86.69 183 GLN A C 1
ATOM 1408 O O . GLN A 1 183 ? -9.869 3.041 -5.535 1.00 86.69 183 GLN A O 1
ATOM 1413 N N . GLY A 1 184 ? -8.115 3.834 -6.721 1.00 85.94 184 GLY A N 1
ATOM 1414 C CA . GLY A 1 184 ? -7.663 4.803 -5.733 1.00 85.94 184 GLY A CA 1
ATOM 1415 C C . GLY A 1 184 ? -6.726 4.189 -4.698 1.00 85.94 184 GLY A C 1
ATOM 1416 O O . GLY A 1 184 ? -6.319 3.032 -4.793 1.00 85.94 184 GLY A O 1
ATOM 1417 N N . ARG A 1 185 ? -6.349 5.007 -3.718 1.00 85.25 185 ARG A N 1
ATOM 1418 C CA . ARG A 1 185 ? -5.419 4.620 -2.658 1.00 85.25 185 ARG A CA 1
ATOM 1419 C C . ARG A 1 185 ? -5.974 3.420 -1.879 1.00 85.25 185 ARG A C 1
ATOM 1421 O O . ARG A 1 185 ? -7.165 3.366 -1.580 1.00 85.25 185 ARG A O 1
ATOM 1428 N N . SER A 1 186 ? -5.132 2.430 -1.607 1.00 88.12 186 SER A N 1
ATOM 1429 C CA . SER A 1 186 ? -5.507 1.214 -0.880 1.00 88.12 186 SER A CA 1
ATOM 1430 C C . SER A 1 186 ? -4.294 0.642 -0.156 1.00 88.12 186 SER A C 1
ATOM 1432 O O . SER A 1 186 ? -3.261 0.371 -0.766 1.00 88.12 186 SER A O 1
ATOM 1434 N N . SER A 1 187 ? -4.443 0.448 1.146 1.00 91.38 187 SER A N 1
ATOM 1435 C CA . SER A 1 187 ? -3.467 -0.176 2.031 1.00 91.38 187 SER A CA 1
ATOM 1436 C C . SER A 1 187 ? -3.554 -1.706 1.987 1.00 91.38 187 SER A C 1
ATOM 1438 O O . SER A 1 187 ? -4.550 -2.285 1.551 1.00 91.38 187 SER A O 1
ATOM 1440 N N . VAL A 1 188 ? -2.530 -2.384 2.519 1.00 93.81 188 VAL A N 1
ATOM 1441 C CA . VAL A 1 188 ? -2.511 -3.854 2.657 1.00 93.81 188 VAL A CA 1
ATOM 1442 C C . VAL A 1 188 ? -3.748 -4.371 3.401 1.00 93.81 188 VAL A C 1
ATOM 1444 O O . VAL A 1 188 ? -4.351 -5.354 2.979 1.00 93.81 188 VAL A O 1
ATOM 1447 N N . LYS A 1 189 ? -4.162 -3.696 4.483 1.00 89.81 189 LYS A N 1
ATOM 1448 C CA . LYS A 1 189 ? -5.315 -4.115 5.296 1.00 89.81 189 LYS A CA 1
ATOM 1449 C C . LYS A 1 189 ? -6.632 -3.991 4.527 1.00 89.81 189 LYS A C 1
ATOM 1451 O O . LYS A 1 189 ? -7.444 -4.911 4.565 1.00 89.81 189 LYS A O 1
ATOM 1456 N N . GLU A 1 190 ? -6.813 -2.907 3.772 1.00 88.38 190 GLU A N 1
ATOM 1457 C CA . GLU A 1 190 ? -7.992 -2.714 2.913 1.00 88.38 190 GLU A CA 1
ATOM 1458 C C . GLU A 1 190 ? -8.062 -3.755 1.785 1.00 88.38 190 GLU A C 1
ATOM 1460 O O . GLU A 1 190 ? -9.141 -4.261 1.476 1.00 88.38 190 GLU A O 1
ATOM 1465 N N . ILE A 1 191 ? -6.919 -4.116 1.190 1.00 93.00 191 ILE A N 1
ATOM 1466 C CA . ILE A 1 191 ? -6.846 -5.170 0.167 1.00 93.00 191 ILE A CA 1
ATOM 1467 C C . ILE A 1 191 ? -7.203 -6.531 0.781 1.00 93.00 191 ILE A C 1
ATOM 1469 O O . ILE A 1 191 ? -8.038 -7.247 0.231 1.00 93.00 191 ILE A O 1
ATOM 1473 N N . LEU A 1 192 ? -6.635 -6.877 1.940 1.00 90.88 192 LEU A N 1
ATOM 1474 C CA . LEU A 1 192 ? -6.925 -8.134 2.638 1.00 90.88 192 LEU A CA 1
ATOM 1475 C C . LEU A 1 192 ? -8.403 -8.277 3.011 1.00 90.88 192 LEU A C 1
ATOM 1477 O O . LEU A 1 192 ? -8.985 -9.340 2.800 1.00 90.88 192 LEU A O 1
ATOM 1481 N N . ALA A 1 193 ? -9.025 -7.209 3.513 1.00 84.25 193 ALA A N 1
ATOM 1482 C CA . ALA A 1 193 ? -10.444 -7.221 3.858 1.00 84.25 193 ALA A CA 1
ATOM 1483 C C . ALA A 1 193 ? -11.350 -7.470 2.642 1.00 84.25 193 ALA A C 1
ATOM 1485 O O . ALA A 1 193 ? -12.399 -8.097 2.776 1.00 84.25 193 ALA A O 1
ATOM 1486 N N . LYS A 1 194 ? -10.942 -7.014 1.449 1.00 85.81 194 LYS A N 1
ATOM 1487 C CA . LYS A 1 194 ? -11.656 -7.285 0.193 1.00 85.81 194 LYS A CA 1
ATOM 1488 C C . LYS A 1 194 ? -11.435 -8.702 -0.339 1.00 85.81 194 LYS A C 1
ATOM 1490 O O . LYS A 1 194 ? -12.354 -9.257 -0.932 1.00 85.81 194 LYS A O 1
ATOM 1495 N N . LEU A 1 195 ? -10.237 -9.268 -0.169 1.00 83.88 195 LEU A N 1
ATOM 1496 C CA . LEU A 1 195 ? -9.916 -10.62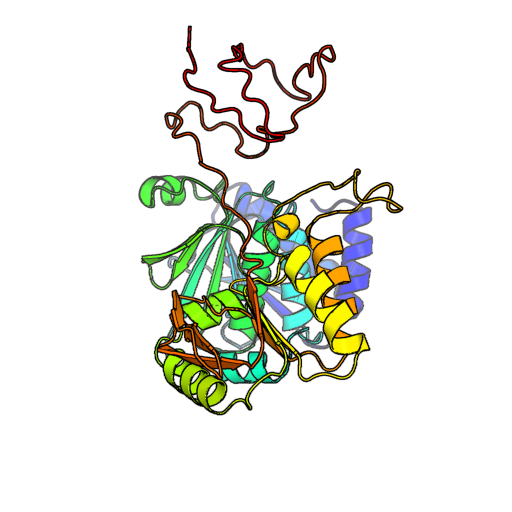0 -0.648 1.00 83.88 195 LEU A CA 1
ATOM 1497 C C . LEU A 1 195 ? -10.649 -11.702 0.139 1.00 83.88 195 LEU A C 1
ATOM 1499 O O . LEU A 1 195 ? -11.079 -12.704 -0.429 1.00 83.88 195 LEU A O 1
ATOM 1503 N N . ASP A 1 196 ? -10.768 -11.516 1.451 1.00 68.50 196 ASP A N 1
ATOM 1504 C CA . ASP A 1 196 ? -11.110 -12.612 2.342 1.00 68.50 196 ASP A CA 1
ATOM 1505 C C . ASP A 1 196 ? -12.544 -12.518 2.884 1.00 68.50 196 ASP A C 1
ATOM 1507 O O . ASP A 1 196 ? -12.803 -12.153 4.035 1.00 68.50 196 ASP A O 1
ATOM 1511 N N . GLY A 1 197 ? -13.508 -12.938 2.058 1.00 58.38 197 GLY A N 1
ATOM 1512 C CA . GLY A 1 197 ? -14.892 -13.150 2.502 1.00 58.38 197 GLY A CA 1
ATOM 1513 C C . GLY A 1 197 ? -15.034 -14.227 3.600 1.00 58.38 197 GLY A C 1
ATOM 1514 O O . GLY A 1 197 ? -16.071 -14.308 4.264 1.00 58.38 197 GLY A O 1
ATOM 1515 N N . GLY A 1 198 ? -14.007 -15.063 3.821 1.00 54.09 198 GLY A N 1
ATOM 1516 C CA . GLY A 1 198 ? -13.948 -16.102 4.854 1.00 54.09 198 GLY A CA 1
ATOM 1517 C C . GLY A 1 198 ? -13.373 -15.615 6.190 1.00 54.09 198 GLY A C 1
ATOM 1518 O O . GLY A 1 198 ? -13.976 -15.867 7.238 1.00 54.09 198 GLY A O 1
ATOM 1519 N N . ALA A 1 199 ? -12.260 -14.877 6.186 1.00 56.03 199 ALA A N 1
ATOM 1520 C CA . ALA A 1 199 ? -11.725 -14.210 7.372 1.00 56.03 199 ALA A CA 1
ATOM 1521 C C . ALA A 1 199 ? -12.627 -13.088 7.855 1.00 56.03 199 ALA A C 1
ATOM 1523 O O . ALA A 1 199 ? -12.653 -12.872 9.060 1.00 56.03 199 ALA A O 1
ATOM 1524 N N . SER A 1 200 ? -13.442 -12.472 6.992 1.00 56.19 200 SER A N 1
ATOM 1525 C CA . SER A 1 200 ? -14.494 -11.556 7.440 1.00 56.19 200 SER A CA 1
ATOM 1526 C C . SER A 1 200 ? -15.402 -12.203 8.501 1.00 56.19 200 SER A C 1
ATOM 1528 O O . SER A 1 200 ? -15.712 -11.564 9.499 1.00 56.19 200 SER A O 1
ATOM 1530 N N . ARG A 1 201 ? -15.720 -13.508 8.398 1.00 63.19 201 ARG A N 1
ATOM 1531 C CA . ARG A 1 201 ? -16.488 -14.226 9.440 1.00 63.19 201 ARG A CA 1
ATOM 1532 C C . ARG A 1 201 ? -15.709 -14.447 10.738 1.00 63.19 201 ARG A C 1
ATOM 1534 O O . ARG A 1 201 ? -16.281 -14.276 11.810 1.00 63.19 201 ARG A O 1
ATOM 1541 N N . ARG A 1 202 ? -14.424 -14.820 10.670 1.00 67.38 202 ARG A N 1
ATOM 1542 C CA . ARG A 1 202 ? -13.581 -15.005 11.873 1.00 67.38 202 ARG A CA 1
ATOM 1543 C C . ARG A 1 202 ? -13.272 -13.674 12.561 1.00 67.38 202 ARG A C 1
ATOM 1545 O O . ARG A 1 202 ? -13.345 -13.599 13.781 1.00 67.38 202 ARG A O 1
ATOM 1552 N N . ALA A 1 203 ? -12.983 -12.633 11.785 1.00 67.62 203 ALA A N 1
ATOM 1553 C CA . ALA A 1 203 ? -12.803 -11.269 12.260 1.00 67.62 203 ALA A CA 1
ATOM 1554 C C . ALA A 1 203 ? -14.101 -10.740 12.878 1.00 67.62 203 ALA A C 1
ATOM 1556 O O . ALA A 1 203 ? -14.075 -10.275 14.011 1.00 67.62 203 ALA A O 1
ATOM 1557 N N . ALA A 1 204 ? -15.253 -10.923 12.223 1.00 73.38 204 ALA A N 1
ATOM 1558 C CA . ALA A 1 204 ? -16.550 -10.562 12.794 1.00 73.38 204 ALA A CA 1
ATOM 1559 C C . ALA A 1 204 ? -16.836 -11.303 14.109 1.00 73.38 204 ALA A C 1
ATOM 1561 O O . ALA A 1 204 ? -17.359 -10.706 15.048 1.00 73.38 204 ALA A O 1
ATOM 1562 N N . GLN A 1 205 ? -16.461 -12.582 14.215 1.00 76.75 205 GLN A N 1
ATOM 1563 C CA . GLN A 1 205 ? -16.595 -13.332 15.462 1.00 76.75 205 GLN A CA 1
ATOM 1564 C C . GLN A 1 205 ? -15.673 -12.782 16.563 1.00 76.75 205 GLN A C 1
ATOM 1566 O O . GLN A 1 205 ? -16.146 -12.520 17.664 1.00 76.75 205 GLN A O 1
ATOM 1571 N N . ALA A 1 206 ? -14.400 -12.516 16.256 1.00 82.12 206 ALA A N 1
ATOM 1572 C CA . ALA A 1 206 ? -13.459 -11.908 17.200 1.00 82.12 206 ALA A CA 1
ATOM 1573 C C . ALA A 1 206 ? -13.906 -10.505 17.655 1.00 82.12 206 ALA A C 1
ATOM 1575 O O . ALA A 1 206 ? -13.762 -10.145 18.822 1.00 82.12 206 ALA A O 1
ATOM 1576 N N . LEU A 1 207 ? -14.496 -9.715 16.753 1.00 85.75 207 LEU A N 1
ATOM 1577 C CA . LEU A 1 207 ? -15.074 -8.409 17.070 1.00 85.75 207 LEU A CA 1
ATOM 1578 C C . LEU A 1 207 ? -16.318 -8.532 17.957 1.00 85.75 207 LEU A C 1
ATOM 1580 O O . LEU A 1 207 ? -16.490 -7.724 18.866 1.00 85.75 207 LEU A O 1
ATOM 1584 N N . ALA A 1 208 ? -17.160 -9.545 17.737 1.00 83.50 208 ALA A N 1
ATOM 1585 C CA . ALA A 1 208 ? -18.339 -9.800 18.565 1.00 83.50 208 ALA A CA 1
ATOM 1586 C C . ALA A 1 208 ? -17.991 -10.238 20.002 1.00 83.50 208 ALA A C 1
ATOM 1588 O O . ALA A 1 208 ? -18.814 -10.076 20.905 1.00 83.50 208 ALA A O 1
ATOM 1589 N N . GLU A 1 209 ? -16.787 -10.772 20.221 1.00 87.94 209 GLU A N 1
ATOM 1590 C CA . GLU A 1 209 ? -16.271 -11.160 21.541 1.00 87.94 209 GLU A CA 1
ATOM 1591 C C . GLU A 1 209 ? -15.624 -9.999 22.316 1.00 87.94 209 GLU A C 1
ATOM 1593 O O . GLU A 1 209 ? -15.325 -10.149 23.504 1.00 87.94 209 GLU A O 1
ATOM 1598 N N . LYS A 1 210 ? -15.433 -8.826 21.692 1.00 92.31 210 LYS A N 1
ATOM 1599 C CA . LYS A 1 210 ? -14.881 -7.655 22.386 1.00 92.31 210 LYS A CA 1
ATOM 1600 C C . LYS A 1 210 ? -15.783 -7.227 23.559 1.00 92.31 210 LYS A C 1
ATOM 1602 O O . LYS A 1 210 ? -17.013 -7.309 23.470 1.00 92.31 210 LYS A O 1
ATOM 1607 N N . PRO A 1 211 ? -15.193 -6.756 24.676 1.00 93.81 211 PRO A N 1
ATOM 1608 C CA . PRO A 1 211 ? -15.959 -6.306 25.831 1.00 93.81 211 PRO A CA 1
ATOM 1609 C C . PRO A 1 211 ? -16.814 -5.079 25.496 1.00 93.81 211 PRO A C 1
ATOM 1611 O O . PRO A 1 211 ? -16.601 -4.384 24.505 1.00 93.81 211 PRO A O 1
ATOM 1614 N N . VAL A 1 212 ? -17.791 -4.789 26.359 1.00 97.12 212 VAL A N 1
ATOM 1615 C CA . VAL A 1 212 ? -18.596 -3.569 26.232 1.00 97.12 212 VAL A CA 1
ATOM 1616 C C . VAL A 1 212 ? -17.707 -2.356 26.496 1.00 97.12 212 VAL A C 1
ATOM 1618 O O . VAL A 1 212 ? -17.218 -2.188 27.613 1.00 97.12 212 VAL A O 1
ATOM 1621 N N . PHE A 1 213 ? -17.559 -1.490 25.498 1.00 97.88 213 PHE A N 1
ATOM 1622 C CA . PHE A 1 213 ? -16.814 -0.243 25.634 1.00 97.88 213 PHE A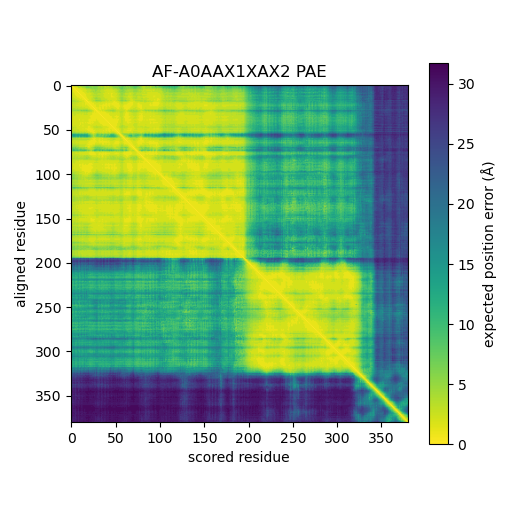 CA 1
ATOM 1623 C C . PHE A 1 213 ? -17.560 0.752 26.528 1.00 97.88 213 PHE A C 1
ATOM 1625 O O . PHE A 1 213 ? -18.794 0.840 26.511 1.00 97.88 213 PHE A O 1
ATOM 1632 N N . ASP A 1 214 ? -16.821 1.569 27.272 1.00 98.06 214 ASP A N 1
ATOM 1633 C CA . ASP A 1 214 ? -17.411 2.744 27.913 1.00 98.06 214 ASP A CA 1
ATOM 1634 C C . ASP A 1 214 ? -17.783 3.788 26.852 1.00 98.06 214 ASP A C 1
ATOM 1636 O O . ASP A 1 214 ? -18.873 4.369 26.901 1.00 98.06 214 ASP A O 1
ATOM 1640 N N . MET A 1 215 ? -16.915 3.962 25.850 1.00 98.19 215 MET A N 1
ATOM 1641 C CA . MET A 1 215 ? -17.148 4.814 24.689 1.00 98.19 215 MET A CA 1
ATOM 1642 C C . MET A 1 215 ? -16.669 4.140 23.400 1.00 98.19 215 MET A C 1
ATOM 1644 O O . MET A 1 215 ? -15.505 3.763 23.283 1.00 98.19 215 MET A O 1
ATOM 1648 N N . LEU A 1 216 ? -17.561 4.037 22.414 1.00 98.25 216 LEU A N 1
ATOM 1649 C CA . LEU A 1 216 ? -17.229 3.599 21.058 1.00 98.25 216 LEU A CA 1
ATOM 1650 C C . LEU A 1 216 ? -17.400 4.760 20.078 1.00 98.25 216 LEU A C 1
ATOM 1652 O O . LEU A 1 216 ? -18.471 5.359 19.976 1.00 98.25 216 LEU A O 1
ATOM 1656 N N . ILE A 1 217 ? -16.339 5.074 19.350 1.00 98.44 217 ILE A N 1
ATOM 1657 C CA . ILE A 1 217 ? -16.300 6.146 18.358 1.00 98.44 217 ILE A CA 1
ATOM 1658 C C . ILE A 1 217 ? -16.429 5.523 16.970 1.00 98.44 217 ILE A C 1
ATOM 1660 O O . ILE A 1 217 ? -15.667 4.628 16.618 1.00 98.44 217 ILE A O 1
ATOM 1664 N N . VAL A 1 218 ? -17.393 5.992 16.181 1.00 97.75 218 VAL A N 1
ATOM 1665 C CA . VAL A 1 218 ? -17.649 5.526 14.815 1.00 97.75 218 VAL A CA 1
ATOM 1666 C C . VAL A 1 218 ? -17.105 6.556 13.829 1.00 97.75 218 VAL A C 1
ATOM 1668 O O . VAL A 1 218 ? -17.711 7.608 13.626 1.00 97.75 218 VAL A O 1
ATOM 1671 N N . GLY A 1 219 ? -15.968 6.244 13.215 1.00 95.94 219 GLY A N 1
ATOM 1672 C CA . GLY A 1 219 ? -15.225 7.088 12.281 1.00 95.94 219 GLY A CA 1
ATOM 1673 C C . GLY A 1 219 ? -13.804 7.376 12.771 1.00 95.94 219 GLY A C 1
ATOM 1674 O O . GLY A 1 219 ? -13.608 7.835 13.891 1.00 95.94 219 GLY A O 1
ATOM 1675 N N . GLY A 1 220 ? -12.811 7.132 11.910 1.00 94.31 220 GLY A N 1
ATOM 1676 C CA . GLY A 1 220 ? -11.378 7.262 12.219 1.00 94.31 220 GLY A CA 1
ATOM 1677 C C . GLY A 1 220 ? -10.724 8.545 11.706 1.00 94.31 220 GLY A C 1
ATOM 1678 O O . GLY A 1 220 ? -9.503 8.617 11.638 1.00 94.31 220 GLY A O 1
ATOM 1679 N N . GLY A 1 221 ? -11.508 9.544 11.290 1.00 95.12 221 GLY A N 1
ATOM 1680 C CA . GLY A 1 221 ? -10.985 10.846 10.860 1.00 95.12 221 GLY A CA 1
ATOM 1681 C C . GLY A 1 221 ? -10.506 11.724 12.029 1.00 95.12 221 GLY A C 1
ATOM 1682 O O . GLY A 1 221 ? -10.559 11.296 13.185 1.00 95.12 221 GLY A O 1
ATOM 1683 N N . PRO A 1 222 ? -10.118 12.990 11.774 1.00 96.25 222 PRO A N 1
ATOM 1684 C CA . PRO A 1 222 ? -9.616 13.898 12.812 1.00 96.25 222 PRO A CA 1
ATOM 1685 C C . PRO A 1 222 ? -10.555 14.056 14.018 1.00 96.25 222 PRO A C 1
ATOM 1687 O O . PRO A 1 222 ? -10.099 14.056 15.159 1.00 96.25 222 PRO A O 1
ATOM 1690 N N . ALA A 1 223 ? -11.871 14.119 13.780 1.00 97.50 223 ALA A N 1
ATOM 1691 C CA . ALA A 1 223 ? -12.871 14.201 14.846 1.00 97.50 223 ALA A CA 1
ATOM 1692 C C . ALA A 1 223 ? -12.881 12.948 15.742 1.00 97.50 223 ALA A C 1
ATOM 1694 O O . ALA A 1 223 ? -12.927 13.061 16.967 1.00 97.50 223 ALA A O 1
ATOM 1695 N N . GLY A 1 224 ? -12.801 11.759 15.138 1.00 97.19 224 GLY A N 1
ATOM 1696 C CA . GLY A 1 224 ? -12.779 10.496 15.868 1.00 97.19 224 GLY A CA 1
ATOM 1697 C C . GLY A 1 224 ? -11.480 10.284 16.640 1.00 97.19 224 GLY A C 1
ATOM 1698 O O . GLY A 1 224 ? -11.517 9.934 17.818 1.00 97.19 224 GLY A O 1
ATOM 1699 N N . ALA A 1 225 ? -10.336 10.588 16.019 1.00 97.00 225 ALA A N 1
ATOM 1700 C CA . ALA A 1 225 ? -9.029 10.529 16.672 1.00 97.00 225 ALA A CA 1
ATOM 1701 C C . ALA A 1 225 ? -8.958 11.468 17.890 1.00 97.00 225 ALA A C 1
ATOM 1703 O O . ALA A 1 225 ? -8.513 11.061 18.964 1.00 97.00 225 ALA A O 1
ATOM 1704 N N . ALA A 1 226 ? -9.464 12.701 17.762 1.00 97.81 226 ALA A N 1
ATOM 1705 C CA . ALA A 1 226 ? -9.538 13.641 18.877 1.00 97.81 226 ALA A CA 1
ATOM 1706 C C . ALA A 1 226 ? -10.430 13.111 20.013 1.00 97.81 226 ALA A C 1
ATOM 1708 O O . ALA A 1 226 ? -10.009 13.109 21.170 1.00 97.81 226 ALA A O 1
ATOM 1709 N N . ALA A 1 227 ? -11.629 12.606 19.700 1.00 98.00 227 ALA A N 1
ATOM 1710 C CA . ALA A 1 227 ? -12.516 12.012 20.701 1.00 98.00 227 ALA A CA 1
ATOM 1711 C C . ALA A 1 227 ? -11.842 10.845 21.445 1.00 98.00 227 ALA A C 1
ATOM 1713 O O . ALA A 1 227 ? -11.912 10.779 22.673 1.00 98.00 227 ALA A O 1
ATOM 1714 N N . ALA A 1 228 ? -11.129 9.980 20.717 1.00 97.69 228 ALA A N 1
ATOM 1715 C CA . ALA A 1 228 ? -10.437 8.823 21.274 1.00 97.69 228 ALA A CA 1
ATOM 1716 C C . ALA A 1 228 ? -9.342 9.222 22.266 1.00 97.69 228 ALA A C 1
ATOM 1718 O O . ALA A 1 228 ? -9.309 8.713 23.384 1.00 97.69 228 ALA A O 1
ATOM 1719 N N . ILE A 1 229 ? -8.494 10.187 21.893 1.00 97.69 229 ILE A N 1
ATOM 1720 C CA . ILE A 1 229 ? -7.428 10.706 22.761 1.00 97.69 229 ILE A CA 1
ATOM 1721 C C . ILE A 1 229 ? -8.018 11.262 24.061 1.00 97.69 229 ILE A C 1
ATOM 1723 O O . ILE A 1 229 ? -7.533 10.964 25.153 1.00 97.69 229 ILE A O 1
ATOM 1727 N N . TYR A 1 230 ? -9.081 12.063 23.975 1.00 98.00 230 TYR A N 1
ATOM 1728 C CA . TYR A 1 230 ? -9.685 12.670 25.162 1.00 98.00 230 TYR A CA 1
ATOM 1729 C C . TYR A 1 230 ? -10.396 11.649 26.056 1.00 98.00 230 TYR A C 1
ATOM 1731 O O . TYR A 1 230 ? -10.297 11.761 27.281 1.00 98.00 230 TYR A O 1
ATOM 1739 N N . ALA A 1 231 ? -11.070 10.657 25.471 1.00 97.12 231 ALA A N 1
ATOM 1740 C CA . ALA A 1 231 ? -11.696 9.565 26.210 1.00 97.12 231 ALA A CA 1
ATOM 1741 C C . ALA A 1 231 ? -10.644 8.707 26.930 1.00 97.12 231 ALA A C 1
ATOM 1743 O O . ALA A 1 231 ? -10.710 8.539 28.150 1.00 97.12 231 ALA A O 1
ATOM 1744 N N . ALA A 1 232 ? -9.601 8.272 26.222 1.00 96.00 232 ALA A N 1
ATOM 1745 C CA . ALA A 1 232 ? -8.549 7.431 26.785 1.00 96.00 232 ALA A CA 1
ATOM 1746 C C . ALA A 1 232 ? -7.761 8.130 27.906 1.00 96.00 232 ALA A C 1
ATOM 1748 O O . ALA A 1 232 ? -7.421 7.511 28.913 1.00 96.00 232 ALA A O 1
ATOM 1749 N N . ARG A 1 233 ? -7.566 9.455 27.821 1.00 97.06 233 ARG A N 1
ATOM 1750 C CA . ARG A 1 233 ? -6.972 10.269 28.903 1.00 97.06 233 ARG A CA 1
ATOM 1751 C C . ARG A 1 233 ? -7.789 10.284 30.198 1.00 97.06 233 ARG A C 1
ATOM 1753 O O . ARG A 1 233 ? -7.274 10.705 31.232 1.00 97.06 233 ARG A O 1
ATOM 1760 N N . LYS A 1 234 ? -9.058 9.871 30.159 1.00 96.88 234 LYS A N 1
ATOM 1761 C CA . LYS A 1 234 ? -9.901 9.672 31.348 1.00 96.88 234 LYS A CA 1
ATOM 1762 C C . LYS A 1 234 ? -9.883 8.231 31.863 1.00 96.88 234 LYS A C 1
ATOM 1764 O O . LYS A 1 234 ? -10.542 7.961 32.861 1.00 96.88 234 LYS A O 1
ATOM 1769 N N . GLY A 1 235 ? -9.118 7.341 31.230 1.00 93.50 235 GLY A N 1
ATOM 1770 C CA . GLY A 1 235 ? -8.942 5.952 31.653 1.00 93.50 235 GLY A CA 1
ATOM 1771 C C . GLY A 1 235 ? -10.170 5.070 31.428 1.00 93.50 235 GLY A C 1
ATOM 1772 O O . GLY A 1 235 ? -10.295 4.045 32.088 1.00 93.50 235 GLY A O 1
ATOM 1773 N N . ILE A 1 236 ? -11.091 5.478 30.548 1.00 96.31 236 ILE A N 1
ATOM 1774 C CA . ILE A 1 236 ? -12.277 4.683 30.208 1.00 96.31 236 ILE A CA 1
ATOM 1775 C C . ILE A 1 236 ? -11.993 3.774 29.010 1.00 96.31 236 ILE A C 1
ATOM 1777 O O . ILE A 1 236 ? -11.216 4.134 28.120 1.00 96.31 236 ILE A O 1
ATOM 1781 N N . SER A 1 237 ? -12.654 2.616 28.963 1.00 97.19 237 SER A N 1
ATOM 1782 C CA . SER A 1 237 ? -12.511 1.669 27.854 1.00 97.19 237 SER A CA 1
ATOM 1783 C C . SER A 1 237 ? -13.015 2.304 26.555 1.00 97.19 237 SER A C 1
ATOM 1785 O O . SER A 1 237 ? -14.213 2.575 26.406 1.00 97.19 237 SER A O 1
ATOM 1787 N N . THR A 1 238 ? -12.087 2.573 25.634 1.00 98.00 238 THR A N 1
ATOM 1788 C CA . THR A 1 238 ? -12.332 3.369 24.428 1.00 98.00 238 THR A CA 1
ATOM 1789 C C . THR A 1 238 ? -12.031 2.549 23.180 1.00 98.00 238 THR A C 1
ATOM 1791 O O . THR A 1 238 ? -10.921 2.045 23.019 1.00 98.00 238 THR A O 1
ATOM 1794 N N . GLY A 1 239 ? -13.012 2.456 22.284 1.00 97.19 239 GLY A N 1
ATOM 1795 C CA . GLY A 1 239 ? -12.852 1.851 20.963 1.00 97.19 239 GLY A CA 1
ATOM 1796 C C . GLY A 1 239 ? -13.059 2.874 19.850 1.00 97.19 239 GLY A C 1
ATOM 1797 O O . GLY A 1 239 ? -13.888 3.779 19.978 1.00 97.19 239 GLY A O 1
ATOM 1798 N N . VAL A 1 240 ? -12.345 2.714 18.739 1.00 97.69 240 VAL A N 1
ATOM 1799 C CA . VAL A 1 240 ? -12.560 3.467 17.494 1.00 97.69 240 VAL A CA 1
ATOM 1800 C C . VAL A 1 240 ? -12.824 2.466 16.384 1.00 97.69 240 VAL A C 1
ATOM 1802 O O . VAL A 1 240 ? -11.962 1.645 16.111 1.00 97.69 240 VAL A O 1
ATOM 1805 N N . VAL A 1 241 ? -13.982 2.539 15.732 1.00 95.81 241 VAL A N 1
ATOM 1806 C CA . VAL A 1 241 ? -14.293 1.737 14.542 1.00 95.81 241 VAL A CA 1
ATOM 1807 C C . VAL A 1 241 ? -14.313 2.621 13.301 1.00 95.81 241 VAL A C 1
ATOM 1809 O O . VAL A 1 241 ? -14.980 3.658 13.291 1.00 95.81 241 VAL A O 1
ATOM 1812 N N . ALA A 1 242 ? -13.572 2.249 12.260 1.00 92.81 242 ALA A N 1
ATOM 1813 C CA . ALA A 1 242 ? -13.422 3.060 11.056 1.00 92.81 242 ALA A CA 1
ATOM 1814 C C . ALA A 1 242 ? -13.243 2.205 9.799 1.00 92.81 242 ALA A C 1
ATOM 1816 O O . ALA A 1 242 ? -12.601 1.166 9.849 1.00 92.81 242 ALA A O 1
ATOM 1817 N N . GLU A 1 243 ? -13.746 2.690 8.656 1.00 87.12 243 GLU A N 1
ATOM 1818 C CA . GLU A 1 243 ? -13.419 2.100 7.347 1.00 87.12 243 GLU A CA 1
ATOM 1819 C C . GLU A 1 243 ? -11.933 2.286 7.015 1.00 87.12 243 GLU A C 1
ATOM 1821 O O . GLU A 1 243 ? -11.327 1.428 6.384 1.00 87.12 243 GLU A O 1
ATOM 1826 N N . ARG A 1 244 ? -11.380 3.437 7.413 1.00 85.88 244 ARG A N 1
ATOM 1827 C CA . ARG A 1 244 ? -10.004 3.847 7.147 1.00 85.88 244 ARG A CA 1
ATOM 1828 C C . ARG A 1 244 ? -9.563 4.892 8.169 1.00 85.88 244 ARG A C 1
ATOM 1830 O O . ARG A 1 244 ? -10.127 5.996 8.213 1.00 85.88 244 ARG A O 1
ATOM 1837 N N . PHE A 1 245 ? -8.568 4.576 8.992 1.00 90.50 245 PHE A N 1
ATOM 1838 C CA . PHE A 1 245 ? -8.031 5.527 9.965 1.00 90.50 245 PHE A CA 1
ATOM 1839 C C . PHE A 1 245 ? -7.318 6.697 9.272 1.00 90.50 245 PHE A C 1
ATOM 1841 O O . PHE A 1 245 ? -6.474 6.500 8.408 1.00 90.50 245 PHE A O 1
ATOM 1848 N N . GLY A 1 246 ? -7.646 7.927 9.668 1.00 90.25 246 GLY A N 1
ATOM 1849 C CA . GLY A 1 246 ? -7.228 9.180 9.036 1.00 90.25 246 GLY A CA 1
ATOM 1850 C C . GLY A 1 246 ? -8.367 9.851 8.262 1.00 90.25 246 GLY A C 1
ATOM 1851 O O . GLY A 1 246 ? -8.475 11.074 8.267 1.00 90.25 246 GLY A O 1
ATOM 1852 N N . GLY A 1 247 ? -9.294 9.083 7.683 1.00 90.25 247 GLY A N 1
ATOM 1853 C CA . GLY A 1 247 ? -10.417 9.633 6.919 1.00 90.25 247 GLY A CA 1
ATOM 1854 C C . GLY A 1 247 ? -9.963 10.498 5.737 1.00 90.25 247 GLY A C 1
ATOM 1855 O O . GLY A 1 247 ? -8.963 10.202 5.090 1.00 90.25 247 GLY A O 1
ATOM 1856 N N . GLN A 1 248 ? -10.688 11.586 5.461 1.00 85.50 248 GLN A N 1
ATOM 1857 C CA . GLN A 1 248 ? -10.483 12.393 4.251 1.00 85.50 248 GLN A CA 1
ATOM 1858 C C . GLN A 1 248 ? -9.081 13.011 4.140 1.00 85.50 248 GLN A C 1
ATOM 1860 O O . GLN A 1 248 ? -8.576 13.162 3.032 1.00 85.50 248 GLN A O 1
ATOM 1865 N N . VAL A 1 249 ? -8.434 13.357 5.261 1.00 88.62 249 VAL A N 1
ATOM 1866 C CA . VAL A 1 249 ? -7.120 14.018 5.202 1.00 88.62 249 VAL A CA 1
ATOM 1867 C C . VAL A 1 249 ? -6.062 13.142 4.542 1.00 88.62 249 VAL A C 1
ATOM 1869 O O . VAL A 1 249 ? -5.098 13.682 4.031 1.00 88.62 249 VAL A O 1
ATOM 1872 N N . LEU A 1 250 ? -6.240 11.818 4.487 1.00 83.00 250 LEU A N 1
ATOM 1873 C CA . LEU A 1 250 ? -5.329 10.930 3.762 1.00 83.00 250 LEU A CA 1
ATOM 1874 C C . LEU A 1 250 ? -5.228 11.271 2.277 1.00 83.00 250 LEU A C 1
ATOM 1876 O O . LEU A 1 250 ? -4.177 11.063 1.681 1.00 83.00 250 LEU A O 1
ATOM 1880 N N . ASP A 1 251 ? -6.301 11.780 1.685 1.00 79.00 251 ASP A N 1
ATOM 1881 C CA . ASP A 1 251 ? -6.354 12.082 0.258 1.00 79.00 251 ASP A CA 1
ATOM 1882 C C . ASP A 1 251 ? -6.067 13.574 -0.015 1.00 79.00 251 ASP A C 1
ATOM 1884 O O . ASP A 1 251 ? -6.143 14.032 -1.154 1.00 79.00 251 ASP A O 1
ATOM 1888 N N . THR A 1 252 ? -5.712 14.337 1.026 1.00 79.38 252 THR A N 1
ATOM 1889 C CA . THR A 1 252 ? -5.314 15.743 0.929 1.00 79.38 252 THR A CA 1
ATOM 1890 C C . THR A 1 252 ? -3.805 15.859 0.729 1.00 79.38 252 THR A C 1
ATOM 1892 O O . THR A 1 252 ? -3.030 15.278 1.484 1.00 79.38 252 THR A O 1
ATOM 1895 N N . MET A 1 253 ? -3.385 16.662 -0.253 1.00 77.19 253 MET A N 1
ATOM 1896 C CA . MET A 1 253 ? -1.969 16.937 -0.519 1.00 77.19 253 MET A CA 1
ATOM 1897 C C . MET A 1 253 ? -1.376 17.845 0.566 1.00 77.19 253 MET A C 1
ATOM 1899 O O . MET A 1 253 ? -0.829 17.342 1.540 1.00 77.19 253 MET A O 1
ATOM 1903 N N . ALA A 1 254 ? -1.537 19.164 0.433 1.00 81.88 254 ALA A N 1
ATOM 1904 C CA . ALA A 1 254 ? -1.038 20.153 1.385 1.00 81.88 254 ALA A CA 1
ATOM 1905 C C . ALA A 1 254 ? -2.136 20.612 2.359 1.00 81.88 254 ALA A C 1
ATOM 1907 O O . ALA A 1 254 ? -3.300 20.772 1.982 1.00 81.88 254 ALA A O 1
ATOM 1908 N N . ILE A 1 255 ? -1.750 20.825 3.615 1.00 82.50 255 ILE A N 1
ATOM 1909 C CA . ILE A 1 255 ? -2.572 21.346 4.708 1.00 82.50 255 ILE A CA 1
ATOM 1910 C C . ILE A 1 255 ? -1.776 22.468 5.383 1.00 82.50 255 ILE A C 1
ATOM 1912 O O . ILE A 1 255 ? -0.775 22.213 6.050 1.00 82.50 255 ILE A O 1
ATOM 1916 N N . GLU A 1 256 ? -2.255 23.701 5.246 1.00 90.12 256 GLU A N 1
ATOM 1917 C CA . GLU A 1 256 ? -1.575 24.921 5.733 1.00 90.12 256 GLU A CA 1
ATOM 1918 C C . GLU A 1 256 ? -2.411 25.683 6.775 1.00 90.12 256 GLU A C 1
ATOM 1920 O O . GLU A 1 256 ? -2.058 26.759 7.249 1.00 90.12 256 GLU A O 1
ATOM 1925 N N . ASN A 1 257 ? -3.566 25.124 7.139 1.00 89.44 257 ASN A N 1
ATOM 1926 C CA . ASN A 1 257 ? -4.549 25.745 8.023 1.00 89.44 257 ASN A CA 1
ATOM 1927 C C . ASN A 1 257 ? -4.791 24.945 9.313 1.00 89.44 257 ASN A C 1
ATOM 1929 O O . ASN A 1 257 ? -5.757 25.201 10.035 1.00 89.44 257 ASN A O 1
ATOM 1933 N N . PHE A 1 258 ? -3.919 23.987 9.637 1.00 91.38 258 PHE A N 1
ATOM 1934 C CA . PHE A 1 258 ? -3.966 23.312 10.928 1.00 91.38 258 PHE A CA 1
ATOM 1935 C C . PHE A 1 258 ? -3.242 24.168 11.968 1.00 91.38 258 PHE A C 1
ATOM 1937 O O . PHE A 1 258 ? -2.017 24.218 11.999 1.00 91.38 258 PHE A O 1
ATOM 1944 N N . VAL A 1 259 ? -4.009 24.867 12.812 1.00 92.88 259 VAL A N 1
ATOM 1945 C CA . VAL A 1 259 ? -3.492 25.810 13.822 1.00 92.88 259 VAL A CA 1
ATOM 1946 C C . VAL A 1 259 ? -2.257 25.240 14.529 1.00 92.88 259 VAL A C 1
ATOM 1948 O O . VAL A 1 259 ? -2.291 24.107 15.002 1.00 92.88 259 VAL A O 1
ATOM 1951 N N . SER A 1 260 ? -1.194 26.050 14.636 1.00 93.69 260 SER A N 1
ATOM 1952 C CA . SER A 1 260 ? 0.156 25.721 15.152 1.00 93.69 260 SER A CA 1
ATOM 1953 C C . SER A 1 2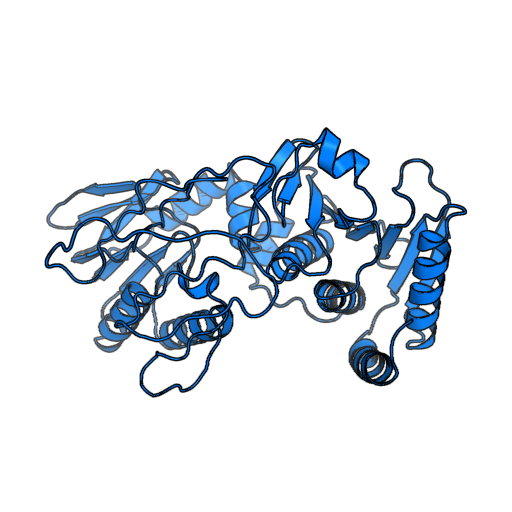60 ? 1.098 24.942 14.220 1.00 93.69 260 SER A C 1
ATOM 1955 O O . SER A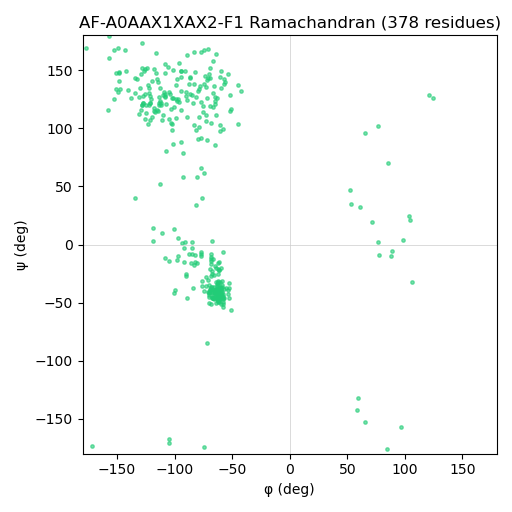 1 260 ? 2.289 24.857 14.517 1.00 93.69 260 SER A O 1
ATOM 1957 N N . VAL A 1 261 ? 0.618 24.448 13.076 1.00 92.44 261 VAL A N 1
ATOM 1958 C CA . VAL A 1 261 ? 1.427 23.792 12.039 1.00 92.44 261 VAL A CA 1
ATOM 1959 C C . VAL A 1 261 ? 1.296 24.592 10.747 1.00 92.44 261 VAL A C 1
ATOM 1961 O O . VAL A 1 261 ? 0.235 24.610 10.135 1.00 92.44 261 VAL A O 1
ATOM 1964 N N . GLN A 1 262 ? 2.374 25.272 10.351 1.00 86.94 262 GLN A N 1
ATOM 1965 C CA . GLN A 1 262 ? 2.375 26.134 9.161 1.00 86.94 262 GLN A CA 1
ATOM 1966 C C . GLN A 1 262 ? 2.123 25.345 7.873 1.00 86.94 262 GLN A C 1
ATOM 1968 O O . GLN A 1 262 ? 1.385 25.806 7.015 1.00 86.94 262 GLN A O 1
ATOM 1973 N N . GLU A 1 263 ? 2.715 24.156 7.761 1.00 89.06 263 GLU A N 1
ATOM 1974 C CA . GLU A 1 263 ? 2.567 23.285 6.600 1.00 89.06 263 GLU A CA 1
ATOM 1975 C C . GLU A 1 263 ? 2.711 21.817 7.024 1.00 89.06 263 GLU A C 1
ATOM 1977 O O . GLU A 1 263 ? 3.615 21.431 7.777 1.00 89.06 263 GLU A O 1
ATOM 1982 N N . THR A 1 264 ? 1.798 20.978 6.550 1.00 89.44 264 THR A N 1
ATOM 1983 C CA . THR A 1 264 ? 1.894 19.521 6.623 1.00 89.44 264 THR A CA 1
ATOM 1984 C C . THR A 1 264 ? 1.193 18.898 5.428 1.00 89.44 264 THR A C 1
ATOM 1986 O O . THR A 1 264 ? 0.444 19.549 4.712 1.00 89.44 264 THR A O 1
ATOM 1989 N N . GLU A 1 265 ? 1.393 17.601 5.248 1.00 85.62 265 GLU A N 1
ATOM 1990 C CA . GLU A 1 265 ? 0.683 16.820 4.247 1.00 85.62 265 GLU A CA 1
ATOM 1991 C C . GLU A 1 265 ? -0.328 15.884 4.900 1.00 85.62 265 GLU A C 1
ATOM 1993 O O . GLU A 1 265 ? -0.166 15.477 6.058 1.00 85.62 265 GLU A O 1
ATOM 1998 N N . GLY A 1 266 ? -1.352 15.506 4.141 1.00 87.81 266 GLY A N 1
ATOM 1999 C CA . GLY A 1 266 ? -2.417 14.612 4.578 1.00 87.81 266 GLY A CA 1
ATOM 2000 C C . GLY A 1 266 ? -1.952 13.292 5.202 1.00 87.81 266 GLY A C 1
ATOM 2001 O O . GLY A 1 266 ? -2.283 13.019 6.361 1.00 87.81 266 GLY A O 1
ATOM 2002 N N . PRO A 1 267 ? -1.137 12.477 4.501 1.00 85.19 267 PRO A N 1
ATOM 2003 C CA . PRO A 1 267 ? -0.618 11.215 5.035 1.00 85.19 267 PRO A CA 1
ATOM 2004 C C . PRO A 1 267 ? 0.223 11.394 6.306 1.00 85.19 267 PRO A C 1
ATOM 2006 O O . PRO A 1 267 ? 0.097 10.618 7.260 1.00 85.19 267 PRO A O 1
ATOM 2009 N N . LYS A 1 268 ? 1.057 12.442 6.347 1.00 87.69 268 LYS A N 1
ATOM 2010 C CA . LYS A 1 268 ? 1.885 12.782 7.512 1.00 87.69 268 LYS A CA 1
ATOM 2011 C C . LYS A 1 268 ? 1.011 13.149 8.709 1.00 87.69 268 LYS A C 1
ATOM 2013 O O . LYS A 1 268 ? 1.256 12.679 9.819 1.00 87.69 268 LYS A O 1
ATOM 2018 N N . PHE A 1 269 ? -0.032 13.940 8.475 1.00 93.12 269 PHE A N 1
ATOM 2019 C CA . PHE A 1 269 ? -0.977 14.346 9.503 1.00 93.12 269 PHE A CA 1
ATOM 2020 C C . PHE A 1 269 ? -1.794 13.161 10.037 1.00 93.12 269 PHE A C 1
ATOM 2022 O O . PHE A 1 269 ? -1.878 12.976 11.250 1.00 93.12 269 PHE A O 1
ATOM 2029 N N . ALA A 1 270 ? -2.320 12.301 9.159 1.00 90.94 270 ALA A N 1
ATOM 2030 C CA . ALA A 1 270 ? -3.033 11.086 9.558 1.00 90.94 270 ALA A CA 1
ATOM 2031 C C . ALA A 1 270 ? -2.152 10.139 10.391 1.00 90.94 270 ALA A C 1
ATOM 2033 O O . ALA A 1 270 ? -2.592 9.642 11.427 1.00 90.94 270 ALA A O 1
ATOM 2034 N N . THR A 1 271 ? -0.888 9.959 9.994 1.00 89.75 271 THR A N 1
ATOM 2035 C CA . THR A 1 271 ? 0.090 9.170 10.764 1.00 89.75 271 THR A CA 1
ATOM 2036 C C . THR A 1 271 ? 0.325 9.770 12.151 1.00 89.75 271 THR A C 1
ATOM 2038 O O . THR A 1 271 ? 0.346 9.041 13.140 1.00 89.75 271 THR A O 1
ATOM 2041 N N . ALA A 1 272 ? 0.466 11.096 12.254 1.00 94.19 272 ALA A N 1
ATOM 2042 C CA . ALA A 1 272 ? 0.638 11.768 13.541 1.00 94.19 272 ALA A CA 1
ATOM 2043 C C . ALA A 1 272 ? -0.589 11.590 14.456 1.00 94.19 272 ALA A C 1
ATOM 2045 O O . ALA A 1 272 ? -0.434 11.353 15.656 1.00 94.19 272 ALA A O 1
ATOM 2046 N N . LEU A 1 273 ? -1.805 11.649 13.896 1.00 94.88 273 LEU A N 1
ATOM 2047 C CA . LEU A 1 273 ? -3.042 11.359 14.628 1.00 94.88 273 LEU A CA 1
ATOM 2048 C C . LEU A 1 273 ? -3.066 9.915 15.138 1.00 94.88 273 LEU A C 1
ATOM 2050 O O . LEU A 1 273 ? -3.350 9.686 16.313 1.00 94.88 273 LEU A O 1
ATOM 2054 N N . GLU A 1 274 ? -2.738 8.952 14.276 1.00 91.94 274 GLU A N 1
ATOM 2055 C CA . GLU A 1 274 ? -2.721 7.533 14.634 1.00 91.94 274 GLU A CA 1
ATOM 2056 C C . GLU A 1 274 ? -1.694 7.253 15.738 1.00 91.94 274 GLU A C 1
ATOM 2058 O O . GLU A 1 274 ? -1.999 6.580 16.721 1.00 91.94 274 GLU A O 1
ATOM 2063 N N . GLN A 1 275 ? -0.493 7.826 15.626 1.00 93.19 275 GLN A N 1
ATOM 2064 C CA . GLN A 1 275 ? 0.551 7.708 16.643 1.00 93.19 275 GLN A CA 1
ATOM 2065 C C . GLN A 1 275 ? 0.105 8.272 17.992 1.00 93.19 275 GLN A C 1
ATOM 2067 O O . GLN A 1 275 ? 0.362 7.649 19.017 1.00 93.19 275 GLN A O 1
ATOM 2072 N N . HIS A 1 276 ? -0.581 9.417 18.011 1.00 96.62 276 HIS A N 1
ATOM 2073 C CA . HIS A 1 276 ? -1.080 10.000 19.255 1.00 96.62 276 HIS A CA 1
ATOM 2074 C C . HIS A 1 276 ? -2.208 9.155 19.869 1.00 96.62 276 HIS A C 1
ATOM 2076 O O . HIS A 1 276 ? -2.242 8.989 21.085 1.00 96.62 276 HIS A O 1
ATOM 2082 N N . VAL A 1 277 ? -3.087 8.554 19.059 1.00 96.00 277 VAL A N 1
ATOM 2083 C CA . VAL A 1 277 ? -4.079 7.582 19.554 1.00 96.00 277 VAL A CA 1
ATOM 2084 C C . VAL A 1 277 ? -3.385 6.359 20.166 1.00 96.00 277 VAL A C 1
ATOM 2086 O O . VAL A 1 277 ? -3.713 5.980 21.287 1.00 96.00 277 VAL A O 1
ATOM 2089 N N . LYS A 1 278 ? -2.370 5.804 19.489 1.00 91.88 278 LYS A N 1
ATOM 2090 C CA . LYS A 1 278 ? -1.594 4.629 19.938 1.00 91.88 278 LYS A CA 1
ATOM 2091 C C . LYS A 1 278 ? -0.746 4.860 21.195 1.00 91.88 278 LYS A C 1
ATOM 2093 O O . LYS A 1 278 ? -0.246 3.895 21.763 1.00 91.88 278 LYS A O 1
ATOM 2098 N N . GLN A 1 279 ? -0.564 6.105 21.644 1.00 95.00 279 GLN A N 1
ATOM 2099 C CA . GLN A 1 279 ? 0.068 6.386 22.944 1.00 95.00 279 GLN A CA 1
ATOM 2100 C C . GLN A 1 279 ? -0.806 5.958 24.129 1.00 95.00 279 GLN A C 1
ATOM 2102 O O . GLN A 1 279 ? -0.309 5.865 25.252 1.00 95.00 279 GLN A O 1
ATOM 2107 N N . TYR A 1 280 ? -2.094 5.722 23.889 1.00 95.25 280 TYR A N 1
ATOM 2108 C CA . TYR A 1 280 ? -3.055 5.294 24.889 1.00 95.25 280 TYR A CA 1
ATOM 2109 C C . TYR A 1 280 ? -3.594 3.898 24.559 1.00 95.25 280 TYR A C 1
ATOM 2111 O O . TYR A 1 280 ? -3.470 3.418 23.433 1.00 95.25 280 TYR A O 1
ATOM 2119 N N . ASP A 1 281 ? -4.237 3.268 25.541 1.00 92.38 281 ASP A N 1
ATOM 2120 C CA . ASP A 1 281 ? -4.919 1.978 25.385 1.00 92.38 281 ASP A CA 1
ATOM 2121 C C . ASP A 1 281 ? -6.277 2.159 24.679 1.00 92.38 281 ASP A C 1
ATOM 2123 O O . ASP A 1 281 ? -7.349 2.051 25.276 1.00 92.38 281 ASP A O 1
ATOM 2127 N N . VAL A 1 282 ? -6.219 2.565 23.407 1.00 96.19 282 VAL A N 1
ATOM 2128 C CA . VAL A 1 282 ? -7.380 2.684 22.520 1.00 96.19 282 VAL A CA 1
ATOM 2129 C C . VAL A 1 282 ? -7.409 1.489 21.585 1.00 96.19 282 VAL A C 1
ATOM 2131 O O . VAL A 1 282 ? -6.463 1.238 20.838 1.00 96.19 282 VAL A O 1
ATOM 2134 N N . ASP A 1 283 ? -8.544 0.804 21.567 1.00 94.50 283 ASP A N 1
ATOM 2135 C CA . ASP A 1 283 ? -8.790 -0.302 20.652 1.00 94.50 283 ASP A CA 1
ATOM 2136 C C . ASP A 1 283 ? -9.210 0.244 19.280 1.00 94.50 283 ASP A C 1
ATOM 2138 O O . ASP A 1 283 ? -10.357 0.657 19.074 1.00 94.50 283 ASP A O 1
ATOM 2142 N N . VAL A 1 284 ? -8.256 0.315 18.350 1.00 93.06 284 VAL A N 1
ATOM 2143 C CA . VAL A 1 284 ? -8.492 0.789 16.980 1.00 93.06 284 VAL A CA 1
ATOM 2144 C C . VAL A 1 284 ? -8.900 -0.387 16.094 1.00 93.06 284 VAL A C 1
ATOM 2146 O O . VAL A 1 284 ? -8.093 -1.250 15.754 1.00 93.06 284 VAL A O 1
ATOM 2149 N N . ILE A 1 285 ? -10.169 -0.386 15.702 1.00 91.31 285 ILE A N 1
ATOM 2150 C CA . ILE A 1 285 ? -10.828 -1.354 14.830 1.00 91.31 285 ILE A CA 1
ATOM 2151 C C . ILE A 1 285 ? -10.926 -0.727 13.435 1.00 91.31 285 ILE A C 1
ATOM 2153 O O . ILE A 1 285 ? -11.896 -0.043 13.104 1.00 91.31 285 ILE A O 1
ATOM 2157 N N . ASP A 1 286 ? -9.874 -0.901 12.643 1.00 83.62 286 ASP A N 1
ATOM 2158 C CA . ASP A 1 286 ? -9.793 -0.351 11.288 1.00 83.62 286 ASP A CA 1
ATOM 2159 C C . ASP A 1 286 ? -10.370 -1.319 10.243 1.00 83.62 286 ASP A C 1
ATOM 2161 O O . ASP A 1 286 ? -10.507 -2.517 10.497 1.00 83.62 286 ASP A O 1
ATOM 2165 N N . VAL A 1 287 ? -10.671 -0.800 9.051 1.00 83.56 287 VAL A N 1
ATOM 2166 C CA . VAL A 1 287 ? -11.245 -1.556 7.922 1.00 83.56 287 VAL A CA 1
ATOM 2167 C C . VAL A 1 287 ? -12.616 -2.178 8.230 1.00 83.56 287 VAL A C 1
ATOM 2169 O O . VAL A 1 287 ? -13.002 -3.213 7.693 1.00 83.56 287 VAL A O 1
ATOM 2172 N N . GLU A 1 288 ? -13.403 -1.510 9.071 1.00 87.12 288 GLU A N 1
ATOM 2173 C CA . GLU A 1 288 ? -14.755 -1.928 9.435 1.00 87.12 288 GLU A CA 1
ATOM 2174 C C . GLU A 1 288 ? -15.759 -0.793 9.225 1.00 87.12 288 GLU A C 1
ATOM 2176 O O . GLU A 1 288 ? -15.621 0.324 9.732 1.00 87.12 288 GLU A O 1
ATOM 2181 N N . ARG A 1 289 ? -16.835 -1.091 8.493 1.00 89.31 289 ARG A N 1
ATOM 2182 C CA . ARG A 1 289 ? -17.916 -0.136 8.244 1.00 89.31 289 ARG A CA 1
ATOM 2183 C C . ARG A 1 289 ? -19.052 -0.356 9.230 1.00 89.31 289 ARG A C 1
ATOM 2185 O O . ARG A 1 289 ? -19.658 -1.422 9.235 1.00 89.31 289 ARG A O 1
ATOM 2192 N N . ALA A 1 290 ? -19.422 0.673 9.987 1.00 93.31 290 ALA A N 1
ATOM 2193 C CA . ALA A 1 290 ? -20.677 0.663 10.733 1.00 93.31 290 ALA A CA 1
ATOM 2194 C C . ALA A 1 290 ? -21.878 0.801 9.781 1.00 93.31 290 ALA A C 1
ATOM 2196 O O . ALA A 1 29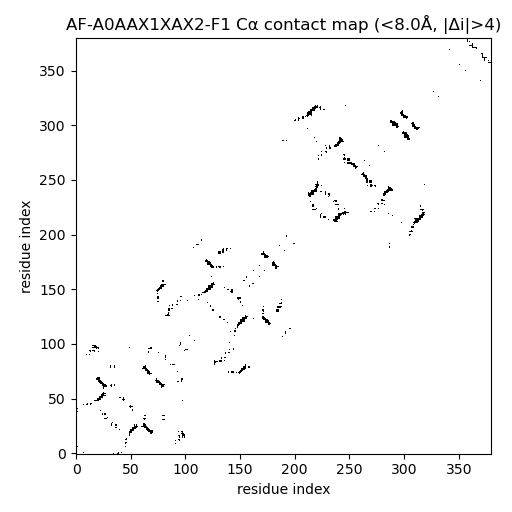0 ? -21.951 1.744 8.992 1.00 93.31 290 ALA A O 1
ATOM 2197 N N . ASP A 1 291 ? -22.824 -0.132 9.873 1.00 93.31 291 ASP A N 1
ATOM 2198 C CA . ASP A 1 291 ? -24.047 -0.163 9.065 1.00 93.31 291 ASP A CA 1
ATOM 2199 C C . ASP A 1 291 ? -25.257 0.371 9.845 1.00 93.31 291 ASP A C 1
ATOM 2201 O O . ASP A 1 291 ? -26.066 1.142 9.325 1.00 93.31 291 ASP A O 1
ATOM 2205 N N . ARG A 1 292 ? -25.379 0.004 11.129 1.00 96.06 292 ARG A N 1
ATOM 2206 C CA . ARG A 1 292 ? -26.540 0.388 11.943 1.00 96.06 292 ARG A CA 1
ATOM 2207 C C . ARG A 1 292 ? -26.202 0.590 13.415 1.00 96.06 292 ARG A C 1
ATOM 2209 O O . ARG A 1 292 ? -25.608 -0.279 14.045 1.00 96.06 292 ARG A O 1
ATOM 2216 N N . LEU A 1 293 ? -26.703 1.688 13.979 1.00 96.81 293 LEU A N 1
ATOM 2217 C CA . LEU A 1 293 ? -26.809 1.905 15.422 1.00 96.81 293 LEU A CA 1
ATOM 2218 C C . LEU A 1 293 ? -28.162 1.382 15.930 1.00 96.81 293 LEU A C 1
ATOM 2220 O O . LEU A 1 293 ? -29.211 1.767 15.412 1.00 96.81 293 LEU A O 1
ATOM 2224 N N . VAL A 1 294 ? -28.140 0.541 16.964 1.00 97.62 294 VAL A N 1
ATOM 2225 C CA . VAL A 1 294 ? -29.324 0.107 17.718 1.00 97.62 294 VAL A CA 1
ATOM 2226 C C . VAL A 1 294 ? -29.257 0.720 19.123 1.00 97.62 294 VAL A C 1
ATOM 2228 O O . VAL A 1 294 ? -28.417 0.316 19.932 1.00 97.62 294 VAL A O 1
ATOM 2231 N N . PRO A 1 295 ? -30.100 1.722 19.434 1.00 96.00 295 PRO A N 1
ATOM 2232 C CA . PRO A 1 295 ? -30.097 2.359 20.745 1.00 96.00 295 PRO A CA 1
ATOM 2233 C C . PRO A 1 295 ? -30.622 1.439 21.855 1.00 96.00 295 PRO A C 1
ATOM 2235 O O . PRO A 1 295 ? -31.585 0.703 21.659 1.00 96.00 295 PRO A O 1
ATOM 2238 N N . GLY A 1 296 ? -30.033 1.531 23.048 1.00 94.81 296 GLY A N 1
ATOM 2239 C CA . GLY A 1 296 ? -30.443 0.773 24.229 1.00 94.81 296 GLY A CA 1
ATOM 2240 C C . GLY A 1 296 ? -29.699 1.254 25.474 1.00 94.81 296 GLY A C 1
ATOM 2241 O O . GLY A 1 296 ? -28.952 2.226 25.409 1.00 94.81 296 GLY A O 1
ATOM 2242 N N . ARG A 1 297 ? -29.868 0.562 26.612 1.00 93.62 297 ARG A N 1
ATOM 2243 C CA . ARG A 1 297 ? -29.061 0.822 27.826 1.00 93.62 297 ARG A CA 1
ATOM 2244 C C . ARG A 1 297 ? -27.568 0.563 27.585 1.00 93.62 297 ARG A C 1
ATOM 2246 O O . ARG A 1 297 ? -26.716 1.190 28.200 1.00 93.62 297 ARG A O 1
ATOM 2253 N N . VAL A 1 298 ? -27.289 -0.394 26.708 1.00 96.88 298 VAL A N 1
ATOM 2254 C CA . VAL A 1 298 ? -26.010 -0.583 26.031 1.00 96.88 298 VAL A CA 1
ATOM 2255 C C . VAL A 1 298 ? -26.341 -0.492 24.549 1.00 96.88 298 VAL A C 1
ATOM 2257 O O . VAL A 1 298 ? -27.216 -1.215 24.074 1.00 96.88 298 VAL A O 1
ATOM 2260 N N . HIS A 1 299 ? -25.712 0.442 23.850 1.00 97.94 299 HIS A N 1
ATOM 2261 C CA . HIS A 1 299 ? -25.885 0.633 22.419 1.00 97.94 299 HIS A CA 1
ATOM 2262 C C . HIS A 1 299 ? -25.168 -0.479 21.655 1.00 97.94 299 HIS A C 1
ATOM 2264 O O . HIS A 1 299 ? -24.087 -0.911 22.060 1.00 97.94 299 HIS A O 1
ATOM 2270 N N . GLU A 1 300 ? -25.743 -0.901 20.533 1.00 97.56 300 GLU A N 1
ATOM 2271 C CA . GLU A 1 300 ? -25.100 -1.841 19.615 1.00 97.56 300 GLU A CA 1
ATOM 2272 C C . GLU A 1 300 ? -24.770 -1.148 18.292 1.00 97.56 300 GLU A C 1
ATOM 2274 O O . GLU A 1 300 ? -25.614 -0.457 17.717 1.00 97.56 300 GLU A O 1
ATOM 2279 N N . ILE A 1 301 ? -23.557 -1.367 17.790 1.00 97.25 301 ILE A N 1
ATOM 2280 C CA . ILE A 1 301 ? -23.130 -0.970 16.449 1.00 97.25 301 ILE A CA 1
ATOM 2281 C C . ILE A 1 301 ? -22.967 -2.238 15.621 1.00 97.25 301 ILE A C 1
ATOM 2283 O O . ILE A 1 301 ? -22.072 -3.043 15.875 1.00 97.25 301 ILE A O 1
ATOM 2287 N N . ARG A 1 302 ? -23.846 -2.416 14.635 1.00 94.69 302 ARG A N 1
ATOM 2288 C CA . ARG A 1 302 ? -23.757 -3.500 13.654 1.00 94.69 302 ARG A CA 1
ATOM 2289 C C . ARG A 1 302 ? -22.827 -3.076 12.531 1.00 94.69 302 ARG A C 1
ATOM 2291 O O . ARG A 1 302 ? -23.005 -1.992 11.971 1.00 94.69 302 ARG A O 1
ATOM 2298 N N . LEU A 1 303 ? -21.860 -3.924 12.219 1.00 92.00 303 LEU A N 1
ATOM 2299 C CA . LEU A 1 303 ? -20.878 -3.700 11.168 1.00 92.00 303 LEU A CA 1
ATOM 2300 C C . LEU A 1 303 ? -21.314 -4.385 9.869 1.00 92.00 303 LEU A C 1
ATOM 2302 O O . LEU A 1 303 ? -22.073 -5.354 9.893 1.00 92.00 303 LEU A O 1
ATOM 2306 N N . ALA A 1 304 ? -20.816 -3.901 8.734 1.00 86.31 304 ALA A N 1
ATOM 2307 C CA . ALA A 1 304 ? -21.068 -4.488 7.418 1.00 86.31 304 ALA A CA 1
ATOM 2308 C C . ALA A 1 304 ? -20.530 -5.927 7.305 1.00 86.31 304 ALA A C 1
ATOM 2310 O O . ALA A 1 304 ? -21.076 -6.726 6.550 1.00 86.31 304 ALA A O 1
ATOM 2311 N N . SER A 1 305 ? -19.516 -6.275 8.104 1.00 81.56 305 SER A N 1
ATOM 2312 C CA . SER A 1 305 ? -19.002 -7.640 8.281 1.00 81.56 305 SER A CA 1
ATOM 2313 C C . SER A 1 305 ? -19.984 -8.585 8.997 1.00 81.56 305 SER A C 1
ATOM 2315 O O . SER A 1 305 ? -19.772 -9.795 9.037 1.00 81.56 305 SER A O 1
ATOM 2317 N N . GLY A 1 306 ? -21.068 -8.054 9.573 1.00 85.00 306 GLY A N 1
ATOM 2318 C CA . GLY A 1 306 ? -22.027 -8.790 10.399 1.00 85.00 306 GLY A CA 1
ATOM 2319 C C . GLY A 1 306 ? -21.671 -8.822 11.889 1.00 85.00 306 GLY A C 1
ATOM 2320 O O . GLY A 1 306 ? -22.482 -9.293 12.689 1.00 85.00 306 GLY A O 1
ATOM 2321 N N . ALA A 1 307 ? -20.503 -8.301 12.282 1.00 89.75 307 ALA A N 1
ATOM 2322 C CA . ALA A 1 307 ? -20.124 -8.179 13.686 1.00 89.75 307 ALA A CA 1
ATOM 2323 C C . ALA A 1 307 ? -21.015 -7.179 14.438 1.00 89.75 307 ALA A C 1
ATOM 2325 O O . ALA A 1 307 ? -21.600 -6.263 13.851 1.00 89.75 307 ALA A O 1
ATOM 2326 N N . VAL A 1 308 ? -21.075 -7.322 15.762 1.00 94.06 308 VAL A N 1
ATOM 2327 C CA . VAL A 1 308 ? -21.796 -6.393 16.637 1.00 94.06 308 VAL A CA 1
ATOM 2328 C C . VAL A 1 308 ? -20.883 -5.944 17.767 1.00 94.06 308 VAL A C 1
ATOM 2330 O O . VAL A 1 308 ? -20.504 -6.746 18.615 1.00 94.06 308 VAL A 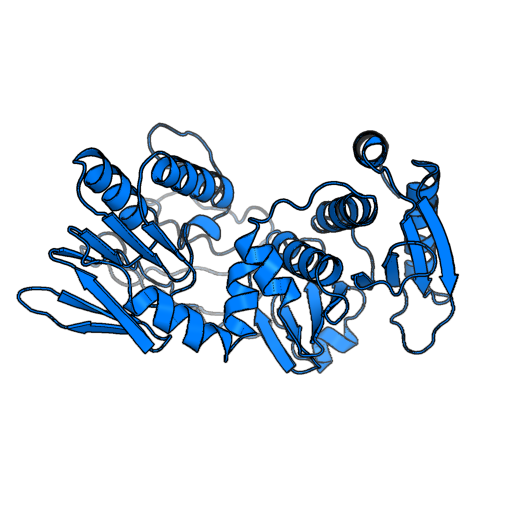O 1
ATOM 2333 N N . LEU A 1 309 ? -20.577 -4.649 17.802 1.00 96.81 309 LEU A N 1
ATOM 2334 C CA . LEU A 1 309 ? -19.869 -4.011 18.910 1.00 96.81 309 LEU A CA 1
ATOM 2335 C C . LEU A 1 309 ? -20.872 -3.412 19.896 1.00 96.81 309 LEU A C 1
ATOM 2337 O O . LEU A 1 309 ? -21.952 -2.966 19.505 1.00 96.81 309 LEU A O 1
ATOM 2341 N N . LYS A 1 310 ? -20.511 -3.376 21.181 1.00 97.75 310 LYS A N 1
ATOM 2342 C CA . LYS A 1 310 ? -21.381 -2.892 22.261 1.00 97.75 310 LYS A CA 1
ATOM 2343 C C . LYS A 1 310 ? -20.715 -1.762 23.030 1.00 97.75 310 LYS A C 1
ATOM 2345 O O . LYS A 1 310 ? -19.537 -1.863 23.359 1.00 97.75 310 LYS A O 1
ATOM 2350 N N . ALA A 1 311 ? -21.470 -0.716 23.361 1.00 98.00 311 ALA A N 1
ATOM 2351 C CA . ALA A 1 311 ? -20.938 0.428 24.097 1.00 98.00 311 ALA A CA 1
ATOM 2352 C C . ALA A 1 311 ? -21.967 1.102 25.010 1.00 98.00 311 ALA A C 1
ATOM 2354 O O . ALA A 1 311 ? -23.156 1.151 24.695 1.00 98.00 311 ALA A O 1
ATOM 2355 N N . LYS A 1 312 ? -21.514 1.674 26.131 1.00 98.12 312 LYS A N 1
ATOM 2356 C CA . LYS A 1 312 ? -22.357 2.518 27.001 1.00 98.12 312 LYS A CA 1
ATOM 2357 C C . LYS A 1 312 ? -22.642 3.879 26.367 1.00 98.12 312 LYS A C 1
ATOM 2359 O O . LYS A 1 312 ? -23.741 4.392 26.520 1.00 98.12 312 LYS A O 1
ATOM 2364 N N . THR A 1 313 ? -21.668 4.434 25.644 1.00 97.81 313 THR A N 1
ATOM 2365 C CA . THR A 1 313 ? -21.774 5.713 24.926 1.00 97.81 313 THR A CA 1
ATOM 2366 C C . THR A 1 313 ? -21.233 5.557 23.509 1.00 97.81 313 THR A C 1
ATOM 2368 O O . THR A 1 313 ? -20.238 4.863 23.302 1.00 97.81 313 THR A O 1
ATOM 2371 N N . VAL A 1 314 ? -21.864 6.216 22.536 1.00 98.00 314 VAL A N 1
ATOM 2372 C CA . VAL A 1 314 ? -21.423 6.216 21.134 1.00 98.00 314 VAL A CA 1
ATOM 2373 C C . VAL A 1 314 ? -21.165 7.645 20.669 1.00 98.00 314 VAL A C 1
ATOM 2375 O O . VAL A 1 314 ? -21.993 8.526 20.893 1.00 98.00 314 VAL A O 1
ATOM 2378 N N . VAL A 1 315 ? -20.043 7.862 19.982 1.00 98.19 315 VAL A N 1
ATOM 2379 C CA . VAL A 1 315 ? -19.734 9.114 19.275 1.00 98.19 315 VAL A CA 1
ATOM 2380 C C . VAL A 1 315 ? -19.757 8.840 17.776 1.00 98.19 315 VAL A C 1
ATOM 2382 O O . VAL A 1 315 ? -19.012 7.991 17.296 1.00 98.19 315 VAL A O 1
ATOM 2385 N N . LEU A 1 316 ? -20.597 9.554 17.025 1.00 97.56 316 LEU A N 1
ATOM 2386 C CA . LEU A 1 316 ? -20.637 9.453 15.564 1.00 97.56 316 LEU A CA 1
ATOM 2387 C C . LEU A 1 316 ? -19.757 10.547 14.952 1.00 97.56 316 LEU A C 1
ATOM 2389 O O . LEU A 1 316 ? -20.039 11.734 15.097 1.00 97.56 316 LEU A O 1
ATOM 2393 N N . ALA A 1 317 ? -18.693 10.136 14.268 1.00 96.81 317 ALA A N 1
ATOM 2394 C CA . ALA A 1 317 ? -17.675 10.991 13.664 1.00 96.81 317 ALA A CA 1
ATOM 2395 C C . ALA A 1 317 ? -17.345 10.529 12.227 1.00 96.81 317 ALA A C 1
ATOM 2397 O O . ALA A 1 317 ? -16.188 10.515 11.807 1.00 96.81 317 ALA A O 1
ATOM 2398 N N . THR A 1 318 ? -18.370 10.133 11.465 1.00 94.31 318 THR A N 1
ATOM 2399 C CA . THR A 1 318 ? -18.241 9.472 10.151 1.00 94.31 318 THR A CA 1
ATOM 2400 C C . THR A 1 318 ? -17.885 10.404 8.990 1.00 94.31 318 THR A C 1
ATOM 2402 O O . THR A 1 318 ? -17.638 9.928 7.885 1.00 94.31 318 THR A O 1
ATOM 2405 N N . GLY A 1 319 ? -17.843 11.719 9.218 1.00 92.69 319 GLY A N 1
ATOM 2406 C CA . GLY A 1 319 ? -17.523 12.704 8.184 1.00 92.69 319 GLY A CA 1
ATOM 2407 C C . GLY A 1 319 ? -18.571 12.775 7.067 1.00 92.69 319 GLY A C 1
ATOM 2408 O O . GLY A 1 319 ? -19.750 12.488 7.279 1.00 92.69 319 GLY A O 1
ATOM 2409 N N . ALA A 1 320 ? -18.129 13.185 5.878 1.00 87.69 320 ALA A N 1
ATOM 2410 C CA . ALA A 1 320 ? -18.942 13.311 4.671 1.00 87.69 320 ALA A CA 1
ATOM 2411 C C . ALA A 1 320 ? -18.128 12.904 3.430 1.00 87.69 320 ALA A C 1
ATOM 2413 O O . ALA A 1 320 ? -16.906 12.770 3.496 1.00 87.69 320 ALA A O 1
ATOM 2414 N N . ARG A 1 321 ? -18.805 12.714 2.292 1.00 74.94 321 ARG A N 1
ATOM 2415 C CA . ARG A 1 321 ? -18.171 12.499 0.982 1.00 74.94 321 ARG A CA 1
ATOM 2416 C C . ARG A 1 321 ? -18.498 13.668 0.062 1.00 74.94 321 ARG A C 1
ATOM 2418 O O . ARG A 1 321 ? -19.634 14.141 0.054 1.00 74.94 321 ARG A O 1
ATOM 2425 N N . TRP A 1 322 ? -17.515 14.105 -0.717 1.00 71.19 322 TRP A N 1
ATOM 2426 C CA . TRP A 1 322 ? -17.719 15.134 -1.732 1.00 71.19 322 TRP A CA 1
ATOM 2427 C C . TRP A 1 322 ? -18.498 14.554 -2.903 1.00 71.19 322 TRP A C 1
ATOM 2429 O O . TRP A 1 322 ? -18.231 13.439 -3.353 1.00 71.19 322 TRP A O 1
ATOM 2439 N N . ARG A 1 323 ? -19.484 15.307 -3.388 1.00 72.12 323 ARG A N 1
ATOM 2440 C CA . ARG A 1 323 ? -20.222 14.931 -4.589 1.00 72.12 323 ARG A CA 1
ATOM 2441 C C . ARG A 1 323 ? -19.337 15.201 -5.803 1.00 72.12 323 ARG A C 1
ATOM 2443 O O . ARG A 1 323 ? -18.971 16.346 -6.049 1.00 72.12 323 ARG A O 1
ATOM 2450 N N . GLU A 1 324 ? -19.024 14.158 -6.562 1.00 61.41 324 GLU A N 1
ATOM 2451 C CA . GLU A 1 324 ? -18.300 14.304 -7.826 1.00 61.41 324 GLU A CA 1
ATOM 2452 C C . GLU A 1 324 ? -19.195 14.950 -8.899 1.00 61.41 324 GLU A C 1
ATOM 2454 O O . GLU A 1 324 ? -20.404 14.700 -8.957 1.00 61.41 324 GLU A O 1
ATOM 2459 N N . ILE A 1 325 ? -18.598 15.794 -9.746 1.00 70.31 325 ILE A N 1
ATOM 2460 C CA . ILE A 1 325 ? -19.241 16.343 -10.946 1.00 70.31 325 ILE A CA 1
ATOM 2461 C C . ILE A 1 325 ? -18.958 15.378 -12.098 1.00 70.31 325 ILE A C 1
ATOM 2463 O O . ILE A 1 325 ? -17.799 15.078 -12.387 1.00 70.31 325 ILE A O 1
ATOM 2467 N N . ASP A 1 326 ? -20.009 14.895 -12.759 1.00 58.44 326 ASP A N 1
ATOM 2468 C CA . ASP A 1 326 ? -19.862 13.992 -13.899 1.00 58.44 326 ASP A CA 1
ATOM 2469 C C . ASP A 1 326 ? -19.507 14.790 -15.160 1.00 58.44 326 ASP A C 1
ATOM 2471 O O . ASP A 1 326 ? -20.375 15.313 -15.858 1.00 58.44 326 ASP A O 1
ATOM 2475 N N . LEU A 1 327 ? -18.206 14.957 -15.411 1.00 54.91 327 LEU A N 1
ATOM 2476 C CA . LEU A 1 327 ? -17.714 15.640 -16.606 1.00 54.91 327 LEU A CA 1
ATOM 2477 C C . LEU A 1 327 ? -17.580 14.665 -17.789 1.00 54.91 327 LEU A C 1
ATOM 2479 O O . LEU A 1 327 ? -17.131 13.526 -17.588 1.00 54.91 327 LEU A O 1
ATOM 2483 N N . PRO A 1 328 ? -17.884 15.112 -19.027 1.00 53.62 328 PRO A N 1
ATOM 2484 C CA . PRO A 1 328 ? -17.646 14.338 -20.242 1.00 53.62 328 PRO A CA 1
ATOM 2485 C C . PRO A 1 328 ? -16.184 13.870 -20.343 1.00 53.62 328 PRO A C 1
ATOM 2487 O O . PRO A 1 328 ? -15.287 14.607 -19.922 1.00 53.62 328 PRO A O 1
ATOM 2490 N N . PRO A 1 329 ? -15.908 12.690 -20.933 1.00 49.69 329 PRO A N 1
ATOM 2491 C CA . PRO A 1 329 ? -14.564 12.103 -20.985 1.00 49.69 329 PRO A CA 1
ATOM 2492 C C . PRO A 1 329 ? -13.480 13.035 -21.547 1.00 49.69 329 PRO A C 1
ATOM 2494 O O . PRO A 1 329 ? -12.347 12.999 -21.079 1.00 49.69 329 PRO A O 1
ATOM 2497 N N . THR A 1 330 ? -13.837 13.908 -22.493 1.00 45.72 330 THR A N 1
ATOM 2498 C CA . THR A 1 330 ? -12.933 14.870 -23.147 1.00 45.72 330 THR A CA 1
ATOM 2499 C C . THR A 1 330 ? -12.446 15.996 -22.235 1.00 45.72 330 THR A C 1
ATOM 2501 O O . THR A 1 330 ? -11.408 16.584 -22.514 1.00 45.72 330 THR A O 1
ATOM 2504 N N . ASN A 1 331 ? -13.156 16.283 -21.138 1.00 44.78 331 ASN A N 1
ATOM 2505 C CA . ASN A 1 331 ? -12.863 17.408 -20.242 1.00 44.78 331 ASN A CA 1
ATOM 2506 C C . ASN A 1 331 ? -12.337 16.953 -18.872 1.00 44.78 331 ASN A C 1
ATOM 2508 O O . ASN A 1 331 ? -12.194 17.762 -17.959 1.00 44.78 331 ASN A O 1
ATOM 2512 N N . ARG A 1 332 ? -12.016 15.663 -18.703 1.00 48.88 332 ARG A N 1
ATOM 2513 C CA . ARG A 1 332 ? -11.461 15.107 -17.454 1.00 48.88 332 ARG A CA 1
ATOM 2514 C C . ARG A 1 332 ? -9.950 15.344 -17.321 1.00 48.88 332 ARG A C 1
ATOM 2516 O O . ARG A 1 332 ? -9.234 14.506 -16.775 1.00 48.88 332 ARG A O 1
ATOM 2523 N N . A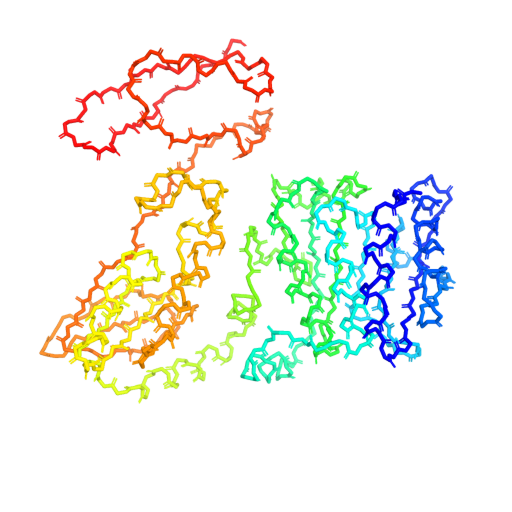LA A 1 333 ? -9.448 16.473 -17.821 1.00 36.91 333 ALA A N 1
ATOM 2524 C CA . ALA A 1 333 ? -8.061 16.861 -17.623 1.00 36.91 333 ALA A CA 1
ATOM 2525 C C . ALA A 1 333 ? -7.840 17.206 -16.140 1.00 36.91 333 ALA A C 1
ATOM 2527 O O . ALA A 1 333 ? -8.235 18.256 -15.649 1.00 36.91 333 ALA A O 1
ATOM 2528 N N . SER A 1 334 ? -7.191 16.272 -15.443 1.00 38.97 334 SER A N 1
ATOM 2529 C CA . SER A 1 334 ? -6.654 16.393 -14.090 1.00 38.97 334 SER A CA 1
ATOM 2530 C C . SER A 1 334 ? -7.709 16.582 -12.974 1.00 38.97 334 SER A C 1
ATOM 2532 O O . SER A 1 334 ? -8.115 17.678 -12.590 1.00 38.97 334 SER A O 1
ATOM 2534 N N . ARG A 1 335 ? -8.078 15.461 -12.337 1.00 39.31 335 ARG A N 1
ATOM 2535 C CA . ARG A 1 335 ? -8.727 15.432 -11.007 1.00 39.31 335 ARG A CA 1
ATOM 2536 C C . ARG A 1 335 ? -7.888 16.123 -9.908 1.00 39.31 335 ARG A C 1
ATOM 2538 O O . ARG A 1 335 ? -8.364 16.281 -8.793 1.00 39.31 335 ARG A O 1
ATOM 2545 N N . SER A 1 336 ? -6.661 16.537 -10.224 1.00 36.06 336 SER A N 1
ATOM 2546 C CA . SER A 1 336 ? -5.736 17.296 -9.378 1.00 36.06 336 SER A CA 1
ATOM 2547 C C . SER A 1 336 ? -5.979 18.812 -9.348 1.00 36.06 336 SER A C 1
ATOM 2549 O O . SER A 1 336 ? -5.434 19.465 -8.466 1.00 36.06 336 SER A O 1
ATOM 2551 N N . LEU A 1 337 ? -6.768 19.383 -10.272 1.00 36.59 337 LEU A N 1
ATOM 2552 C CA . LEU A 1 337 ? -6.923 20.845 -10.402 1.00 36.59 337 LEU A CA 1
ATOM 2553 C C . LEU A 1 337 ? -8.153 21.438 -9.700 1.00 36.59 337 LEU A C 1
ATOM 2555 O O . LEU A 1 337 ? -8.241 22.655 -9.580 1.00 36.59 337 LEU A O 1
ATOM 2559 N N . VAL A 1 338 ? -9.096 20.631 -9.206 1.00 40.81 338 VAL A N 1
ATOM 2560 C CA . VAL A 1 338 ? -10.286 21.181 -8.533 1.00 40.81 338 VAL A CA 1
ATOM 2561 C C . VAL A 1 338 ? -10.037 21.263 -7.029 1.00 40.81 338 VAL A C 1
ATOM 2563 O O . VAL A 1 338 ? -10.474 20.412 -6.254 1.00 40.81 338 VAL A O 1
ATOM 2566 N N . LYS A 1 339 ? -9.297 22.295 -6.609 1.00 38.28 339 LYS A N 1
ATOM 2567 C CA . LYS A 1 339 ? -9.275 22.718 -5.205 1.00 38.28 339 LYS A CA 1
ATOM 2568 C C . LYS A 1 339 ? -10.635 23.331 -4.871 1.00 38.28 339 LYS A C 1
ATOM 2570 O O . LYS A 1 339 ? -11.032 24.334 -5.450 1.00 38.28 339 LYS A O 1
ATOM 2575 N N . PHE A 1 340 ? -11.345 22.743 -3.914 1.00 44.75 340 PHE A N 1
ATOM 2576 C CA . PHE A 1 340 ? -12.510 23.376 -3.301 1.00 44.75 340 PHE A CA 1
ATOM 2577 C C . PHE A 1 340 ? -12.052 24.101 -2.037 1.00 44.75 340 PHE A C 1
ATOM 2579 O O . PHE A 1 340 ? -12.044 23.531 -0.946 1.00 44.75 340 PHE A O 1
ATOM 2586 N N . VAL A 1 341 ? -11.634 25.354 -2.197 1.00 34.28 341 VAL A N 1
ATOM 2587 C CA . VAL A 1 341 ? -11.407 26.282 -1.087 1.00 34.28 341 VAL A CA 1
ATOM 2588 C C . VAL A 1 341 ? -12.372 27.441 -1.293 1.00 34.28 341 VAL A C 1
ATOM 2590 O O . VAL A 1 341 ? -12.315 28.122 -2.310 1.00 34.28 341 VAL A O 1
ATOM 2593 N N . PHE A 1 342 ? -13.301 27.642 -0.359 1.00 34.16 342 PHE A N 1
ATOM 2594 C CA . PHE A 1 342 ? -14.117 28.855 -0.339 1.00 34.16 342 PHE A CA 1
ATOM 2595 C C . PHE A 1 342 ? -13.247 29.981 0.234 1.00 34.16 342 PHE A C 1
ATOM 2597 O O . PHE A 1 342 ? -13.144 30.117 1.452 1.00 34.16 342 PHE A O 1
ATOM 2604 N N . GLY A 1 343 ? -12.553 30.709 -0.642 1.00 30.08 343 GLY A N 1
ATOM 2605 C CA . GLY A 1 343 ? -11.869 31.957 -0.306 1.00 30.08 343 GLY A CA 1
ATOM 2606 C C . GLY A 1 343 ? -12.842 33.137 -0.321 1.00 30.08 343 GLY A C 1
ATOM 2607 O O . GLY A 1 343 ? -13.821 33.121 -1.069 1.00 30.08 343 GLY A O 1
ATOM 2608 N N . GLU A 1 344 ? -12.592 34.133 0.530 1.00 32.81 344 GLU A N 1
ATOM 2609 C CA . GLU A 1 344 ? -13.232 35.447 0.418 1.00 32.81 344 GLU A CA 1
ATOM 2610 C C . GLU A 1 344 ? -12.891 36.092 -0.936 1.00 32.81 344 GLU A C 1
ATOM 2612 O O . GLU A 1 344 ? -11.849 35.809 -1.526 1.00 32.81 344 GLU A O 1
ATOM 2617 N N . GLU A 1 345 ? -13.829 36.905 -1.428 1.00 39.50 345 GLU A N 1
ATOM 2618 C CA . GLU A 1 345 ? -13.773 37.645 -2.692 1.00 39.50 345 GLU A CA 1
ATOM 2619 C C . GLU A 1 345 ? -12.395 38.326 -2.896 1.00 39.50 345 GLU A C 1
ATOM 2621 O O . GLU A 1 345 ? -11.866 38.937 -1.972 1.00 39.50 345 GLU A O 1
ATOM 2626 N N . ASP A 1 346 ? -11.868 38.245 -4.128 1.00 33.25 346 ASP A N 1
ATOM 2627 C CA . ASP A 1 346 ? -10.795 39.085 -4.710 1.00 33.25 346 ASP A CA 1
ATOM 2628 C C . ASP A 1 346 ? -9.352 38.561 -4.872 1.00 33.25 346 ASP A C 1
ATOM 2630 O O . ASP A 1 346 ? -8.448 39.362 -5.110 1.00 33.25 346 ASP A O 1
ATOM 2634 N N . GLU A 1 347 ? -9.109 37.251 -4.956 1.00 31.70 347 GLU A N 1
ATOM 2635 C CA . GLU A 1 347 ? -7.893 36.770 -5.638 1.00 31.70 347 GLU A CA 1
ATOM 2636 C C . GLU A 1 347 ? -8.237 35.848 -6.809 1.00 31.70 347 GLU A C 1
ATOM 2638 O O . GLU A 1 347 ? -8.673 34.709 -6.661 1.00 31.70 347 GLU A O 1
ATOM 2643 N N . HIS A 1 348 ? -8.052 36.378 -8.019 1.00 30.62 348 HIS A N 1
ATOM 2644 C CA . HIS A 1 348 ? -7.973 35.584 -9.233 1.00 30.62 348 HIS A CA 1
ATOM 2645 C C . HIS A 1 348 ? -6.828 34.567 -9.082 1.00 30.62 348 HIS A C 1
ATOM 2647 O O . HIS A 1 348 ? -5.671 34.906 -9.322 1.00 30.62 348 HIS A O 1
ATOM 2653 N N . GLU A 1 349 ? -7.137 33.313 -8.741 1.00 32.59 349 GLU A N 1
ATOM 2654 C CA . GLU A 1 349 ? -6.276 32.186 -9.106 1.00 32.59 349 GLU A CA 1
ATOM 2655 C C . GLU A 1 349 ? -6.297 32.095 -10.643 1.00 32.59 349 GLU A C 1
ATOM 2657 O O . GLU A 1 349 ? -7.100 31.383 -11.250 1.00 32.59 349 GLU A O 1
ATOM 2662 N N . GLU A 1 350 ? -5.423 32.860 -11.306 1.00 28.17 350 GLU A N 1
ATOM 2663 C CA . GLU A 1 350 ? -4.891 32.423 -12.592 1.00 28.17 350 GLU A CA 1
ATOM 2664 C C . GLU A 1 350 ? -4.355 31.015 -12.361 1.00 28.17 350 GLU A C 1
ATOM 2666 O O . GLU A 1 350 ? -3.443 30.816 -11.560 1.00 28.17 350 GLU A O 1
ATOM 2671 N N . ALA A 1 351 ? -4.981 30.040 -13.018 1.00 31.23 351 ALA A N 1
ATOM 2672 C CA . ALA A 1 351 ? -4.585 28.648 -12.978 1.00 31.23 351 ALA A CA 1
ATOM 2673 C C . ALA A 1 351 ? -3.062 28.540 -13.143 1.00 31.23 351 ALA A C 1
ATOM 2675 O O . ALA A 1 351 ? -2.518 28.696 -14.242 1.00 31.23 351 ALA A O 1
ATOM 2676 N N . LEU A 1 352 ? -2.367 28.278 -12.034 1.00 29.36 352 LEU A N 1
ATOM 2677 C CA . LEU A 1 352 ? -0.977 27.864 -12.046 1.00 29.36 352 LEU A CA 1
ATOM 2678 C C . LEU A 1 352 ? -0.953 26.549 -12.830 1.00 29.36 352 LEU A C 1
ATOM 2680 O O . LEU A 1 352 ? -1.361 25.504 -12.330 1.00 29.36 352 LEU A O 1
ATOM 2684 N N . TYR A 1 353 ? -0.508 26.664 -14.083 1.00 30.86 353 TYR A N 1
ATOM 2685 C CA . TYR A 1 353 ? -0.407 25.641 -15.127 1.00 30.86 353 TYR A CA 1
ATOM 2686 C C . TYR A 1 353 ? -1.666 25.385 -15.978 1.00 30.86 353 TYR A C 1
ATOM 2688 O O . TYR A 1 353 ? -2.229 24.294 -15.990 1.00 30.86 353 TYR A O 1
ATOM 2696 N N . GLY A 1 354 ? -2.000 26.367 -16.823 1.00 27.02 354 GLY A N 1
ATOM 2697 C CA . GLY A 1 354 ? -2.675 26.144 -18.109 1.00 27.02 354 GLY A CA 1
ATOM 2698 C C . GLY A 1 354 ? -3.976 26.924 -18.270 1.00 27.02 354 GLY A C 1
ATOM 2699 O O . GLY A 1 354 ? -4.881 26.829 -17.450 1.00 27.02 354 GLY A O 1
ATOM 2700 N N . THR A 1 355 ? -4.084 27.687 -19.357 1.00 25.98 355 THR A N 1
ATOM 2701 C CA . THR A 1 355 ? -5.280 28.445 -19.744 1.00 25.98 355 THR A CA 1
ATOM 2702 C C . THR A 1 355 ? -6.479 27.517 -19.970 1.00 25.98 355 THR A C 1
ATOM 2704 O O . THR A 1 355 ? -6.637 26.950 -21.050 1.00 25.98 355 THR A O 1
ATOM 2707 N N . ALA A 1 356 ? -7.348 27.369 -18.968 1.00 35.25 356 ALA A N 1
ATOM 2708 C CA . ALA A 1 356 ? -8.655 26.731 -19.118 1.00 35.25 356 ALA A CA 1
ATOM 2709 C C . ALA A 1 356 ? -9.753 27.804 -19.241 1.00 35.25 356 ALA A C 1
ATOM 2711 O O . ALA A 1 356 ? -9.970 28.600 -18.329 1.00 35.25 356 ALA A O 1
ATOM 2712 N N . ASN A 1 357 ? -10.452 27.822 -20.380 1.00 31.81 357 ASN A N 1
ATOM 2713 C CA . ASN A 1 357 ? -11.530 28.762 -20.719 1.00 31.81 357 ASN A CA 1
ATOM 2714 C C . ASN A 1 357 ? -12.847 28.463 -19.969 1.00 31.81 357 ASN A C 1
ATOM 2716 O O . ASN A 1 357 ? -13.865 28.190 -20.606 1.00 31.81 357 ASN A O 1
ATOM 2720 N N . HIS A 1 358 ? -12.877 28.509 -18.636 1.00 39.66 358 HIS A N 1
ATOM 2721 C CA . HIS A 1 358 ? -14.133 28.332 -17.895 1.00 39.66 358 HIS A CA 1
ATOM 2722 C C . HIS A 1 358 ? -14.356 29.424 -16.848 1.00 39.66 358 HIS A C 1
ATOM 2724 O O . HIS A 1 358 ? -13.464 29.778 -16.085 1.00 39.66 358 HIS A O 1
ATOM 2730 N N . ARG A 1 359 ? -15.587 29.951 -16.816 1.00 31.59 359 ARG A N 1
ATOM 2731 C CA . ARG A 1 359 ? -16.064 30.924 -15.828 1.00 31.59 359 ARG A CA 1
ATOM 2732 C C . ARG A 1 359 ? -17.038 30.212 -14.891 1.00 31.59 359 ARG A C 1
ATOM 2734 O O . ARG A 1 359 ? -18.045 29.683 -15.352 1.00 31.59 359 ARG A O 1
ATOM 2741 N N . VAL A 1 360 ? -16.739 30.192 -13.596 1.00 36.03 360 VAL A N 1
ATOM 2742 C CA . VAL A 1 360 ? -17.642 29.668 -12.560 1.00 36.03 360 VAL A CA 1
ATOM 2743 C C . VAL A 1 360 ? -18.616 30.785 -12.178 1.00 36.03 360 VAL A C 1
ATOM 2745 O O . VAL A 1 360 ? -18.180 31.865 -11.788 1.00 36.03 360 VAL A O 1
ATOM 2748 N N . SER A 1 361 ? -19.927 30.570 -12.323 1.00 30.09 361 SER A N 1
ATOM 2749 C CA . SER A 1 361 ? -20.948 31.516 -11.847 1.00 30.09 361 SER A CA 1
ATOM 2750 C C . SER A 1 361 ? -21.480 31.093 -10.477 1.00 30.09 361 SER A C 1
ATOM 2752 O O . SER A 1 361 ? -21.966 29.970 -10.326 1.00 30.09 361 SER A O 1
ATOM 2754 N N . GLU A 1 362 ? -21.419 31.993 -9.493 1.00 33.31 362 GLU A N 1
ATOM 2755 C CA . GLU A 1 362 ? -21.975 31.792 -8.152 1.00 33.31 362 GLU A CA 1
ATOM 2756 C C . GLU A 1 362 ? -23.501 31.614 -8.173 1.00 33.31 362 GLU A C 1
ATOM 2758 O O . GLU A 1 362 ? -24.244 32.464 -8.666 1.00 33.31 362 GLU A O 1
ATOM 2763 N N . GLY A 1 363 ? -23.976 30.521 -7.569 1.00 27.78 363 GLY A N 1
ATOM 2764 C CA . GLY A 1 363 ? -25.391 30.247 -7.340 1.00 27.78 363 GLY A CA 1
ATOM 2765 C C . GLY A 1 363 ? -25.688 29.974 -5.863 1.00 27.78 363 GLY A C 1
ATOM 2766 O O . GLY A 1 363 ? -25.322 28.930 -5.330 1.00 27.78 363 GLY A O 1
ATOM 2767 N N . SER A 1 364 ? -26.443 30.892 -5.248 1.00 28.05 364 SER A N 1
ATOM 2768 C CA . SER A 1 364 ? -27.116 30.847 -3.931 1.00 28.05 364 SER A CA 1
ATOM 2769 C C . SER A 1 364 ? -26.266 31.040 -2.654 1.00 28.05 364 SER A C 1
ATOM 2771 O O . SER A 1 364 ? -25.651 30.125 -2.119 1.00 28.05 364 SER A O 1
ATOM 2773 N N . ARG A 1 365 ? -26.343 32.258 -2.090 1.00 35.69 365 ARG A N 1
ATOM 2774 C CA . ARG A 1 365 ? -25.895 32.613 -0.729 1.00 35.69 365 ARG A CA 1
ATOM 2775 C C . ARG A 1 365 ? -26.841 32.005 0.324 1.00 35.69 365 ARG A C 1
ATOM 2777 O O . ARG A 1 365 ? -27.830 32.630 0.711 1.00 35.69 365 ARG A O 1
ATOM 2784 N N . GLY A 1 366 ? -26.549 30.788 0.786 1.00 30.09 366 GLY A N 1
ATOM 2785 C CA . GLY A 1 366 ? -27.181 30.159 1.955 1.00 30.09 366 GLY A CA 1
ATOM 2786 C C . GLY A 1 366 ? -26.361 30.383 3.235 1.00 30.09 366 GLY A C 1
ATOM 2787 O O . GLY A 1 366 ? -25.153 30.188 3.237 1.00 30.09 366 GLY A O 1
ATOM 2788 N N . ARG A 1 367 ? -26.998 30.804 4.339 1.00 29.16 367 ARG A N 1
ATOM 2789 C CA . ARG A 1 367 ? -26.353 31.260 5.598 1.00 29.16 367 ARG A CA 1
ATOM 2790 C C . ARG A 1 367 ? -25.790 30.152 6.510 1.00 29.16 367 ARG A C 1
ATOM 2792 O O . ARG A 1 367 ? -25.910 30.247 7.730 1.00 29.16 367 ARG A O 1
ATOM 2799 N N . TYR A 1 368 ? -25.169 29.119 5.957 1.00 27.58 368 TYR A N 1
ATOM 2800 C CA . TYR A 1 368 ? -24.405 28.147 6.741 1.00 27.58 368 TYR A CA 1
ATOM 2801 C C . TYR A 1 368 ? -23.048 27.953 6.080 1.00 27.58 368 TYR A C 1
ATOM 2803 O O . TYR A 1 368 ? -22.976 27.694 4.881 1.00 27.58 368 TYR A O 1
ATOM 2811 N N . ALA A 1 369 ? -21.977 28.118 6.858 1.00 29.70 369 ALA A N 1
ATOM 2812 C CA . ALA A 1 369 ? -20.616 27.897 6.392 1.00 29.70 369 ALA A CA 1
ATOM 2813 C C . ALA A 1 369 ? -20.520 26.516 5.717 1.00 29.70 369 ALA A C 1
ATOM 2815 O O . ALA A 1 369 ? -20.754 25.494 6.362 1.00 29.70 369 ALA A O 1
ATOM 2816 N N . GLY A 1 370 ? -20.220 26.505 4.414 1.00 28.98 370 GLY A N 1
ATOM 2817 C CA . GLY A 1 370 ? -19.917 25.288 3.657 1.00 28.98 370 GLY A CA 1
ATOM 2818 C C . GLY A 1 370 ? -20.997 24.736 2.719 1.00 28.98 370 GLY A C 1
ATOM 2819 O O . GLY A 1 370 ? -20.918 23.558 2.382 1.00 28.98 370 GLY A O 1
ATOM 2820 N N . GLN A 1 371 ? -21.986 25.514 2.266 1.00 30.16 371 GLN A N 1
ATOM 2821 C CA . GLN A 1 371 ? -22.939 25.032 1.250 1.00 30.16 371 GLN A CA 1
ATOM 2822 C C . GLN A 1 371 ? -22.970 25.922 0.004 1.00 30.16 371 GLN A C 1
ATOM 2824 O O . GLN A 1 371 ? -23.589 26.980 -0.002 1.00 30.16 371 GLN A O 1
ATOM 2829 N N . GLY A 1 372 ? -22.341 25.443 -1.071 1.00 30.75 372 GLY A N 1
ATOM 2830 C CA . GLY A 1 372 ? -22.517 25.936 -2.435 1.00 30.75 372 GLY A CA 1
ATOM 2831 C C . GLY A 1 372 ? -22.525 24.751 -3.401 1.00 30.75 372 GLY A C 1
ATOM 2832 O O . GLY A 1 372 ? -21.692 23.854 -3.288 1.00 30.75 372 GLY A O 1
ATOM 2833 N N . THR A 1 373 ? -23.491 24.717 -4.321 1.00 28.92 373 THR A N 1
ATOM 2834 C CA . THR A 1 373 ? -23.620 23.669 -5.349 1.00 28.92 373 THR A CA 1
ATOM 2835 C C . THR A 1 373 ? -23.375 24.331 -6.698 1.00 28.92 373 THR A C 1
ATOM 2837 O O . THR A 1 373 ? -24.100 25.260 -7.043 1.00 28.92 373 THR A O 1
ATOM 2840 N N . VAL A 1 374 ? -22.382 23.878 -7.467 1.00 35.44 374 VAL A N 1
ATOM 2841 C CA . VAL A 1 374 ? -22.216 24.325 -8.860 1.00 35.44 374 VAL A CA 1
ATOM 2842 C C . VAL A 1 374 ? -23.328 23.670 -9.678 1.00 35.44 374 VAL A C 1
ATOM 2844 O O . VAL A 1 374 ? -23.361 22.445 -9.795 1.00 35.44 374 VAL A O 1
ATOM 2847 N N . GLN A 1 375 ? -24.284 24.467 -10.161 1.00 28.33 375 GLN A N 1
ATOM 2848 C CA . GLN A 1 375 ? -25.453 23.952 -10.882 1.00 28.33 375 GLN A CA 1
ATOM 2849 C C . GLN A 1 375 ? -25.242 23.839 -12.395 1.00 28.33 375 GLN A C 1
ATOM 2851 O O . GLN A 1 375 ? -25.864 22.970 -12.994 1.00 28.33 375 GLN A O 1
ATOM 2856 N N . GLU A 1 376 ? -24.347 24.618 -13.010 1.00 26.88 376 GLU A N 1
ATOM 2857 C CA . GLU A 1 376 ? -24.099 24.543 -14.456 1.00 26.88 376 GLU A CA 1
ATOM 2858 C C . GLU A 1 376 ? -22.643 24.869 -14.811 1.00 26.88 376 GLU A C 1
ATOM 2860 O O . GLU A 1 376 ? -22.041 25.783 -14.247 1.00 26.88 376 GLU A O 1
ATOM 2865 N N . ALA A 1 377 ? -22.092 24.127 -15.774 1.00 33.59 377 ALA A N 1
ATOM 2866 C CA . ALA A 1 377 ? -20.837 24.436 -16.449 1.00 33.59 377 ALA A CA 1
ATOM 2867 C C . ALA A 1 377 ? -21.129 24.567 -17.948 1.00 33.59 377 ALA A C 1
ATOM 2869 O O . ALA A 1 377 ? -21.641 23.631 -18.563 1.00 33.59 377 ALA A O 1
ATOM 2870 N N . TRP A 1 378 ? -20.817 25.726 -18.529 1.00 28.89 378 TRP A N 1
ATOM 2871 C CA . TRP A 1 378 ? -20.991 25.983 -19.958 1.00 28.89 378 TRP A CA 1
ATOM 2872 C C . TRP A 1 378 ? -19.657 25.810 -20.691 1.00 28.89 378 TRP A C 1
ATOM 2874 O O . TRP A 1 378 ? -18.610 26.270 -20.231 1.00 28.89 378 TRP A O 1
ATOM 2884 N N . VAL A 1 379 ? -19.715 25.153 -21.848 1.00 29.34 379 VAL A N 1
ATOM 2885 C CA . VAL A 1 379 ? -18.623 25.061 -22.824 1.00 29.34 379 VAL A CA 1
ATOM 2886 C C . VAL A 1 379 ? -18.992 25.995 -23.978 1.00 29.34 379 VAL A C 1
ATOM 2888 O O . VAL A 1 379 ? -20.135 25.943 -24.434 1.00 29.34 379 VAL A O 1
ATOM 2891 N N . GLN A 1 380 ? -18.071 26.862 -24.411 1.00 30.44 380 GLN A N 1
ATOM 2892 C CA . GLN A 1 380 ? -18.188 27.516 -25.721 1.00 30.44 380 GLN A CA 1
ATOM 2893 C C . GLN A 1 380 ? -17.665 26.598 -26.815 1.00 30.44 380 GLN A C 1
ATOM 2895 O O . GLN A 1 380 ? -16.579 26.011 -26.599 1.00 30.44 380 GLN A O 1
#

Foldseek 3Di:
DDDPVRLVVLLVLQVLQQAAKEKEFAADPDPQRVVVVVVLVSSCVSDVRYYYHYDHDPVDAHGKIFIAHPPDDGQEMEHTDCAALSVVVVSLLNNVRSPNDDPDDPVLLVLLQPDDAQKEKEWEDANPDNQQSQVSNLLSVSCVSYVSHHYYYHHCVVVVVCCVVVVPQDPGWMDIPNHTQDHTHDHNVLSSLSRPLPVLQVVLVVQQPDDAFQEEEEAQAPVRLVVLLVCQVVVGRAEYAHLAHHPPLLVFQWDCPPPPDRIDGSVRVSVVSVVSSVVGPYHYHYNWAFDDWDDDCWIWTQIPSRHIHTYNYYHYDHDDDDDDDDDDSVPPPDPPQDDPDPDDPDDPPPPPDDDDPWDQDFDDDDPDPPDGDRPDTDDD

Mean predicted aligned error: 12.21 Å

Organism: Burkholderia mallei (NCBI:txid13373)

Secondary structure (DSSP, 8-state):
---HHHHHHHHHHHTT--S-EEEEEE--SSHHHHHHHHHHHHHHTT-TTEEEEE---TTS-SSEEEEE-TTS---EEEES---GGGHHHHHHHHHHHTTPPP-S-HHHHHHHHT--S-EEEEEEE-TT-SSHHHHHHHHHHHHHH-TTEEEEEEETTT-HHHHHHTT--SSSEEEETTEEEEES---HHHHHHHH-TTHHHHHHHHHHTSPPEEEEEE--SHHHHHHHHHHHTTT--EEEE-SSTTGGGGG-SEE--STT-S-EEHHHHHHHHHHHHHTS-EEEE-S--EEEEE-SSSEEEEETTS-EEEEEEEEE-----PPPP---GGG---TTS-------S------TT------PPP----SSTT----------

Nearest PDB structures (foldseek):
  1hyu-assembly1_A  TM=7.030E-01  e=9.746E-45  Salmonella enterica subsp. enterica serovar Typhimurium
  4o5q-assembly1_A  TM=6.149E-01  e=1.807E-45  Escherichia coli K-12
  1zyp-assembly2_B  TM=9.866E-01  e=1.126E-27  Salmonella enterica subsp. enterica serovar Typhimurium
  2ayt-assembly1_A  TM=8.358E-01  e=2.128E-14  Aquifex aeolicus
  3f8p-assembly2_D  TM=9.258E-01  e=1.102E-07  Saccharolobus solfataricus

InterPro domains:
  IPR012336 Thioredoxin-like fold [PF13192] (125-192)
  IPR023753 FAD/NAD(P)-binding domain [PF07992] (213-329)
  IPR036188 FAD/NAD(P)-binding domain superfamily [G3DSA:3.50.50.60] (201-342)
  IPR036188 FAD/NAD(P)-binding domain superfamily [SSF51905] (205-323)
  IPR036249 Thioredoxin-like superfamily [SSF52833] (1-101)
  IPR036249 Thioredoxin-like superfamily [SSF52833] (104-197)
  IPR044141 AhpF, N-terminal domain, C-terminal TRX-fold subdomain [cd03026] (106-194)
  IPR044142 AhpF, N-terminal domain, N-terminal TRX-fold subdomain [cd02974] (1-95)

Sequence (380 aa):
MLDAHLKTQLKSYLERITRPVELVASLDAGDQSRELRALLDEIAALSPQIFVTERRDAAERAPSFSVGEPGKAAGIRFAGMPMGHEFTSLVLALLQTGGHPIKLDDATIEQIRALDGDYAFETYISLTCQNCPEVVQALNVMALVNPRIRHVMIDGALFQDEVEARRIMAVPTIFLNGETFGQGRSSVKEILAKLDGGASRRAAQALAEKPVFDMLIVGGGPAGAAAAIYAARKGISTGVVAERFGGQVLDTMAIENFVSVQETEGPKFATALEQHVKQYDVDVIDVERADRLVPGRVHEIRLASGAVLKAKTVVLATGARWREIDLPPTNRASRSLVKFVFGEEDEHEEALYGTANHRVSEGSRGRYAGQGTVQEAWVQ

Solvent-accessible surface area (backbone atoms only — not comparable to full-atom values): 21665 Å² total; per-residue (Å²): 134,75,52,74,65,57,49,54,56,50,36,65,56,51,71,59,42,80,39,56,29,30,36,43,31,21,65,57,94,48,69,68,24,53,52,48,49,54,49,51,54,55,56,28,74,56,31,97,48,40,44,78,48,80,49,92,48,92,90,53,60,64,34,20,34,30,52,24,42,75,98,50,89,51,25,31,32,40,32,46,76,65,41,69,48,32,34,59,35,49,52,50,51,52,33,44,61,5,64,32,84,76,95,67,57,69,70,61,52,51,53,50,52,66,59,84,65,80,41,46,34,38,36,36,32,48,55,83,37,82,54,29,31,55,36,53,40,30,44,41,53,46,13,72,64,19,89,50,27,33,26,34,40,33,32,35,83,77,41,45,70,55,34,60,76,68,66,61,88,64,67,24,29,33,28,45,74,89,40,86,69,49,66,53,75,44,51,54,66,56,51,50,63,70,71,31,78,64,53,38,52,56,50,20,50,57,47,46,68,51,72,73,23,52,34,32,27,40,18,29,18,69,67,21,42,52,51,48,43,60,44,34,75,70,74,44,51,31,36,36,37,8,61,44,74,22,42,73,43,50,80,36,63,81,42,60,78,49,88,97,41,73,70,46,37,16,55,62,49,29,49,53,48,51,53,58,35,64,76,43,82,54,49,75,42,63,66,37,46,81,70,43,80,45,88,59,92,55,27,36,41,32,30,72,66,69,21,47,42,42,16,63,36,78,45,87,32,70,80,84,80,84,84,81,79,92,66,59,84,92,69,63,78,56,91,82,70,76,77,90,70,93,70,76,92,89,73,85,78,70,59,88,85,60,97,69,95,69,82,89,74,92,56,70,98,55,101,51,97,89,57,75,63,86,85,77,84,77,82,134